Protein AF-A0A6L5Y3P3-F1 (afdb_monomer_lite)

Structure (mmCIF, N/CA/C/O backbone):
data_AF-A0A6L5Y3P3-F1
#
_entry.id   AF-A0A6L5Y3P3-F1
#
loop_
_atom_site.group_PDB
_atom_site.id
_atom_site.type_symbol
_atom_site.label_atom_id
_atom_site.label_alt_id
_atom_site.label_comp_id
_atom_site.label_asym_id
_atom_site.label_entity_id
_atom_site.label_seq_id
_atom_site.pdbx_PDB_ins_code
_atom_site.Cartn_x
_atom_site.Cartn_y
_atom_site.Cartn_z
_atom_site.occupancy
_atom_site.B_iso_or_equiv
_atom_site.auth_seq_id
_atom_site.auth_comp_id
_atom_site.auth_asym_id
_atom_site.auth_atom_id
_atom_site.pdbx_PDB_model_num
ATOM 1 N N . MET A 1 1 ? -7.025 -23.178 9.839 1.00 72.00 1 MET A N 1
ATOM 2 C CA . MET A 1 1 ? -5.865 -23.884 9.232 1.00 72.00 1 MET A CA 1
ATOM 3 C C . MET A 1 1 ? -5.002 -24.460 10.364 1.00 72.00 1 MET A C 1
ATOM 5 O O . MET A 1 1 ? -5.278 -24.134 11.507 1.00 72.00 1 MET A O 1
ATOM 9 N N . ASP A 1 2 ? -4.021 -25.343 10.135 1.00 80.81 2 ASP A N 1
ATOM 10 C CA . ASP A 1 2 ? -3.042 -25.707 11.189 1.00 80.81 2 ASP A CA 1
ATOM 11 C C . ASP A 1 2 ? -1.748 -24.929 10.935 1.00 80.81 2 ASP A C 1
ATOM 13 O O . ASP A 1 2 ? -1.134 -25.120 9.885 1.00 80.81 2 ASP A O 1
ATOM 17 N N . ILE A 1 3 ? -1.318 -24.072 11.870 1.00 81.94 3 ILE A N 1
ATOM 18 C CA . ILE A 1 3 ? -0.122 -23.228 11.693 1.00 81.94 3 ILE A CA 1
ATOM 19 C C . ILE A 1 3 ? 1.136 -24.044 11.355 1.00 81.94 3 ILE A C 1
ATOM 21 O O . ILE A 1 3 ? 1.983 -23.596 10.591 1.00 81.94 3 ILE A O 1
ATOM 25 N N . ARG A 1 4 ? 1.219 -25.300 11.818 1.00 82.81 4 ARG A N 1
ATOM 26 C CA . ARG A 1 4 ? 2.348 -26.210 11.541 1.00 82.81 4 ARG A CA 1
ATOM 27 C C . ARG A 1 4 ? 2.399 -26.692 10.093 1.00 82.81 4 ARG A C 1
ATOM 29 O O . ARG A 1 4 ? 3.357 -27.343 9.696 1.00 82.81 4 ARG A O 1
ATOM 36 N N . THR A 1 5 ? 1.340 -26.453 9.323 1.00 85.31 5 THR A N 1
ATOM 37 C CA . THR A 1 5 ? 1.301 -26.775 7.890 1.00 85.31 5 THR A CA 1
ATOM 38 C C . THR A 1 5 ? 1.813 -25.631 7.023 1.00 85.31 5 THR A C 1
ATOM 40 O O . THR A 1 5 ? 2.155 -25.866 5.866 1.00 85.31 5 THR A O 1
ATOM 43 N N . ILE A 1 6 ? 1.907 -24.421 7.585 1.00 85.81 6 ILE A N 1
ATOM 44 C CA . ILE A 1 6 ? 2.348 -23.206 6.890 1.00 85.81 6 ILE A CA 1
ATOM 45 C C . ILE A 1 6 ? 3.669 -22.646 7.428 1.00 85.81 6 ILE A C 1
ATOM 47 O O . ILE A 1 6 ? 4.200 -21.706 6.844 1.00 85.81 6 ILE A O 1
ATOM 51 N N . SER A 1 7 ? 4.222 -23.224 8.498 1.00 90.19 7 SER A N 1
ATOM 52 C CA . SER A 1 7 ? 5.497 -22.817 9.089 1.00 90.19 7 SER A CA 1
ATOM 53 C C . SER A 1 7 ? 6.411 -24.001 9.404 1.00 90.19 7 SER A C 1
ATOM 55 O O . SER A 1 7 ? 5.958 -25.108 9.697 1.00 90.19 7 SER A O 1
ATOM 57 N N . ASP A 1 8 ? 7.715 -23.742 9.351 1.00 91.50 8 ASP A N 1
ATOM 58 C CA . ASP A 1 8 ? 8.770 -24.668 9.770 1.00 91.50 8 ASP A CA 1
ATOM 59 C C . ASP A 1 8 ? 9.184 -24.437 11.232 1.00 91.50 8 ASP A C 1
ATOM 61 O O . ASP A 1 8 ? 9.711 -25.341 11.885 1.00 91.50 8 ASP A O 1
ATOM 65 N N . ASP A 1 9 ? 8.984 -23.218 11.741 1.00 93.69 9 ASP A N 1
ATOM 66 C CA . ASP A 1 9 ? 9.391 -22.811 13.081 1.00 93.69 9 ASP A CA 1
ATOM 67 C C . ASP A 1 9 ? 8.472 -21.713 13.636 1.00 93.69 9 ASP A C 1
ATOM 69 O O . ASP A 1 9 ? 7.884 -20.923 12.892 1.00 93.69 9 ASP A O 1
ATOM 73 N N . PHE A 1 10 ? 8.360 -21.663 14.963 1.00 94.62 10 PHE A N 1
ATOM 74 C CA . PHE A 1 10 ? 7.614 -20.632 15.675 1.00 94.62 10 PHE A CA 1
ATOM 75 C C . PHE A 1 10 ? 8.315 -20.294 16.992 1.00 94.62 10 PHE A C 1
ATOM 77 O O . PHE A 1 10 ? 8.503 -21.146 17.871 1.00 94.62 10 PHE A O 1
ATOM 84 N N . PHE A 1 11 ? 8.755 -19.047 17.125 1.00 95.19 11 PHE A N 1
ATOM 85 C CA . PHE A 1 11 ? 9.569 -18.597 18.251 1.00 95.19 11 PHE A CA 1
ATOM 86 C C . PHE A 1 11 ? 9.329 -17.120 18.559 1.00 95.19 11 PHE A C 1
ATOM 88 O O . PHE A 1 11 ? 8.761 -16.395 17.753 1.00 95.19 11 PHE A O 1
ATOM 95 N N . THR A 1 12 ? 9.784 -16.669 19.724 1.00 95.06 12 THR A N 1
ATOM 96 C CA . THR A 1 12 ? 9.828 -15.253 20.081 1.00 95.06 12 THR A CA 1
ATOM 97 C C . THR A 1 12 ? 11.244 -14.704 20.074 1.00 95.06 12 THR A C 1
ATOM 99 O O . THR A 1 12 ? 12.196 -15.421 20.399 1.00 95.06 12 THR A O 1
ATOM 102 N N . ILE A 1 13 ? 11.361 -13.415 19.757 1.00 94.44 13 ILE A N 1
ATOM 103 C CA . ILE A 1 13 ? 12.544 -12.580 19.973 1.00 94.44 13 ILE A CA 1
ATOM 104 C C . ILE A 1 13 ? 12.105 -11.409 20.857 1.00 94.44 13 ILE A C 1
ATOM 106 O O . ILE A 1 13 ? 11.425 -10.489 20.405 1.00 94.44 13 ILE A O 1
ATOM 110 N N . GLY A 1 14 ? 12.450 -11.447 22.145 1.00 89.75 14 GLY A N 1
ATOM 111 C CA . GLY A 1 14 ? 11.912 -10.480 23.108 1.00 89.75 14 GLY A CA 1
ATOM 112 C C . GLY A 1 14 ? 10.390 -10.617 23.254 1.00 89.75 14 GLY A C 1
ATOM 113 O O . GLY A 1 14 ? 9.908 -11.687 23.631 1.00 89.75 14 GLY A O 1
ATOM 114 N N . ASN A 1 15 ? 9.653 -9.540 22.976 1.00 87.94 15 ASN A N 1
ATOM 115 C CA . ASN A 1 15 ? 8.186 -9.459 23.008 1.00 87.94 15 ASN A CA 1
ATOM 116 C C . ASN A 1 15 ? 7.535 -9.562 21.614 1.00 87.94 15 ASN A C 1
ATOM 118 O O . ASN A 1 15 ? 6.381 -9.175 21.477 1.00 87.94 15 ASN A O 1
ATOM 122 N N . ILE A 1 16 ? 8.249 -10.071 20.604 1.00 91.00 16 ILE A N 1
ATOM 123 C CA . ILE A 1 16 ? 7.729 -10.304 19.248 1.00 91.00 16 ILE A CA 1
ATOM 124 C C . ILE A 1 16 ? 7.733 -11.794 18.953 1.00 91.00 16 ILE A C 1
ATOM 126 O O . ILE A 1 16 ? 8.697 -12.484 19.293 1.00 91.00 16 ILE A O 1
ATOM 130 N N . ALA A 1 17 ? 6.673 -12.288 18.319 1.00 94.19 17 ALA A N 1
ATOM 131 C CA . ALA A 1 17 ? 6.590 -13.656 17.840 1.00 94.19 17 ALA A CA 1
ATOM 132 C C . ALA A 1 17 ? 6.841 -13.703 16.330 1.00 94.19 17 ALA A C 1
ATOM 134 O O . ALA A 1 17 ? 6.400 -12.829 15.594 1.00 94.19 17 ALA A O 1
ATOM 135 N N . VAL A 1 18 ? 7.565 -14.717 15.864 1.00 95.31 18 VAL A N 1
ATOM 136 C CA . VAL A 1 18 ? 7.943 -14.879 14.457 1.00 95.31 18 VAL A CA 1
ATOM 137 C C . VAL A 1 18 ? 7.516 -16.258 13.993 1.00 95.31 18 VAL A C 1
ATOM 139 O O . VAL A 1 18 ? 8.018 -17.271 14.491 1.00 95.31 18 VAL A O 1
ATOM 142 N N . LEU A 1 19 ? 6.602 -16.289 13.026 1.00 94.69 19 LEU A N 1
ATOM 143 C CA . LEU A 1 19 ? 6.215 -17.504 12.326 1.00 94.69 19 LEU A CA 1
ATOM 144 C C . LEU A 1 19 ? 7.080 -17.632 11.070 1.00 94.69 19 LEU A C 1
ATOM 146 O O . LEU A 1 19 ? 6.985 -16.805 10.166 1.00 94.69 19 LEU A O 1
ATOM 150 N N . LEU A 1 20 ? 7.944 -18.645 11.022 1.00 94.81 20 LEU A N 1
ATOM 151 C CA . LEU A 1 20 ? 8.979 -18.774 9.997 1.00 94.81 20 LEU A CA 1
ATOM 152 C C . LEU A 1 20 ? 8.718 -19.978 9.094 1.00 94.81 20 LEU A C 1
ATOM 154 O O . LEU A 1 20 ? 8.472 -21.082 9.580 1.00 94.81 20 LEU A O 1
ATOM 158 N N . ARG A 1 21 ? 8.886 -19.793 7.785 1.00 93.00 21 ARG A N 1
ATOM 159 C CA . ARG A 1 21 ? 8.988 -20.874 6.799 1.00 93.00 21 ARG A CA 1
ATOM 160 C C . ARG A 1 21 ? 10.135 -20.563 5.853 1.00 93.00 21 ARG A C 1
ATOM 162 O O . ARG A 1 21 ? 10.218 -19.462 5.320 1.00 93.00 21 ARG A O 1
ATOM 169 N N . LYS A 1 22 ? 11.003 -21.541 5.614 1.00 91.12 22 LYS A N 1
ATOM 170 C CA . LYS A 1 22 ? 12.069 -21.409 4.624 1.00 91.12 22 LYS A CA 1
ATOM 171 C C . LYS A 1 22 ? 11.480 -21.508 3.225 1.00 91.12 22 LYS A C 1
ATOM 173 O O . LYS A 1 22 ? 10.829 -22.491 2.868 1.00 91.12 22 LYS A O 1
ATOM 178 N N . THR A 1 23 ? 11.757 -20.497 2.419 1.00 88.12 23 THR A N 1
ATOM 179 C CA . THR A 1 23 ? 11.382 -20.439 1.006 1.00 88.12 23 THR A CA 1
ATOM 180 C C . THR A 1 23 ? 12.353 -21.237 0.131 1.00 88.12 23 THR A C 1
ATOM 182 O O . THR A 1 23 ? 11.999 -21.640 -0.978 1.00 88.12 23 THR A O 1
ATOM 185 N N . GLY A 1 24 ? 13.572 -21.494 0.626 1.00 88.75 24 GLY A N 1
ATOM 186 C CA . GLY A 1 24 ? 14.664 -22.077 -0.152 1.00 88.75 24 GLY A CA 1
ATOM 187 C C . GLY A 1 24 ? 15.351 -21.060 -1.066 1.00 88.75 24 GLY A C 1
ATOM 188 O O . GLY A 1 24 ? 16.067 -21.458 -1.986 1.00 88.75 24 GLY A O 1
ATOM 189 N N . ASN A 1 25 ? 15.113 -19.766 -0.840 1.00 86.81 25 ASN A N 1
ATOM 190 C CA . ASN A 1 25 ? 15.690 -18.667 -1.593 1.00 86.81 25 ASN A CA 1
ATOM 191 C C . ASN A 1 25 ? 16.396 -17.693 -0.642 1.00 86.81 25 ASN A C 1
ATOM 193 O O . ASN A 1 25 ? 15.750 -17.013 0.151 1.00 86.81 25 ASN A O 1
ATOM 197 N N . ASP A 1 26 ? 17.718 -17.584 -0.770 1.00 86.31 26 ASP A N 1
ATOM 198 C CA . ASP A 1 26 ? 18.578 -16.805 0.133 1.00 86.31 26 ASP A CA 1
ATOM 199 C C . ASP A 1 26 ? 18.257 -15.300 0.167 1.00 86.31 26 ASP A C 1
ATOM 201 O O . ASP A 1 26 ? 18.666 -14.610 1.096 1.00 86.31 26 ASP A O 1
ATOM 205 N N . VAL A 1 27 ? 17.542 -14.764 -0.832 1.00 86.81 27 VAL A N 1
ATOM 206 C CA . VAL A 1 27 ? 17.126 -13.348 -0.811 1.00 86.81 27 VAL A CA 1
ATOM 207 C C . VAL A 1 27 ? 15.897 -13.098 0.067 1.00 86.81 27 VAL A C 1
ATOM 209 O O . VAL A 1 27 ? 15.601 -11.944 0.365 1.00 86.81 27 VAL A O 1
ATOM 212 N N . TYR A 1 28 ? 15.193 -14.159 0.463 1.00 88.06 28 TYR A N 1
ATOM 213 C CA . TYR A 1 28 ? 14.051 -14.124 1.378 1.00 88.06 28 TYR A CA 1
ATOM 214 C C . TYR A 1 28 ? 14.399 -14.762 2.719 1.00 88.06 28 TYR A C 1
ATOM 216 O O . TYR A 1 28 ? 13.969 -14.269 3.748 1.00 88.06 28 TYR A O 1
ATOM 224 N N . ASP A 1 29 ? 15.175 -15.846 2.723 1.00 91.69 29 ASP A N 1
ATOM 225 C CA . ASP A 1 29 ? 15.433 -16.615 3.935 1.00 91.69 29 ASP A CA 1
ATOM 226 C C . ASP A 1 29 ? 16.428 -15.899 4.860 1.00 91.69 29 ASP A C 1
ATOM 228 O O . ASP A 1 29 ? 17.558 -15.585 4.480 1.00 91.69 29 ASP A O 1
ATOM 232 N N . PHE A 1 30 ? 16.038 -15.715 6.122 1.00 93.62 30 PHE A N 1
ATOM 233 C CA . PHE A 1 30 ? 16.915 -15.206 7.172 1.00 93.62 30 PHE A CA 1
ATOM 234 C C . PHE A 1 30 ? 16.948 -16.139 8.392 1.00 93.62 30 PHE A C 1
ATOM 236 O O . PHE A 1 30 ? 15.923 -16.611 8.884 1.00 93.62 30 PHE A O 1
ATOM 243 N N . ASP A 1 31 ? 18.151 -16.415 8.903 1.00 94.25 31 ASP A N 1
ATOM 244 C CA . ASP A 1 31 ? 18.343 -17.304 10.052 1.00 94.25 31 ASP A CA 1
ATOM 245 C C . ASP A 1 31 ? 18.277 -16.530 11.373 1.00 94.25 31 ASP A C 1
ATOM 247 O O . ASP A 1 31 ? 19.295 -16.114 11.934 1.00 94.25 31 ASP A O 1
ATOM 251 N N . PHE A 1 32 ? 17.062 -16.339 11.883 1.00 95.81 32 PHE A N 1
ATOM 252 C CA . PHE A 1 32 ? 16.845 -15.633 13.145 1.00 95.81 32 PHE A CA 1
ATOM 253 C C . PHE A 1 32 ? 17.530 -16.309 14.333 1.00 95.81 32 PHE A C 1
ATOM 255 O O . PHE A 1 32 ? 18.124 -15.622 15.159 1.00 95.81 32 PHE A O 1
ATOM 262 N N . ARG A 1 33 ? 17.521 -17.645 14.413 1.00 95.44 33 ARG A N 1
ATOM 263 C CA . ARG A 1 33 ? 18.082 -18.371 15.566 1.00 95.44 33 ARG A CA 1
ATOM 264 C C . ARG A 1 33 ? 19.590 -18.215 15.703 1.00 95.44 33 ARG A C 1
ATOM 266 O O . ARG A 1 33 ? 20.100 -18.295 16.816 1.00 95.44 33 ARG A O 1
ATOM 273 N N . ASN A 1 34 ? 20.294 -18.001 14.596 1.00 95.69 34 ASN A N 1
ATOM 274 C CA . ASN A 1 34 ? 21.733 -17.758 14.616 1.00 95.69 34 ASN A CA 1
ATOM 275 C C . ASN A 1 34 ? 22.108 -16.301 14.924 1.00 95.69 34 ASN A C 1
ATOM 277 O O . ASN A 1 34 ? 23.270 -16.040 15.235 1.00 95.69 34 ASN A O 1
ATOM 281 N N . ASN A 1 35 ? 21.158 -15.366 14.844 1.00 95.88 35 ASN A N 1
ATOM 282 C CA . ASN A 1 35 ? 21.428 -13.931 14.973 1.00 95.88 35 ASN A CA 1
ATOM 283 C C . ASN A 1 35 ? 20.716 -13.268 16.163 1.00 95.88 35 ASN A C 1
ATOM 285 O O . ASN A 1 35 ? 21.129 -12.192 16.584 1.00 95.88 35 ASN A O 1
ATOM 289 N N . PHE A 1 36 ? 19.694 -13.913 16.731 1.00 96.38 36 PHE A N 1
ATOM 290 C CA . PHE A 1 36 ? 18.875 -13.385 17.819 1.00 96.38 36 PHE A CA 1
ATOM 291 C C . PHE A 1 36 ? 18.636 -14.423 18.920 1.00 96.38 36 PHE A C 1
ATOM 293 O O . PHE A 1 36 ? 18.568 -15.630 18.678 1.00 96.38 36 PHE A O 1
ATOM 300 N N . GLU A 1 37 ? 18.429 -13.937 20.144 1.00 95.31 37 GLU A N 1
ATOM 301 C CA . GLU A 1 37 ? 18.033 -14.754 21.295 1.00 95.31 37 GLU A CA 1
ATOM 302 C C . GLU A 1 37 ? 16.577 -15.225 21.148 1.00 95.31 37 GLU A C 1
ATOM 304 O O . GLU A 1 37 ? 15.634 -14.547 21.561 1.00 95.31 37 GLU A O 1
ATOM 309 N N . CYS A 1 38 ? 16.401 -16.402 20.543 1.00 96.06 38 CYS A N 1
ATOM 310 C CA . CYS A 1 38 ? 15.091 -16.956 20.207 1.00 96.06 38 CYS A CA 1
ATOM 311 C C . CYS A 1 38 ? 14.586 -17.963 21.252 1.00 96.06 38 CYS A C 1
ATOM 313 O O . CYS A 1 38 ? 15.322 -18.862 21.673 1.00 96.06 38 CYS A O 1
ATOM 315 N N . ARG A 1 39 ? 13.294 -17.905 21.601 1.00 94.50 39 ARG A N 1
ATOM 316 C CA . ARG A 1 39 ? 12.624 -18.910 22.454 1.00 94.50 39 ARG A CA 1
ATOM 317 C C . ARG A 1 39 ? 11.466 -19.560 21.711 1.00 94.50 39 ARG A C 1
ATOM 319 O O . ARG A 1 39 ? 10.598 -18.861 21.217 1.00 94.50 39 ARG A O 1
ATOM 326 N N . SER A 1 40 ? 11.432 -20.889 21.631 1.00 93.75 40 SER A N 1
ATOM 327 C CA . SER A 1 40 ? 10.349 -21.583 20.919 1.00 93.75 40 SER A CA 1
ATOM 328 C C . SER A 1 40 ? 8.991 -21.355 21.585 1.00 93.75 40 SER A C 1
ATOM 330 O O . SER A 1 40 ? 8.876 -21.452 22.809 1.00 93.75 40 SER A O 1
ATOM 332 N N . VAL A 1 41 ? 7.970 -21.112 20.766 1.00 87.38 41 VAL A N 1
ATOM 333 C CA . VAL A 1 41 ? 6.574 -21.003 21.196 1.00 87.38 41 VAL A CA 1
ATOM 334 C C . VAL A 1 41 ? 5.931 -22.386 21.137 1.00 87.38 41 VAL A C 1
ATOM 336 O O . VAL A 1 41 ? 6.147 -23.144 20.195 1.00 87.38 41 VAL A O 1
ATOM 339 N N . VAL A 1 42 ? 5.161 -22.736 22.169 1.00 74.50 42 VAL A N 1
ATOM 340 C CA . VAL A 1 42 ? 4.493 -24.049 22.280 1.00 74.50 42 VAL A CA 1
ATOM 341 C C . VAL A 1 42 ? 2.967 -23.963 22.299 1.00 74.50 42 VAL A C 1
ATOM 343 O O . VAL A 1 42 ? 2.312 -24.989 22.131 1.00 74.50 42 VAL A O 1
ATOM 346 N N . SER A 1 43 ? 2.403 -22.770 22.501 1.00 71.94 43 SER A N 1
ATOM 347 C CA . SER A 1 43 ? 0.959 -22.527 22.492 1.00 71.94 43 SER A CA 1
ATOM 348 C C . SER A 1 43 ? 0.646 -21.117 21.983 1.00 71.94 43 SER A C 1
ATOM 350 O O . SER A 1 43 ? 0.721 -20.886 20.782 1.00 71.94 43 SER A O 1
ATOM 352 N N . GLU A 1 44 ? 0.342 -20.192 22.887 1.00 79.12 44 GLU A N 1
ATOM 353 C CA . GLU A 1 44 ? -0.165 -18.849 22.614 1.00 79.12 44 GLU A CA 1
ATOM 354 C C . GLU A 1 44 ? 0.887 -17.808 22.998 1.00 79.12 44 GLU A C 1
ATOM 356 O O . GLU A 1 44 ? 1.742 -18.043 23.863 1.00 79.12 44 GLU A O 1
ATOM 361 N N . VAL A 1 45 ? 0.810 -16.652 22.350 1.00 83.31 45 VAL A N 1
ATOM 362 C CA . VAL A 1 45 ? 1.634 -15.481 22.637 1.00 83.31 45 VAL A CA 1
ATOM 363 C C . VAL A 1 45 ? 0.753 -14.242 22.601 1.00 83.31 45 VAL A C 1
ATOM 365 O O . VAL A 1 45 ? -0.040 -14.069 21.686 1.00 83.31 45 VAL A O 1
ATOM 368 N N . GLU A 1 46 ? 0.921 -13.361 23.584 1.00 82.38 46 GLU A N 1
ATOM 369 C CA . GLU A 1 46 ? 0.314 -12.020 23.554 1.00 82.38 46 GLU A CA 1
ATOM 370 C C . GLU A 1 46 ? 1.057 -11.087 22.580 1.00 82.38 46 GLU A C 1
ATOM 372 O O . GLU A 1 46 ? 0.558 -10.033 22.201 1.00 82.38 46 GLU A O 1
ATOM 377 N N . ALA A 1 47 ? 2.272 -11.479 22.186 1.00 82.38 47 ALA A N 1
ATOM 378 C CA . ALA A 1 47 ? 3.103 -10.774 21.227 1.00 82.38 47 ALA A CA 1
ATOM 379 C C . ALA A 1 47 ? 2.485 -10.798 19.818 1.00 82.38 47 ALA A C 1
ATOM 381 O O . ALA A 1 47 ? 2.061 -11.868 19.370 1.00 82.38 47 ALA A O 1
ATOM 382 N N . PRO A 1 48 ? 2.535 -9.679 19.078 1.00 88.38 48 PRO A N 1
ATOM 383 C CA . PRO A 1 48 ? 2.217 -9.657 17.657 1.00 88.38 48 PRO A CA 1
ATOM 384 C C . PRO A 1 48 ? 3.082 -10.643 16.873 1.00 88.38 48 PRO A C 1
ATOM 386 O O . PRO A 1 48 ? 4.278 -10.812 17.149 1.00 88.38 48 PRO A O 1
ATOM 389 N N . VAL A 1 49 ? 2.455 -11.296 15.899 1.00 93.56 49 VAL A N 1
ATOM 390 C CA . VAL A 1 49 ? 3.062 -12.334 15.071 1.00 93.56 49 VAL A CA 1
ATOM 391 C C . VAL A 1 49 ? 3.528 -11.724 13.752 1.00 93.56 49 VAL A C 1
ATOM 393 O O . VAL A 1 49 ? 2.726 -11.411 12.875 1.00 93.56 49 VAL A O 1
ATOM 396 N N . LEU A 1 50 ? 4.844 -11.597 13.598 1.00 94.50 50 LEU A N 1
ATOM 397 C CA . LEU A 1 50 ? 5.500 -11.343 12.320 1.00 94.50 50 LEU A CA 1
ATOM 398 C C . LEU A 1 50 ? 5.435 -12.619 11.471 1.00 94.50 50 LEU A C 1
ATOM 400 O O . LEU A 1 50 ? 5.978 -13.657 11.871 1.00 94.50 50 LEU A O 1
ATOM 404 N N . LEU A 1 51 ? 4.826 -12.547 10.285 1.00 94.06 51 LEU A N 1
ATOM 405 C CA . LEU A 1 51 ? 4.942 -13.631 9.312 1.00 94.06 51 LEU A CA 1
ATOM 406 C C . LEU A 1 51 ? 6.245 -13.471 8.542 1.00 94.06 51 LEU A C 1
ATOM 408 O O . LEU A 1 51 ? 6.524 -12.429 7.961 1.00 94.06 51 LEU A O 1
ATOM 412 N N . HIS A 1 52 ? 7.031 -14.535 8.501 1.00 93.75 52 HIS A N 1
ATOM 413 C CA . HIS A 1 52 ? 8.171 -14.643 7.611 1.00 93.75 52 HIS A CA 1
ATOM 414 C C . HIS A 1 52 ? 8.131 -16.004 6.921 1.00 93.75 52 HIS A C 1
ATOM 416 O O . HIS A 1 52 ? 8.940 -16.897 7.177 1.00 93.75 52 HIS A O 1
ATOM 422 N N . ILE A 1 53 ? 7.096 -16.188 6.100 1.00 89.88 53 ILE A N 1
ATOM 423 C CA . ILE A 1 53 ? 6.761 -17.480 5.488 1.00 89.88 53 ILE A CA 1
ATOM 424 C C . ILE A 1 53 ? 6.797 -17.471 3.951 1.00 89.88 53 ILE A C 1
ATOM 426 O O . ILE A 1 53 ? 6.418 -18.460 3.318 1.00 89.88 53 ILE A O 1
ATOM 430 N N . GLY A 1 54 ? 7.283 -16.376 3.358 1.00 86.44 54 GLY A N 1
ATOM 431 C CA . GLY A 1 54 ? 7.188 -16.099 1.924 1.00 86.44 54 GLY A CA 1
ATOM 432 C C . GLY A 1 54 ? 5.796 -15.610 1.521 1.00 86.44 54 GLY A C 1
ATOM 433 O O . GLY A 1 54 ? 4.986 -15.274 2.378 1.00 86.44 54 GLY A O 1
ATOM 434 N N . ALA A 1 55 ? 5.529 -15.578 0.213 1.00 84.44 55 ALA A N 1
ATOM 435 C CA . ALA A 1 55 ? 4.237 -15.153 -0.320 1.00 84.44 55 ALA A CA 1
ATOM 436 C C . ALA A 1 55 ? 3.095 -16.070 0.152 1.00 84.44 55 ALA A C 1
ATOM 438 O O . ALA A 1 55 ? 3.171 -17.297 0.009 1.00 84.44 55 ALA A O 1
ATOM 439 N N . VAL A 1 56 ? 2.031 -15.465 0.677 1.00 84.38 56 VAL A N 1
ATOM 440 C CA . VAL A 1 56 ? 0.853 -16.149 1.207 1.00 84.38 56 VAL A CA 1
ATOM 441 C C . VAL A 1 56 ? -0.295 -16.049 0.201 1.00 84.38 56 VAL A C 1
ATOM 443 O O . VAL A 1 56 ? -0.687 -14.964 -0.237 1.00 84.38 56 VAL A O 1
ATOM 446 N N . GLU A 1 57 ? -0.829 -17.207 -0.195 1.00 80.94 57 GLU A N 1
ATOM 447 C CA . GLU A 1 57 ? -1.989 -17.284 -1.095 1.00 80.94 57 GLU A CA 1
ATOM 448 C C . GLU A 1 57 ? -3.295 -16.939 -0.366 1.00 80.94 57 GLU A C 1
ATOM 450 O O . GLU A 1 57 ? -4.101 -16.179 -0.890 1.00 80.94 57 GLU A O 1
ATOM 455 N N . ASP A 1 58 ? -3.483 -17.472 0.845 1.00 87.06 58 ASP A N 1
ATOM 456 C CA . ASP A 1 58 ? -4.682 -17.298 1.677 1.00 87.06 58 ASP A CA 1
ATOM 457 C C . ASP A 1 58 ? -4.336 -16.514 2.953 1.00 87.06 58 ASP A C 1
ATOM 459 O O . ASP A 1 58 ? -4.252 -17.081 4.044 1.00 87.06 58 ASP A O 1
ATOM 463 N N . TYR A 1 59 ? -4.042 -15.216 2.801 1.00 91.62 59 TYR A N 1
ATOM 464 C CA . TYR A 1 59 ? -3.627 -14.358 3.921 1.00 91.62 59 TYR A CA 1
ATOM 465 C C . TYR A 1 59 ? -4.724 -14.268 4.989 1.00 91.62 59 TYR A C 1
ATOM 467 O O . TYR A 1 59 ? -4.443 -14.482 6.167 1.00 91.62 59 TYR A O 1
ATOM 475 N N . ALA A 1 60 ? -5.980 -14.075 4.569 1.00 91.38 60 ALA A N 1
ATOM 476 C CA . ALA A 1 60 ? -7.151 -14.051 5.447 1.00 91.38 60 ALA A CA 1
ATOM 477 C C . ALA A 1 60 ? -7.281 -15.341 6.272 1.00 91.38 60 ALA A C 1
ATOM 479 O O . ALA A 1 60 ? -7.523 -15.311 7.478 1.00 91.38 60 ALA A O 1
ATOM 480 N N . GLY A 1 61 ? -7.075 -16.504 5.642 1.00 92.12 61 GLY A N 1
ATOM 481 C CA . GLY A 1 61 ? -7.110 -17.791 6.331 1.00 92.12 61 GLY A CA 1
ATOM 482 C C . GLY A 1 61 ? -5.977 -17.972 7.344 1.00 92.12 61 GLY A C 1
ATOM 483 O O . GLY A 1 61 ? -6.183 -18.627 8.375 1.00 92.12 61 GLY A O 1
ATOM 484 N N . VAL A 1 62 ? -4.794 -17.401 7.085 1.00 92.25 62 VAL A N 1
ATOM 485 C CA . VAL A 1 62 ? -3.684 -17.363 8.054 1.00 92.25 62 VAL A CA 1
ATOM 486 C C . VAL A 1 62 ? -4.026 -16.451 9.228 1.00 92.25 62 VAL A C 1
ATOM 488 O O . VAL A 1 62 ? -3.878 -16.884 10.371 1.00 92.25 62 VAL A O 1
ATOM 491 N N . GLU A 1 63 ? -4.527 -15.245 8.957 1.00 93.44 63 GLU A N 1
ATOM 492 C CA . GLU A 1 63 ? -4.956 -14.287 9.978 1.00 93.44 63 GLU A CA 1
ATOM 493 C C . GLU A 1 63 ? -6.020 -14.886 10.900 1.00 93.44 63 GLU A C 1
ATOM 495 O O . GLU A 1 63 ? -5.771 -15.038 12.095 1.00 93.44 63 GLU A O 1
ATOM 500 N N . ALA A 1 64 ? -7.133 -15.367 10.339 1.00 92.00 64 ALA A N 1
ATOM 501 C CA . ALA A 1 64 ? -8.218 -15.981 11.103 1.00 92.00 64 ALA A CA 1
ATOM 502 C C . ALA A 1 64 ? -7.742 -17.183 11.940 1.00 92.00 64 ALA A C 1
ATOM 504 O O . ALA A 1 64 ? -8.208 -17.411 13.053 1.00 92.00 64 ALA A O 1
ATOM 505 N N . THR A 1 65 ? -6.773 -17.955 11.430 1.00 91.50 65 THR A N 1
ATOM 506 C CA . THR A 1 65 ? -6.193 -19.075 12.186 1.00 91.50 65 THR A CA 1
ATOM 507 C C . THR A 1 65 ? -5.402 -18.599 13.404 1.00 91.50 65 THR A C 1
ATOM 509 O O . THR A 1 65 ? -5.429 -19.267 14.436 1.00 91.50 65 THR A O 1
ATOM 512 N N . LEU A 1 66 ? -4.671 -17.489 13.296 1.00 90.75 66 LEU A N 1
ATOM 513 C CA . LEU A 1 66 ? -3.932 -16.922 14.423 1.00 90.75 66 LEU A CA 1
ATOM 514 C C . LEU A 1 66 ? -4.881 -16.269 15.435 1.00 90.75 66 LEU A C 1
ATOM 516 O O . LEU A 1 66 ? -4.695 -16.468 16.636 1.00 90.75 66 LEU A O 1
ATOM 520 N N . GLU A 1 67 ? -5.930 -15.595 14.964 1.00 90.88 67 GLU A N 1
ATOM 521 C CA . GLU A 1 67 ? -6.977 -15.012 15.812 1.00 90.88 67 GLU A CA 1
ATOM 522 C C . GLU A 1 67 ? -7.745 -16.073 16.611 1.00 90.88 67 GLU A C 1
ATOM 524 O O . GLU A 1 67 ? -7.939 -15.911 17.816 1.00 90.88 67 GLU A O 1
ATOM 529 N N . ASP A 1 68 ? -8.095 -17.207 15.989 1.00 89.75 68 ASP A N 1
ATOM 530 C CA . ASP A 1 68 ? -8.709 -18.365 16.664 1.00 89.75 68 ASP A CA 1
ATOM 531 C C . ASP A 1 68 ? -7.820 -18.930 17.790 1.00 89.75 68 ASP A C 1
ATOM 533 O O . ASP A 1 68 ? -8.306 -19.569 18.728 1.00 89.75 68 ASP A O 1
ATOM 537 N N . MET A 1 69 ? -6.506 -18.707 17.700 1.00 87.88 69 MET A N 1
ATOM 538 C CA . MET A 1 69 ? -5.519 -19.066 18.720 1.00 87.88 69 MET A CA 1
ATOM 539 C C . MET A 1 69 ? -5.229 -17.920 19.707 1.00 87.88 69 MET A C 1
ATOM 541 O O . MET A 1 69 ? -4.290 -18.021 20.494 1.00 87.88 69 MET A O 1
ATOM 545 N N . GLY A 1 70 ? -5.995 -16.827 19.664 1.00 88.12 70 GLY A N 1
ATOM 546 C CA . GLY A 1 70 ? -5.820 -15.662 20.533 1.00 88.12 70 GLY A CA 1
ATOM 547 C C . GLY A 1 70 ? -4.589 -14.808 20.212 1.00 88.12 70 GLY A C 1
ATOM 548 O O . GLY A 1 70 ? -4.160 -14.028 21.060 1.00 88.12 70 GLY A O 1
ATOM 549 N N . MET A 1 71 ? -4.003 -14.957 19.022 1.00 90.06 71 MET A N 1
ATOM 550 C CA . MET A 1 71 ? -2.835 -14.198 18.566 1.00 90.06 71 MET A CA 1
ATOM 551 C C . MET A 1 71 ? -3.242 -13.136 17.541 1.00 90.06 71 MET A C 1
ATOM 553 O O . MET A 1 71 ? -4.241 -13.286 16.845 1.00 90.06 71 MET A O 1
ATOM 557 N N . LYS A 1 72 ? -2.443 -12.072 17.416 1.00 89.31 72 LYS A N 1
ATOM 558 C CA . LYS A 1 72 ? -2.671 -10.988 16.448 1.00 89.31 72 LYS A CA 1
ATOM 559 C C . LYS A 1 72 ? -1.511 -10.914 15.460 1.00 89.31 72 LYS A C 1
ATOM 561 O O . LYS A 1 72 ? -0.353 -11.041 15.866 1.00 89.31 72 LYS A O 1
ATOM 566 N N . LEU A 1 73 ? -1.812 -10.721 14.179 1.00 92.38 73 LEU A N 1
ATOM 567 C CA . LEU A 1 73 ? -0.787 -10.466 13.172 1.00 92.38 73 LEU A CA 1
ATOM 568 C C . LEU A 1 73 ? -0.143 -9.096 13.367 1.00 92.38 73 LEU A C 1
ATOM 570 O O . LEU A 1 73 ? -0.758 -8.171 13.886 1.00 92.38 73 LEU A O 1
ATOM 574 N N . LEU A 1 74 ? 1.120 -8.988 12.959 1.00 92.19 74 LEU A N 1
ATOM 575 C CA . LEU A 1 74 ? 1.817 -7.709 12.906 1.00 92.19 74 LEU A CA 1
ATOM 576 C C . LEU A 1 74 ? 1.247 -6.804 11.806 1.00 92.19 74 LEU A C 1
ATOM 578 O O . LEU A 1 74 ? 1.020 -5.622 12.044 1.00 92.19 74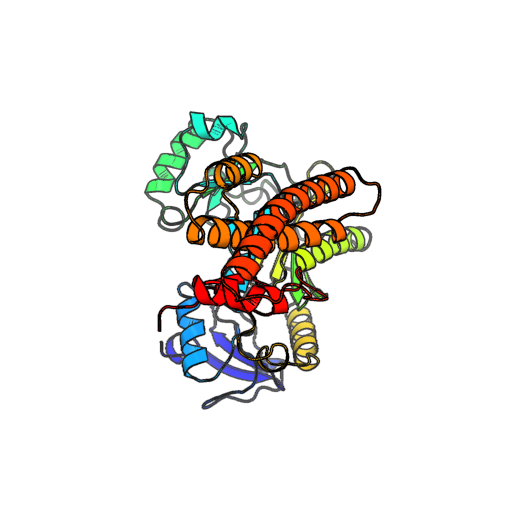 LEU A O 1
ATOM 582 N N . VAL A 1 75 ? 1.079 -7.365 10.609 1.00 93.44 75 VAL A N 1
ATOM 583 C CA . VAL A 1 75 ? 0.437 -6.739 9.453 1.00 93.44 75 VAL A CA 1
ATOM 584 C C . VAL A 1 75 ? -0.854 -7.508 9.218 1.00 93.44 75 VAL A C 1
ATOM 586 O O . VAL A 1 75 ? -0.818 -8.708 8.957 1.00 93.44 75 VAL A O 1
ATOM 589 N N . HIS A 1 76 ? -1.989 -6.836 9.373 1.00 92.19 76 HIS A N 1
ATOM 590 C CA . HIS A 1 76 ? -3.308 -7.438 9.174 1.00 92.19 76 HIS A CA 1
ATOM 591 C C . HIS A 1 76 ? -3.653 -7.574 7.683 1.00 92.19 76 HIS A C 1
ATOM 593 O O . HIS A 1 76 ? -3.047 -6.886 6.855 1.00 92.19 76 HIS A O 1
ATOM 599 N N . GLU A 1 77 ? -4.645 -8.400 7.315 1.00 92.69 77 GLU A N 1
ATOM 600 C CA . GLU A 1 77 ? -5.036 -8.599 5.905 1.00 92.69 77 GLU A CA 1
ATOM 601 C C . GLU A 1 77 ? -5.294 -7.266 5.189 1.00 92.69 77 GLU A C 1
ATOM 603 O O . GLU A 1 77 ? -4.809 -7.053 4.078 1.00 92.69 77 GLU A O 1
ATOM 608 N N . GLY A 1 78 ? -6.004 -6.337 5.834 1.00 91.56 78 GLY A N 1
ATOM 609 C CA . GLY A 1 78 ? -6.290 -5.028 5.244 1.00 91.56 78 GLY A CA 1
ATOM 610 C C . GLY A 1 78 ? -5.023 -4.233 4.912 1.00 91.56 78 GLY A C 1
ATOM 611 O O . GLY A 1 78 ? -4.937 -3.623 3.851 1.00 91.56 78 GLY A O 1
ATOM 612 N N . GLU A 1 79 ? -4.009 -4.267 5.779 1.00 94.19 79 GLU A N 1
ATOM 613 C CA . GLU A 1 79 ? -2.716 -3.627 5.511 1.00 94.19 79 GLU A CA 1
ATOM 614 C C . GLU A 1 79 ? -1.954 -4.336 4.391 1.00 94.19 79 GLU A C 1
ATOM 616 O O . GLU A 1 79 ? -1.414 -3.677 3.501 1.00 94.19 79 GLU A O 1
ATOM 621 N N . HIS A 1 80 ? -1.953 -5.670 4.418 1.00 94.25 80 HIS A N 1
ATOM 622 C CA . HIS A 1 80 ? -1.338 -6.504 3.395 1.00 94.25 80 HIS A CA 1
ATOM 623 C C . HIS A 1 80 ? -1.920 -6.210 2.006 1.00 94.25 80 HIS A C 1
ATOM 625 O O . HIS A 1 80 ? -1.168 -5.998 1.053 1.00 94.25 80 HIS A O 1
ATOM 631 N N . LEU A 1 81 ? -3.250 -6.152 1.878 1.00 92.00 81 LEU A N 1
ATOM 632 C CA . LEU A 1 81 ? -3.929 -5.836 0.620 1.00 92.00 81 LEU A CA 1
ATOM 633 C C . LEU A 1 81 ? -3.628 -4.406 0.164 1.00 92.00 81 LEU A C 1
ATOM 635 O O . LEU A 1 81 ? -3.302 -4.216 -1.015 1.00 92.00 81 LEU A O 1
ATOM 639 N N . ARG A 1 82 ? -3.643 -3.439 1.098 1.00 93.38 82 ARG A N 1
ATOM 640 C CA . ARG A 1 82 ? -3.308 -2.036 0.812 1.00 93.38 82 ARG A CA 1
ATOM 641 C C . ARG A 1 82 ? -1.937 -1.879 0.179 1.00 93.38 82 ARG A C 1
ATOM 643 O O . ARG A 1 82 ? -1.806 -1.123 -0.771 1.00 93.38 82 ARG A O 1
ATOM 650 N N . CYS A 1 83 ? -0.917 -2.580 0.671 1.00 93.12 83 CYS A N 1
ATOM 651 C CA . CYS A 1 83 ? 0.434 -2.462 0.119 1.00 93.12 83 CYS A CA 1
ATOM 652 C C . CYS A 1 83 ? 0.739 -3.448 -1.011 1.00 93.12 83 CYS A C 1
ATOM 654 O O . CYS A 1 83 ? 1.632 -3.164 -1.798 1.00 93.12 83 CYS A O 1
ATOM 656 N N . SER A 1 84 ? 0.027 -4.572 -1.128 1.00 91.62 84 SER A N 1
ATOM 657 C CA . SER A 1 84 ? 0.363 -5.636 -2.090 1.00 91.62 84 SER A CA 1
ATOM 658 C C . SER A 1 84 ? -0.453 -5.595 -3.382 1.00 91.62 84 SER A C 1
ATOM 660 O O . SER A 1 84 ? -0.178 -6.372 -4.296 1.00 91.62 84 SER A O 1
ATOM 662 N N . THR A 1 85 ? -1.459 -4.722 -3.492 1.00 91.56 85 THR A N 1
ATOM 663 C CA . THR A 1 85 ? -2.271 -4.596 -4.710 1.00 91.56 85 THR A CA 1
ATOM 664 C C . THR A 1 85 ? -2.282 -3.170 -5.240 1.00 91.56 85 THR A C 1
ATOM 666 O O . THR A 1 85 ? -2.510 -2.221 -4.495 1.00 91.56 85 THR A O 1
ATOM 669 N N . ILE A 1 86 ? -2.032 -3.015 -6.545 1.00 94.19 86 ILE A N 1
ATOM 670 C CA . ILE A 1 86 ? -1.972 -1.698 -7.198 1.00 94.19 86 ILE A CA 1
ATOM 671 C C . ILE A 1 86 ? -3.277 -0.936 -7.033 1.00 94.19 86 ILE A C 1
ATOM 673 O O . ILE A 1 86 ? -3.244 0.262 -6.791 1.00 94.19 86 ILE A O 1
ATOM 677 N N . GLU A 1 87 ? -4.405 -1.626 -7.155 1.00 93.25 87 GLU A N 1
ATOM 678 C CA . GLU A 1 87 ? -5.735 -1.055 -6.944 1.00 93.25 87 GLU A CA 1
ATOM 679 C C . GLU A 1 87 ? -5.859 -0.302 -5.615 1.00 93.25 87 GLU A C 1
ATOM 681 O O . GLU A 1 87 ? -6.432 0.783 -5.598 1.00 93.25 87 GLU A O 1
ATOM 686 N N . GLU A 1 88 ? -5.260 -0.826 -4.546 1.00 93.75 88 GLU A N 1
ATOM 687 C CA . GLU A 1 88 ? -5.384 -0.252 -3.210 1.00 93.75 88 GLU A CA 1
ATOM 688 C C . GLU A 1 88 ? -4.325 0.824 -2.921 1.00 93.75 88 GLU A C 1
ATOM 690 O O . GLU A 1 88 ? -4.654 1.864 -2.354 1.00 93.75 88 GLU A O 1
ATOM 695 N N . TRP A 1 89 ? -3.057 0.641 -3.327 1.00 95.69 89 TRP A N 1
ATOM 696 C CA . TRP A 1 89 ? -2.032 1.666 -3.054 1.00 95.69 89 TRP A CA 1
ATOM 697 C C . TRP A 1 89 ? -1.995 2.806 -4.073 1.00 95.69 89 TRP A C 1
ATOM 699 O O . TRP A 1 89 ? -1.501 3.891 -3.754 1.00 95.69 89 TRP A O 1
ATOM 709 N N . TYR A 1 90 ? -2.458 2.592 -5.309 1.00 96.31 90 TYR A N 1
ATOM 710 C CA . TYR A 1 90 ? -2.359 3.602 -6.365 1.00 96.31 90 TYR A CA 1
ATOM 711 C C . TYR A 1 90 ? -3.074 4.913 -6.012 1.00 96.31 90 TYR A C 1
ATOM 713 O O . TYR A 1 90 ? -2.437 5.956 -6.171 1.00 96.31 90 TYR A O 1
ATOM 721 N N . PRO A 1 91 ? -4.324 4.918 -5.501 1.00 94.06 91 PRO A N 1
ATOM 722 C CA . PRO A 1 91 ? -5.019 6.158 -5.157 1.00 94.06 91 PRO A CA 1
ATOM 723 C C . PRO A 1 91 ? -4.218 7.058 -4.208 1.00 94.06 91 PRO A C 1
ATOM 725 O O . PRO A 1 91 ? -4.132 8.263 -4.448 1.00 94.06 91 PRO A O 1
ATOM 728 N N . SER A 1 92 ? -3.562 6.469 -3.202 1.00 92.50 92 SER A N 1
ATOM 729 C CA . SER A 1 92 ? -2.759 7.193 -2.207 1.00 92.50 92 SER A CA 1
ATOM 730 C C . SER A 1 92 ? -1.431 7.719 -2.754 1.00 92.50 92 SER A C 1
ATOM 732 O O . SER A 1 92 ? -0.856 8.644 -2.183 1.00 92.50 92 SER A O 1
ATOM 734 N N . LEU A 1 93 ? -0.916 7.132 -3.841 1.00 95.44 93 LEU A N 1
ATOM 735 C CA . LEU A 1 93 ? 0.425 7.411 -4.372 1.00 95.44 93 LEU A CA 1
ATOM 736 C C . LEU A 1 93 ? 0.431 7.967 -5.806 1.00 95.44 93 LEU A C 1
ATOM 738 O O . LEU A 1 93 ? 1.509 8.166 -6.374 1.00 95.44 93 LEU A O 1
ATOM 742 N N . LYS A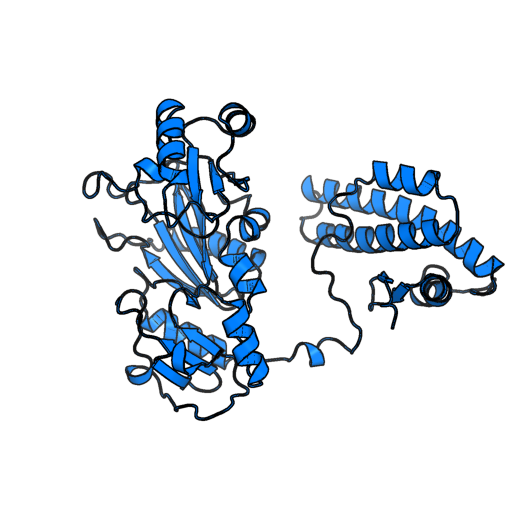 1 94 ? -0.745 8.230 -6.392 1.00 95.50 94 LYS A N 1
ATOM 743 C CA . LYS A 1 94 ? -0.938 8.603 -7.807 1.00 95.50 94 LYS A CA 1
ATOM 744 C C . LYS A 1 94 ? -0.085 9.790 -8.273 1.00 95.50 94 LYS A C 1
ATOM 746 O O . LYS A 1 94 ? 0.296 9.829 -9.437 1.00 95.50 94 LYS A O 1
ATOM 751 N N . ASP A 1 95 ? 0.278 10.702 -7.370 1.00 94.12 95 ASP A N 1
ATOM 752 C CA . ASP A 1 95 ? 1.065 11.907 -7.682 1.00 94.12 95 ASP A CA 1
ATOM 753 C C . ASP A 1 95 ? 2.566 11.636 -7.876 1.00 94.12 95 ASP A C 1
ATOM 755 O O . ASP A 1 95 ? 3.314 12.515 -8.315 1.00 94.12 95 ASP A O 1
ATOM 759 N N . LYS A 1 96 ? 3.036 10.443 -7.491 1.00 97.12 96 LYS A N 1
ATOM 760 C CA . LYS A 1 96 ? 4.458 10.061 -7.495 1.00 97.12 96 LYS A CA 1
ATOM 761 C C . LYS A 1 96 ? 4.720 8.702 -8.135 1.00 97.12 96 LYS A C 1
ATOM 763 O O . LYS A 1 96 ? 5.808 8.148 -7.992 1.00 97.12 96 LYS A O 1
ATOM 768 N N . THR A 1 97 ? 3.744 8.165 -8.853 1.00 97.94 97 THR A N 1
ATOM 769 C CA . THR A 1 97 ? 3.834 6.885 -9.555 1.00 97.94 97 THR A CA 1
ATOM 770 C C . THR A 1 97 ? 3.197 7.020 -10.943 1.00 97.94 97 THR A C 1
ATOM 772 O O . THR A 1 97 ? 2.313 7.859 -11.110 1.00 97.94 97 THR A O 1
ATOM 775 N N . PRO A 1 98 ? 3.614 6.237 -11.957 1.00 97.56 98 PRO A N 1
ATOM 776 C CA . PRO A 1 98 ? 3.024 6.325 -13.291 1.00 97.56 98 PRO A CA 1
ATOM 777 C C . PRO A 1 98 ? 1.502 6.180 -13.271 1.00 97.56 98 PRO A C 1
ATOM 779 O O . PRO A 1 98 ? 0.973 5.328 -12.541 1.00 97.56 98 PRO A O 1
ATOM 782 N N . PHE A 1 99 ? 0.815 6.966 -14.107 1.00 97.62 99 PHE A N 1
ATOM 783 C CA . PHE A 1 99 ? -0.639 6.897 -14.238 1.00 97.62 99 PHE A CA 1
ATOM 784 C C . PHE A 1 99 ? -1.079 5.453 -14.491 1.00 97.62 99 PHE A C 1
ATOM 786 O O . PHE A 1 99 ? -0.496 4.757 -15.324 1.00 97.62 99 PHE A O 1
ATOM 793 N N . THR A 1 100 ? -2.064 4.981 -13.730 1.00 96.88 100 THR A N 1
ATOM 794 C CA . THR A 1 100 ? -2.453 3.572 -13.707 1.00 96.88 100 THR A CA 1
ATOM 795 C C . THR A 1 100 ? -3.965 3.440 -13.660 1.00 96.88 100 THR A C 1
ATOM 797 O O . THR A 1 100 ? -4.637 4.159 -12.930 1.00 96.88 100 THR A O 1
ATOM 800 N N . LYS A 1 101 ? -4.497 2.485 -14.424 1.00 96.31 101 LYS A N 1
ATOM 801 C CA . LYS A 1 101 ? -5.906 2.105 -14.387 1.00 96.31 101 LYS A CA 1
ATOM 802 C C . LYS A 1 101 ? -6.031 0.593 -14.261 1.00 96.31 101 LYS A C 1
ATOM 804 O O . LYS A 1 101 ? -5.302 -0.158 -14.920 1.00 96.31 101 LYS A O 1
ATOM 809 N N . ILE A 1 102 ? -6.942 0.170 -13.393 1.00 94.62 102 ILE A N 1
ATOM 810 C CA . ILE A 1 102 ? -7.218 -1.234 -13.099 1.00 94.62 102 ILE A CA 1
ATOM 811 C C . ILE A 1 102 ? -8.424 -1.683 -13.914 1.00 94.62 102 ILE A C 1
ATOM 813 O O . ILE A 1 102 ? -9.411 -0.961 -14.031 1.00 94.62 102 ILE A O 1
ATOM 817 N N . TYR A 1 103 ? -8.317 -2.875 -14.482 1.00 91.81 103 TYR A N 1
ATOM 818 C CA . TYR A 1 103 ? -9.367 -3.533 -15.244 1.00 91.81 103 TYR A CA 1
ATOM 819 C C . TYR A 1 103 ? -9.563 -4.950 -14.711 1.00 91.81 103 TYR A C 1
ATOM 821 O O . TYR A 1 103 ? -8.591 -5.603 -14.330 1.00 91.81 103 TYR A O 1
ATOM 829 N N . ASP A 1 104 ? -10.793 -5.460 -14.724 1.00 88.25 104 ASP A N 1
ATOM 830 C CA . ASP A 1 104 ? -11.055 -6.852 -14.331 1.00 88.25 104 ASP A CA 1
ATOM 831 C C . ASP A 1 104 ? -10.376 -7.855 -15.276 1.00 88.25 104 ASP A C 1
ATOM 833 O O . ASP A 1 104 ? -9.872 -8.892 -14.851 1.00 88.25 104 ASP A O 1
ATOM 837 N N . GLU A 1 105 ? -10.301 -7.511 -16.559 1.00 88.00 105 GLU A N 1
ATOM 838 C CA . GLU A 1 105 ? -9.631 -8.270 -17.611 1.00 88.00 105 GLU A CA 1
ATOM 839 C C . GLU A 1 105 ? -8.932 -7.317 -18.594 1.00 88.00 105 GLU A C 1
ATOM 841 O O . GLU A 1 105 ? -9.105 -6.102 -18.525 1.00 88.00 105 GLU A O 1
ATOM 846 N N . LEU A 1 106 ? -8.107 -7.836 -19.511 1.00 89.25 106 LEU A N 1
ATOM 847 C CA . LEU A 1 106 ? -7.460 -6.986 -20.518 1.00 89.25 106 LEU A CA 1
ATOM 848 C C . LEU A 1 106 ? -8.527 -6.248 -21.354 1.00 89.25 106 LEU A C 1
ATOM 850 O O . LEU A 1 106 ? -9.313 -6.924 -22.027 1.00 89.25 106 LEU A O 1
ATOM 854 N N . PRO A 1 107 ? -8.537 -4.900 -21.376 1.00 92.12 107 PRO A N 1
ATOM 855 C CA . PRO A 1 107 ? -9.565 -4.146 -22.086 1.00 92.12 107 PRO A CA 1
ATOM 856 C C . PRO A 1 107 ? -9.488 -4.337 -23.607 1.00 92.12 107 PRO A C 1
ATOM 858 O O . PRO A 1 107 ? -8.516 -4.851 -24.172 1.00 92.12 107 PRO A O 1
ATOM 861 N N . GLN A 1 108 ? -10.520 -3.894 -24.323 1.00 92.06 108 GLN A N 1
ATOM 862 C CA . GLN A 1 108 ? -10.394 -3.770 -25.778 1.00 92.06 108 GLN A CA 1
ATOM 863 C C . GLN A 1 108 ? -9.439 -2.622 -26.134 1.00 92.06 108 GLN A C 1
ATOM 865 O O . GLN A 1 108 ? -9.216 -1.708 -25.345 1.00 92.06 108 GLN A O 1
ATOM 870 N N . VAL A 1 109 ? -8.862 -2.651 -27.341 1.00 93.56 109 VAL A N 1
ATOM 871 C CA . VAL A 1 109 ? -7.888 -1.625 -27.770 1.00 93.56 109 VAL A CA 1
ATOM 872 C C . VAL A 1 109 ? -8.529 -0.242 -27.782 1.00 93.56 109 VAL A C 1
ATOM 874 O O . VAL A 1 109 ? -7.893 0.733 -27.404 1.00 93.56 109 VAL A O 1
ATOM 877 N N . GLU A 1 110 ? -9.786 -0.152 -28.202 1.00 93.50 110 GLU A N 1
ATOM 878 C CA . GLU A 1 110 ? -10.524 1.105 -28.265 1.00 93.50 110 GLU A CA 1
ATOM 879 C C . GLU A 1 110 ? -10.713 1.718 -26.877 1.00 93.50 110 GLU A C 1
ATOM 881 O O . GLU A 1 110 ? -10.612 2.929 -26.745 1.00 93.50 110 GLU A O 1
ATOM 886 N N . GLU A 1 111 ? -10.943 0.885 -25.860 1.00 94.06 111 GLU A N 1
ATOM 887 C CA . GLU A 1 111 ? -11.075 1.299 -24.462 1.00 94.06 111 GLU A CA 1
ATOM 888 C C . GLU A 1 111 ? -9.717 1.677 -23.859 1.00 94.06 111 GLU A C 1
ATOM 890 O O . GLU A 1 111 ? -9.589 2.731 -23.244 1.00 94.06 111 GLU A O 1
ATOM 895 N N . LEU A 1 112 ? -8.680 0.872 -24.119 1.00 94.12 112 LEU A N 1
ATOM 896 C CA . LEU A 1 112 ? -7.300 1.163 -23.726 1.00 94.12 112 LEU A CA 1
ATOM 897 C C . LEU A 1 112 ? -6.849 2.547 -24.222 1.00 94.12 112 LEU A C 1
ATOM 899 O O . LEU A 1 112 ? -6.223 3.302 -23.483 1.00 94.12 112 LEU A O 1
ATOM 903 N N . LEU A 1 113 ? -7.161 2.872 -25.480 1.00 94.50 113 LEU A N 1
ATOM 904 C CA . LEU A 1 113 ? -6.731 4.107 -26.137 1.00 94.50 113 LEU A CA 1
ATOM 905 C C . LEU A 1 113 ? -7.520 5.358 -25.712 1.00 94.50 113 LEU A C 1
ATOM 907 O O . LEU A 1 113 ? -7.194 6.447 -26.183 1.00 94.50 113 LEU A O 1
ATOM 911 N N . ILE A 1 114 ? -8.538 5.229 -24.849 1.00 95.69 114 ILE A N 1
ATOM 912 C CA . ILE A 1 114 ? -9.211 6.388 -24.236 1.00 95.69 114 ILE A CA 1
ATOM 913 C C . ILE A 1 114 ? -8.244 7.101 -23.287 1.00 95.69 114 ILE A C 1
ATOM 915 O O . ILE A 1 114 ? -8.123 8.323 -23.344 1.00 95.69 114 ILE A O 1
ATOM 919 N N . ASP A 1 115 ? -7.534 6.325 -22.464 1.00 94.81 115 ASP A N 1
ATOM 920 C CA . ASP A 1 115 ? -6.703 6.848 -21.376 1.00 94.81 115 ASP A CA 1
ATOM 921 C C . ASP A 1 115 ? -5.196 6.717 -21.653 1.00 94.81 115 ASP A C 1
ATOM 923 O O . ASP A 1 115 ? -4.392 7.434 -21.059 1.00 94.81 115 ASP A O 1
ATOM 927 N N . PHE A 1 116 ? -4.787 5.815 -22.555 1.00 97.00 116 PHE A N 1
ATOM 928 C CA . PHE A 1 116 ? -3.376 5.495 -22.781 1.00 97.00 116 PHE A CA 1
ATOM 929 C C . PHE A 1 116 ? -2.929 5.679 -24.232 1.00 97.00 116 PHE A C 1
ATOM 931 O O . PHE A 1 116 ? -3.682 5.521 -25.191 1.00 97.00 116 PHE A O 1
ATOM 938 N N . SER A 1 117 ? -1.634 5.944 -24.396 1.00 95.50 117 SER A N 1
ATOM 939 C CA . SER A 1 117 ? -0.926 5.889 -25.676 1.00 95.50 117 SER A CA 1
ATOM 940 C C . SER A 1 117 ? 0.213 4.885 -25.584 1.00 95.50 117 SER A C 1
ATOM 942 O O . SER A 1 117 ? 0.823 4.740 -24.532 1.00 95.50 117 SER A O 1
ATOM 944 N N . PHE A 1 118 ? 0.522 4.200 -26.685 1.00 96.00 118 PHE A N 1
ATOM 945 C CA . PHE A 1 118 ? 1.677 3.307 -26.715 1.00 96.00 118 PHE A CA 1
ATOM 946 C C . PHE A 1 118 ? 3.005 4.094 -26.690 1.00 96.00 118 PHE A C 1
ATOM 948 O O . PHE A 1 118 ? 3.094 5.137 -27.345 1.00 96.00 118 PHE A O 1
ATOM 955 N N . PRO A 1 119 ? 4.060 3.572 -26.034 1.00 96.38 119 PRO A N 1
ATOM 956 C CA . PRO A 1 119 ? 4.088 2.310 -25.288 1.00 96.38 119 PRO A CA 1
ATOM 957 C C . PRO A 1 119 ? 3.300 2.355 -23.966 1.00 96.38 119 PRO A C 1
ATOM 959 O O . PRO A 1 119 ? 3.205 3.399 -23.335 1.00 96.38 119 PRO A O 1
ATOM 962 N N . VAL A 1 120 ? 2.774 1.206 -23.534 1.00 95.75 120 VAL A N 1
ATOM 963 C CA . VAL A 1 120 ? 2.132 1.021 -22.216 1.00 95.75 120 VAL A CA 1
ATOM 964 C C . VAL A 1 120 ? 2.836 -0.079 -21.430 1.00 95.75 120 VAL A C 1
ATOM 966 O O . VAL A 1 120 ? 3.402 -1.004 -22.024 1.00 95.75 120 VAL A O 1
ATOM 969 N N . PHE A 1 121 ? 2.787 0.010 -20.101 1.00 94.25 121 PHE A N 1
ATOM 970 C CA . PHE A 1 121 ? 3.256 -1.045 -19.210 1.00 94.25 121 PHE A CA 1
ATOM 971 C C . PHE A 1 121 ? 2.070 -1.834 -18.641 1.00 94.25 121 PHE A C 1
ATOM 973 O O . PHE A 1 121 ? 1.147 -1.246 -18.088 1.00 94.25 121 PHE A O 1
ATOM 980 N N . ILE A 1 122 ? 2.076 -3.159 -18.760 1.00 91.81 122 ILE A N 1
ATOM 981 C CA . ILE A 1 122 ? 0.984 -4.033 -18.315 1.00 91.81 122 ILE A CA 1
ATOM 982 C C . ILE A 1 122 ? 1.509 -5.016 -17.266 1.00 91.81 122 ILE A C 1
ATOM 984 O O . ILE A 1 122 ? 2.532 -5.667 -17.473 1.00 91.81 122 ILE A O 1
ATOM 988 N N . LYS A 1 123 ? 0.807 -5.141 -16.136 1.00 88.88 123 LYS A N 1
ATOM 989 C CA . LYS A 1 123 ? 1.087 -6.160 -15.110 1.00 88.88 123 LYS A CA 1
ATOM 990 C C . LYS A 1 123 ? -0.189 -6.656 -14.435 1.00 88.88 123 LYS A C 1
ATOM 992 O O . LYS A 1 123 ? -1.249 -6.060 -14.592 1.00 88.88 123 LYS A O 1
ATOM 997 N N . GLY A 1 124 ? -0.088 -7.764 -13.702 1.00 86.00 124 GLY A N 1
ATOM 998 C CA . GLY A 1 124 ? -1.145 -8.167 -12.778 1.00 86.00 124 GLY A CA 1
ATOM 999 C C . GLY A 1 124 ? -1.221 -7.207 -11.590 1.00 86.00 124 GLY A C 1
ATOM 1000 O O . GLY A 1 124 ? -0.230 -6.551 -11.253 1.00 86.00 124 GLY A O 1
ATOM 1001 N N . ASN A 1 125 ? -2.394 -7.138 -10.960 1.00 82.44 125 ASN A N 1
ATOM 1002 C CA . ASN A 1 125 ? -2.658 -6.257 -9.821 1.00 82.44 125 ASN A CA 1
ATOM 1003 C C . ASN A 1 125 ? -1.740 -6.523 -8.614 1.00 82.44 125 ASN A C 1
ATOM 1005 O O . ASN A 1 125 ? -1.429 -5.589 -7.886 1.00 82.44 125 ASN A O 1
ATOM 1009 N N . ARG A 1 126 ? -1.278 -7.767 -8.413 1.00 75.38 126 ARG A N 1
ATOM 1010 C CA . ARG A 1 126 ? -0.364 -8.127 -7.311 1.00 75.38 126 ARG A CA 1
ATOM 1011 C C . ARG A 1 126 ? 1.072 -8.347 -7.779 1.00 75.38 126 ARG A C 1
ATOM 1013 O O . ARG A 1 126 ? 2.006 -7.960 -7.098 1.00 75.38 126 ARG A O 1
ATOM 1020 N N . GLN A 1 127 ? 1.280 -8.968 -8.942 1.00 69.62 127 GLN A N 1
ATOM 1021 C CA . GLN A 1 127 ? 2.634 -9.306 -9.408 1.00 69.62 127 GLN A CA 1
ATOM 1022 C C . GLN A 1 127 ? 2.786 -9.287 -10.933 1.00 69.62 127 GLN A C 1
ATOM 1024 O O . GLN A 1 127 ? 1.828 -9.451 -11.692 1.00 69.62 127 GLN A O 1
ATOM 1029 N N . THR A 1 128 ? 4.029 -9.123 -11.396 1.00 59.41 128 THR A N 1
ATOM 1030 C CA . THR A 1 128 ? 4.401 -9.310 -12.809 1.00 59.41 128 THR A CA 1
ATOM 1031 C C . THR A 1 128 ? 4.717 -10.781 -13.101 1.00 59.41 128 THR A C 1
ATOM 1033 O O . THR A 1 128 ? 5.160 -11.518 -12.218 1.00 59.41 128 THR A O 1
ATOM 1036 N N . ASN A 1 129 ? 4.577 -11.228 -14.356 1.00 58.06 129 ASN A N 1
ATOM 1037 C CA . ASN A 1 129 ? 5.138 -12.521 -14.760 1.00 58.06 129 ASN A CA 1
ATOM 1038 C C . ASN A 1 129 ? 6.655 -12.393 -14.980 1.00 58.06 129 ASN A C 1
ATOM 1040 O O . ASN A 1 129 ? 7.143 -12.257 -16.105 1.00 58.06 129 ASN A O 1
ATOM 1044 N N . ARG A 1 130 ? 7.403 -12.415 -13.869 1.00 63.41 130 ARG A N 1
ATOM 1045 C CA . ARG A 1 130 ? 8.871 -12.562 -13.836 1.00 63.41 130 ARG A CA 1
ATOM 1046 C C . ARG A 1 130 ? 9.626 -11.547 -14.707 1.00 63.41 130 ARG A C 1
ATOM 1048 O O . ARG A 1 130 ? 10.640 -11.890 -15.310 1.00 63.41 130 ARG A O 1
ATOM 1055 N N . HIS A 1 131 ? 9.130 -10.311 -14.789 1.00 72.12 131 HIS A N 1
ATOM 1056 C CA . HIS A 1 131 ? 9.751 -9.211 -15.540 1.00 72.12 131 HIS A CA 1
ATOM 1057 C C . HIS A 1 131 ? 10.020 -9.488 -17.034 1.00 72.12 131 HIS A C 1
ATOM 1059 O O . HIS A 1 131 ? 10.909 -8.873 -17.629 1.00 72.12 131 HIS A O 1
ATOM 1065 N N . LYS A 1 132 ? 9.275 -10.402 -17.670 1.00 77.31 132 LYS A N 1
ATOM 1066 C CA . LYS A 1 132 ? 9.453 -10.709 -19.096 1.00 77.31 132 LYS A CA 1
ATOM 1067 C C . LYS A 1 132 ? 9.020 -9.519 -19.957 1.00 77.31 132 LYS A C 1
ATOM 1069 O O . LYS A 1 132 ? 7.845 -9.156 -19.981 1.00 77.31 132 LYS A O 1
ATOM 1074 N N . LYS A 1 133 ? 9.951 -8.945 -20.728 1.00 79.12 133 LYS A N 1
ATOM 1075 C CA . LYS A 1 133 ? 9.737 -7.695 -21.480 1.00 79.12 133 LYS A CA 1
ATOM 1076 C C . LYS A 1 133 ? 8.510 -7.750 -22.382 1.00 79.12 133 LYS A C 1
ATOM 1078 O O . LYS A 1 133 ? 7.687 -6.843 -22.347 1.00 79.12 133 LYS A O 1
ATOM 1083 N N . SER A 1 134 ? 8.370 -8.835 -23.144 1.00 77.75 134 SER A N 1
ATOM 1084 C CA . SER A 1 134 ? 7.285 -9.011 -24.117 1.00 77.75 134 SER A CA 1
ATOM 1085 C C . SER A 1 134 ? 5.892 -9.118 -23.489 1.00 77.75 134 SER A C 1
ATOM 1087 O O . SER A 1 134 ? 4.908 -9.106 -24.221 1.00 77.75 134 SER A O 1
ATOM 1089 N N . GLN A 1 135 ? 5.809 -9.292 -22.167 1.00 78.75 135 GLN A N 1
ATOM 1090 C CA . GLN A 1 135 ? 4.553 -9.407 -21.430 1.00 78.75 135 GLN A CA 1
ATOM 1091 C C . GLN A 1 135 ? 4.230 -8.168 -20.596 1.00 78.75 135 GLN A C 1
ATOM 1093 O O . GLN A 1 135 ? 3.110 -8.059 -20.108 1.00 78.75 135 GLN A O 1
ATOM 1098 N N . CYS A 1 136 ? 5.176 -7.231 -20.484 1.00 84.75 136 CYS A N 1
ATOM 1099 C CA . CYS A 1 136 ? 5.002 -6.020 -19.694 1.00 84.75 136 CYS A CA 1
ATOM 1100 C C . CYS A 1 136 ? 5.087 -4.742 -20.530 1.00 84.75 136 CYS A C 1
ATOM 1102 O O . CYS A 1 136 ? 4.284 -3.852 -20.314 1.00 84.75 136 CYS A O 1
ATOM 1104 N N . ILE A 1 137 ? 6.018 -4.624 -21.483 1.00 91.38 137 ILE A N 1
ATOM 1105 C CA . ILE A 1 137 ? 6.192 -3.402 -22.287 1.00 91.38 137 ILE A CA 1
ATOM 1106 C C . ILE A 1 137 ? 5.576 -3.627 -23.663 1.00 91.38 137 ILE A C 1
ATOM 1108 O O . ILE A 1 137 ? 6.120 -4.381 -24.472 1.00 91.38 137 ILE A O 1
ATOM 1112 N N . ILE A 1 138 ? 4.450 -2.967 -23.923 1.00 93.69 138 ILE A N 1
ATOM 1113 C CA . ILE A 1 138 ? 3.709 -3.092 -25.176 1.00 93.69 138 ILE A CA 1
ATOM 1114 C C . ILE A 1 138 ? 3.861 -1.802 -25.976 1.00 93.69 138 ILE A C 1
ATOM 1116 O O . ILE A 1 138 ? 3.376 -0.754 -25.573 1.00 93.69 138 ILE A O 1
ATOM 1120 N N . GLU A 1 139 ? 4.531 -1.877 -27.122 1.00 94.38 139 GLU A N 1
ATOM 1121 C CA . GLU A 1 139 ? 4.907 -0.729 -27.958 1.00 94.38 139 GLU A CA 1
ATOM 1122 C C . GLU A 1 139 ? 3.869 -0.381 -29.032 1.00 94.38 139 GLU A C 1
ATOM 1124 O O . GLU A 1 139 ? 3.948 0.683 -29.642 1.00 94.38 139 GLU A O 1
ATOM 1129 N N . ASN A 1 140 ? 2.935 -1.287 -29.335 1.00 95.31 140 ASN A N 1
ATOM 1130 C CA . ASN A 1 140 ? 1.930 -1.091 -30.380 1.00 95.31 140 ASN A CA 1
ATOM 1131 C C . ASN A 1 140 ? 0.772 -2.100 -30.288 1.00 95.31 140 ASN A C 1
ATOM 1133 O O . ASN A 1 140 ? 0.813 -3.082 -29.544 1.00 95.31 140 ASN A O 1
ATOM 1137 N N . ILE A 1 141 ? -0.246 -1.872 -31.123 1.00 94.81 141 ILE A N 1
ATOM 1138 C CA . ILE A 1 141 ? -1.465 -2.688 -31.224 1.00 94.81 141 ILE A CA 1
ATOM 1139 C C . ILE A 1 141 ? -1.160 -4.157 -31.560 1.00 94.81 141 ILE A C 1
ATOM 1141 O O . ILE A 1 141 ? -1.810 -5.054 -31.021 1.00 94.81 141 ILE A O 1
ATOM 1145 N N . ASP A 1 142 ? -0.178 -4.434 -32.423 1.00 93.56 142 ASP A N 1
ATOM 1146 C CA . ASP A 1 142 ? 0.159 -5.811 -32.806 1.00 93.56 142 ASP A CA 1
ATOM 1147 C C . ASP A 1 142 ? 0.723 -6.596 -31.615 1.00 93.56 142 ASP A C 1
ATOM 1149 O O . ASP A 1 142 ? 0.310 -7.733 -31.370 1.00 93.56 142 ASP A O 1
ATOM 1153 N N . GLN A 1 143 ? 1.605 -5.968 -30.830 1.00 93.19 143 GLN A N 1
ATOM 1154 C CA . GLN A 1 143 ? 2.118 -6.537 -29.583 1.00 93.19 143 GLN A CA 1
ATOM 1155 C C . GLN A 1 143 ? 1.003 -6.714 -28.543 1.00 93.19 143 GLN A C 1
ATOM 1157 O O . GLN A 1 143 ? 0.941 -7.759 -27.899 1.00 93.19 143 GLN A O 1
ATOM 1162 N N . TYR A 1 144 ? 0.068 -5.765 -28.432 1.00 92.75 144 TYR A N 1
ATOM 1163 C CA . TYR A 1 144 ? -1.079 -5.881 -27.522 1.00 92.75 144 TYR A CA 1
ATOM 1164 C C . TYR A 1 144 ? -1.984 -7.075 -27.872 1.00 92.75 144 TYR A C 1
ATOM 1166 O O . TYR A 1 144 ? -2.387 -7.858 -27.011 1.00 92.75 144 TYR A O 1
ATOM 1174 N N . ASN A 1 145 ? -2.271 -7.266 -29.162 1.00 90.50 145 ASN A N 1
ATOM 1175 C CA . ASN A 1 145 ? -3.048 -8.406 -29.648 1.00 90.50 145 ASN A CA 1
ATOM 1176 C C . ASN A 1 145 ? -2.322 -9.745 -29.444 1.00 90.50 145 ASN A C 1
ATOM 1178 O O . ASN A 1 145 ? -2.973 -10.777 -29.259 1.00 90.50 145 ASN A O 1
ATOM 1182 N N . ALA A 1 146 ? -0.987 -9.750 -29.504 1.00 89.12 146 ALA A N 1
ATOM 1183 C CA . ALA A 1 146 ? -0.184 -10.921 -29.173 1.00 89.12 146 ALA A CA 1
ATOM 1184 C C . ALA A 1 146 ? -0.250 -11.228 -27.671 1.00 89.12 146 ALA A C 1
ATOM 1186 O O . ALA A 1 146 ? -0.555 -12.367 -27.314 1.00 89.12 146 ALA A O 1
ATOM 1187 N N . LEU A 1 147 ? -0.072 -10.210 -26.818 1.00 87.88 147 LEU A N 1
ATOM 1188 C CA . LEU A 1 147 ? -0.185 -10.332 -25.365 1.00 87.88 147 LEU A CA 1
ATOM 1189 C C . LEU A 1 147 ? -1.529 -10.937 -24.965 1.00 87.88 147 LEU A C 1
ATOM 1191 O O . LEU A 1 147 ? -1.552 -11.904 -24.215 1.00 87.88 147 LEU A O 1
ATOM 1195 N N . ARG A 1 148 ? -2.644 -10.433 -25.508 1.00 85.81 148 ARG A N 1
ATOM 1196 C CA . ARG A 1 148 ? -3.993 -10.905 -25.152 1.00 85.81 148 ARG A CA 1
ATOM 1197 C C . ARG A 1 148 ? -4.177 -12.412 -25.358 1.00 85.81 148 ARG A C 1
ATOM 1199 O O . ARG A 1 148 ? -4.753 -13.086 -24.514 1.00 85.81 148 ARG A O 1
ATOM 1206 N N . LYS A 1 149 ? -3.616 -12.963 -26.443 1.00 84.19 149 LYS A N 1
ATOM 1207 C CA . LYS A 1 149 ? -3.658 -14.412 -26.730 1.00 84.19 149 LYS A CA 1
ATOM 1208 C C . LYS A 1 149 ? -2.825 -15.241 -25.753 1.00 84.19 149 LYS A C 1
ATOM 1210 O O . LYS A 1 149 ? -3.118 -16.424 -25.567 1.00 84.19 149 LYS A O 1
ATOM 1215 N N . GLU A 1 150 ? -1.753 -14.664 -25.214 1.00 81.25 150 GLU A N 1
ATOM 1216 C CA . GLU A 1 150 ? -0.918 -15.301 -24.193 1.00 81.25 150 GLU A CA 1
ATOM 1217 C C . GLU A 1 150 ? -1.547 -15.176 -22.801 1.00 81.25 150 GLU A C 1
ATOM 1219 O O . GLU A 1 150 ? -1.560 -16.159 -22.066 1.00 81.25 150 GLU A O 1
ATOM 1224 N N . TRP A 1 151 ? -2.120 -14.014 -22.475 1.00 78.50 151 TRP A N 1
ATOM 1225 C CA . TRP A 1 151 ? -2.685 -13.687 -21.163 1.00 78.50 151 TRP A CA 1
ATOM 1226 C C . TRP A 1 151 ? -3.821 -14.629 -20.762 1.00 78.50 151 TRP A C 1
ATOM 1228 O O . TRP A 1 151 ? -3.811 -15.157 -19.656 1.00 78.50 151 TRP A O 1
ATOM 1238 N N . GLU A 1 152 ? -4.738 -14.942 -21.686 1.00 71.38 152 GLU A N 1
ATOM 1239 C CA . GLU A 1 152 ? -5.831 -15.911 -21.468 1.00 71.38 152 GLU A CA 1
ATOM 1240 C C . GLU A 1 152 ? -5.336 -17.327 -21.117 1.00 71.38 152 GLU A C 1
ATOM 1242 O O . GLU A 1 152 ? -6.099 -18.165 -20.639 1.00 71.38 152 GLU A O 1
ATOM 1247 N N . ARG A 1 153 ? -4.063 -17.630 -21.391 1.00 71.94 153 ARG A N 1
ATOM 1248 C CA . ARG A 1 153 ? -3.450 -18.949 -21.182 1.00 71.94 153 ARG A CA 1
ATOM 1249 C C . ARG A 1 153 ? -2.415 -18.947 -20.056 1.00 71.94 153 ARG A C 1
ATOM 1251 O O . ARG A 1 153 ? -1.813 -19.991 -19.804 1.00 71.94 153 ARG A O 1
ATOM 1258 N N . ASP A 1 154 ? -2.183 -17.805 -19.412 1.00 70.31 154 ASP A N 1
ATOM 1259 C CA . ASP A 1 154 ? -1.135 -17.622 -18.412 1.00 70.31 154 ASP A CA 1
ATOM 1260 C C . ASP A 1 154 ? -1.638 -17.977 -17.007 1.00 70.31 154 ASP A C 1
ATOM 1262 O O . ASP A 1 154 ? -2.562 -17.357 -16.486 1.00 70.31 154 ASP A O 1
ATOM 1266 N N . SER A 1 155 ? -1.027 -18.968 -16.357 1.00 61.91 155 SER A N 1
ATOM 1267 C CA . SER A 1 155 ? -1.461 -19.451 -15.038 1.00 61.91 155 SER A CA 1
ATOM 1268 C C . SER A 1 155 ? -1.199 -18.478 -13.879 1.00 61.91 155 SER A C 1
ATOM 1270 O O . SER A 1 155 ? -1.702 -18.706 -12.784 1.00 61.91 155 SER A O 1
ATOM 1272 N N . ILE A 1 156 ? -0.386 -17.437 -14.084 1.00 60.97 156 ILE A N 1
ATOM 1273 C CA . ILE A 1 156 ? -0.054 -16.426 -13.069 1.00 60.97 156 ILE A CA 1
ATOM 1274 C C . ILE A 1 156 ? -0.909 -15.173 -13.274 1.00 60.97 156 ILE A C 1
ATOM 1276 O O . ILE A 1 156 ? -1.358 -14.584 -12.296 1.00 60.97 156 ILE A O 1
ATOM 1280 N N . LEU A 1 157 ? -1.132 -14.767 -14.525 1.00 66.56 157 LEU A N 1
ATOM 1281 C CA . LEU A 1 157 ? -1.766 -13.486 -14.851 1.00 66.56 157 LEU A CA 1
ATOM 1282 C C . LEU A 1 157 ? -3.272 -13.579 -15.136 1.00 66.56 157 LEU A C 1
ATOM 1284 O O . LEU A 1 157 ? -3.984 -12.612 -14.891 1.00 66.56 157 LEU A O 1
ATOM 1288 N N . SER A 1 158 ? -3.772 -14.719 -15.627 1.00 65.31 158 SER A N 1
ATOM 1289 C CA . SER A 1 158 ? -5.166 -14.842 -16.104 1.00 65.31 158 SER A CA 1
ATOM 1290 C C . SER A 1 158 ? -6.245 -14.684 -15.030 1.00 65.31 158 SER A C 1
ATOM 1292 O O . SER A 1 158 ? -7.390 -14.413 -15.374 1.00 65.31 158 SER A O 1
ATOM 1294 N N . TRP A 1 159 ? -5.906 -14.872 -13.752 1.00 65.25 159 TRP A N 1
ATOM 1295 C CA . TRP A 1 159 ? -6.850 -14.765 -12.634 1.00 65.25 159 TRP A CA 1
ATOM 1296 C C . TRP A 1 159 ? -6.772 -13.423 -11.896 1.00 65.25 159 TRP A C 1
ATOM 1298 O O . TRP A 1 159 ? -7.607 -13.158 -11.036 1.00 65.25 159 TRP A O 1
ATOM 1308 N N . GLN A 1 160 ? -5.768 -12.593 -12.195 1.00 75.88 160 GLN A N 1
ATOM 1309 C CA . GLN A 1 160 ? -5.593 -11.290 -11.559 1.00 75.88 160 GLN A CA 1
ATOM 1310 C C . GLN A 1 160 ? -6.300 -10.207 -12.373 1.00 75.88 160 GLN A C 1
ATOM 1312 O O . GLN A 1 160 ? -6.259 -10.234 -13.605 1.00 75.88 160 GLN A O 1
ATOM 1317 N N . LYS A 1 161 ? -6.826 -9.188 -11.680 1.00 85.81 161 LYS A N 1
ATOM 1318 C CA . LYS A 1 161 ? -7.111 -7.895 -12.311 1.00 85.81 161 LYS A CA 1
ATOM 1319 C C . LYS A 1 161 ? -5.851 -7.375 -13.011 1.00 85.81 161 LYS A C 1
ATOM 1321 O O . LYS A 1 161 ? -4.719 -7.638 -12.582 1.00 85.81 161 LYS A O 1
ATOM 1326 N N . VAL A 1 162 ? -6.043 -6.629 -14.085 1.00 90.00 162 VAL A N 1
ATOM 1327 C CA . VAL A 1 162 ? -4.976 -6.113 -14.938 1.00 90.00 162 VAL A CA 1
ATOM 1328 C C . VAL A 1 162 ? -4.725 -4.648 -14.620 1.00 90.00 162 VAL A C 1
ATOM 1330 O O . VAL A 1 162 ? -5.624 -3.820 -14.718 1.00 90.00 162 VAL A O 1
ATOM 1333 N N . ALA A 1 163 ? -3.478 -4.317 -14.300 1.00 93.38 163 ALA A N 1
ATOM 1334 C CA . ALA A 1 163 ? -3.018 -2.942 -14.205 1.00 93.38 163 ALA A CA 1
ATOM 1335 C C . ALA A 1 163 ? -2.400 -2.520 -15.541 1.00 93.38 163 ALA A C 1
ATOM 1337 O O . ALA A 1 163 ? -1.360 -3.048 -15.955 1.00 93.38 163 ALA A O 1
ATOM 1338 N N . VAL A 1 164 ? -3.033 -1.552 -16.200 1.00 95.62 164 VAL A N 1
ATOM 1339 C CA . VAL A 1 164 ? -2.443 -0.832 -17.330 1.00 95.62 164 VAL A CA 1
ATOM 1340 C C . VAL A 1 164 ? -1.851 0.460 -16.796 1.00 95.62 164 VAL A C 1
ATOM 1342 O O . VAL A 1 164 ? -2.531 1.226 -16.116 1.00 95.62 164 VAL A O 1
ATOM 1345 N N . ARG A 1 165 ? -0.580 0.695 -17.104 1.00 96.62 165 ARG A N 1
ATOM 1346 C CA . ARG A 1 165 ? 0.190 1.833 -16.615 1.00 96.62 165 ARG A CA 1
ATOM 1347 C C . ARG A 1 165 ? 0.801 2.604 -17.775 1.00 96.62 165 ARG A C 1
ATOM 1349 O O . ARG A 1 165 ? 1.187 2.023 -18.795 1.00 96.62 165 ARG A O 1
ATOM 1356 N N . GLU A 1 166 ? 0.929 3.910 -17.594 1.00 96.38 166 GLU A N 1
ATOM 1357 C CA . GLU A 1 166 ? 1.757 4.753 -18.443 1.00 96.38 166 GLU A CA 1
ATOM 1358 C C . GLU A 1 166 ? 3.185 4.194 -18.478 1.00 96.38 166 GLU A C 1
ATOM 1360 O O . GLU A 1 166 ? 3.766 3.838 -17.447 1.00 96.38 166 GLU A O 1
ATOM 1365 N N . TYR A 1 167 ? 3.764 4.102 -19.674 1.00 96.25 167 TYR A N 1
ATOM 1366 C CA . TYR A 1 167 ? 5.161 3.721 -19.802 1.00 96.25 167 TYR A CA 1
ATOM 1367 C C . TYR A 1 167 ? 6.067 4.933 -19.574 1.00 96.25 167 TYR A C 1
ATOM 1369 O O . TYR A 1 167 ? 6.234 5.775 -20.457 1.00 96.25 167 TYR A O 1
ATOM 1377 N N . VAL A 1 168 ? 6.717 4.971 -18.412 1.00 96.19 168 VAL A N 1
ATOM 1378 C CA . VAL A 1 168 ? 7.733 5.975 -18.082 1.00 96.19 168 VAL A CA 1
ATOM 1379 C C . VAL A 1 168 ? 9.130 5.375 -18.281 1.00 96.19 168 VAL A C 1
ATOM 1381 O O . VAL A 1 168 ? 9.485 4.415 -17.592 1.00 96.19 168 VAL A O 1
ATOM 1384 N N . PRO A 1 169 ? 9.961 5.903 -19.202 1.00 95.81 169 PRO A N 1
ATOM 1385 C CA . PRO A 1 169 ? 11.325 5.419 -19.383 1.00 95.81 169 PRO A CA 1
ATOM 1386 C C . PRO A 1 169 ? 12.168 5.625 -18.120 1.00 95.81 169 PRO A C 1
ATOM 1388 O O . PRO A 1 169 ? 12.300 6.747 -17.629 1.00 95.81 169 PRO A O 1
ATOM 1391 N N . LEU A 1 170 ? 12.786 4.552 -17.626 1.00 97.31 170 LEU A N 1
ATOM 1392 C CA . LEU A 1 170 ? 13.680 4.585 -16.467 1.00 97.31 170 LEU A CA 1
ATOM 1393 C C . LEU A 1 170 ? 15.143 4.768 -16.885 1.00 97.31 170 LEU A C 1
ATOM 1395 O O . LEU A 1 170 ? 15.537 4.423 -18.001 1.00 97.31 170 LEU A O 1
ATOM 1399 N N . GLN A 1 171 ? 15.965 5.295 -15.979 1.00 96.94 171 GLN A N 1
ATOM 1400 C CA . GLN A 1 171 ? 17.412 5.326 -16.137 1.00 96.94 171 GLN A CA 1
ATOM 1401 C C . GLN A 1 171 ? 17.932 3.886 -16.144 1.00 96.94 171 GLN A C 1
ATOM 1403 O O . GLN A 1 171 ? 17.868 3.180 -15.140 1.00 96.94 171 GLN A O 1
ATOM 1408 N N . VAL A 1 172 ? 18.456 3.454 -17.287 1.00 95.19 172 VAL A N 1
ATOM 1409 C CA . VAL A 1 172 ? 18.948 2.090 -17.489 1.00 95.19 172 VAL A CA 1
ATOM 1410 C C . VAL A 1 172 ? 20.388 1.957 -16.993 1.00 95.19 172 VAL A C 1
ATOM 1412 O O . VAL A 1 172 ? 21.247 2.768 -17.336 1.00 95.19 172 VAL A O 1
ATOM 1415 N N . ILE A 1 173 ? 20.651 0.902 -16.225 1.00 93.06 173 ILE A N 1
ATOM 1416 C CA . ILE A 1 173 ? 21.994 0.436 -15.862 1.00 93.06 173 ILE A CA 1
ATOM 1417 C C . ILE A 1 173 ? 22.495 -0.574 -16.898 1.00 93.06 173 ILE A C 1
ATOM 1419 O O . ILE A 1 173 ? 23.642 -0.495 -17.333 1.00 93.06 173 ILE A O 1
ATOM 1423 N N . ASP A 1 174 ? 21.641 -1.529 -17.278 1.00 89.38 174 ASP A N 1
ATOM 1424 C CA . ASP A 1 174 ? 21.989 -2.619 -18.189 1.00 89.38 174 ASP A CA 1
ATOM 1425 C C . ASP A 1 174 ? 20.755 -3.083 -18.981 1.00 89.38 174 ASP A C 1
ATOM 1427 O O . ASP A 1 174 ? 19.760 -3.528 -18.410 1.00 89.38 174 ASP A O 1
ATOM 1431 N N . ALA A 1 175 ? 20.811 -2.968 -20.309 1.00 84.88 175 ALA A N 1
ATOM 1432 C CA . ALA A 1 175 ? 19.761 -3.442 -21.216 1.00 84.88 175 ALA A CA 1
ATOM 1433 C C . ALA A 1 175 ? 20.163 -4.689 -22.018 1.00 84.88 175 ALA A C 1
ATOM 1435 O O . ALA A 1 175 ? 19.310 -5.289 -22.671 1.00 84.88 175 ALA A O 1
ATOM 1436 N N . ASP A 1 176 ? 21.442 -5.067 -21.997 1.00 85.25 176 ASP A N 1
ATOM 1437 C CA . ASP A 1 176 ? 22.008 -6.005 -22.969 1.00 85.25 176 ASP A CA 1
ATOM 1438 C C . ASP A 1 176 ? 22.276 -7.382 -22.358 1.00 85.25 176 ASP A C 1
ATOM 1440 O O . ASP A 1 176 ? 22.205 -8.392 -23.062 1.00 85.25 176 ASP A O 1
ATOM 1444 N N . SER A 1 177 ? 22.553 -7.454 -21.050 1.00 83.44 177 SER A N 1
ATOM 1445 C CA . SER A 1 177 ? 22.863 -8.729 -20.389 1.00 83.44 177 SER A CA 1
ATOM 1446 C C . SER A 1 177 ? 21.662 -9.680 -20.314 1.00 83.44 177 SER A C 1
ATOM 1448 O O . SER A 1 177 ? 21.854 -10.896 -20.276 1.00 83.44 177 SER A O 1
ATOM 1450 N N . TYR A 1 178 ? 20.434 -9.145 -20.315 1.00 83.81 178 TYR A N 1
ATOM 1451 C CA . TYR A 1 178 ? 19.185 -9.909 -20.177 1.00 83.81 178 TYR A CA 1
ATOM 1452 C C . TYR A 1 178 ? 18.104 -9.398 -21.148 1.00 83.81 178 TYR A C 1
ATOM 1454 O O . TYR A 1 178 ? 17.121 -8.796 -20.722 1.00 83.81 178 TYR A O 1
ATOM 1462 N N . PRO A 1 179 ? 18.250 -9.638 -22.463 1.00 80.12 179 PRO A N 1
ATOM 1463 C CA . PRO A 1 179 ? 17.431 -8.986 -23.494 1.00 80.12 179 PRO A CA 1
ATOM 1464 C C . PRO A 1 179 ? 15.941 -9.377 -23.477 1.00 80.12 179 PRO A C 1
ATOM 1466 O O . PRO A 1 179 ? 15.109 -8.640 -24.005 1.00 80.12 179 PRO A O 1
ATOM 1469 N N . ASP A 1 180 ? 15.597 -10.521 -22.874 1.00 82.88 180 ASP A N 1
ATOM 1470 C CA . ASP A 1 180 ? 14.211 -10.995 -22.731 1.00 82.88 180 ASP A CA 1
ATOM 1471 C C . ASP A 1 180 ? 13.490 -10.398 -21.503 1.00 82.88 180 ASP A C 1
ATOM 1473 O O . ASP A 1 180 ? 12.272 -10.553 -21.358 1.00 82.88 180 ASP A O 1
ATOM 1477 N N . MET A 1 181 ? 14.221 -9.712 -20.618 1.00 85.06 181 MET A N 1
ATOM 1478 C CA . MET A 1 181 ? 13.687 -9.035 -19.435 1.00 85.06 181 MET A CA 1
ATOM 1479 C C . MET A 1 181 ? 13.534 -7.534 -19.683 1.00 85.06 181 MET A C 1
ATOM 1481 O O . MET A 1 181 ? 14.112 -6.969 -20.616 1.00 85.06 181 MET A O 1
ATOM 1485 N N . VAL A 1 182 ? 12.718 -6.873 -18.862 1.00 86.19 182 VAL A N 1
ATOM 1486 C CA . VAL A 1 182 ? 12.745 -5.406 -18.803 1.00 86.19 182 VAL A CA 1
ATOM 1487 C C . VAL A 1 182 ? 14.177 -4.940 -18.488 1.00 86.19 182 VAL A C 1
ATOM 1489 O O . VAL A 1 182 ? 14.884 -5.639 -17.757 1.00 86.19 182 VAL A O 1
ATOM 1492 N N . PRO A 1 183 ? 14.634 -3.803 -19.046 1.00 89.75 183 PRO A N 1
ATOM 1493 C CA . PRO A 1 183 ? 15.974 -3.299 -18.766 1.00 89.75 183 PRO A CA 1
ATOM 1494 C C . PRO A 1 183 ? 16.208 -3.144 -17.263 1.00 89.75 183 PRO A C 1
ATOM 1496 O O . PRO A 1 183 ? 15.324 -2.669 -16.552 1.00 89.75 183 PRO A O 1
ATOM 1499 N N . ILE A 1 184 ? 17.407 -3.498 -16.803 1.00 91.88 184 ILE A N 1
ATOM 1500 C CA . ILE A 1 184 ? 17.819 -3.292 -15.415 1.00 91.88 184 ILE A CA 1
ATOM 1501 C C . ILE A 1 184 ? 17.916 -1.783 -15.193 1.00 91.88 184 ILE A C 1
ATOM 1503 O O . ILE A 1 184 ? 18.776 -1.104 -15.763 1.00 91.88 184 ILE A O 1
ATOM 1507 N N . SER A 1 185 ? 16.989 -1.266 -14.399 1.00 94.81 185 SER A N 1
ATOM 1508 C CA . SER A 1 185 ? 16.809 0.142 -14.052 1.00 94.81 185 SER A CA 1
ATOM 1509 C C . SER A 1 185 ? 17.631 0.534 -12.822 1.00 94.81 185 SER A C 1
ATOM 1511 O O . SER A 1 185 ? 18.001 -0.294 -11.990 1.00 94.81 185 SER A O 1
ATOM 1513 N N . TYR A 1 186 ? 17.899 1.832 -12.684 1.00 97.06 186 TYR A N 1
ATOM 1514 C CA . TYR A 1 186 ? 18.441 2.425 -11.464 1.00 97.06 186 TYR A CA 1
ATOM 1515 C C . TYR A 1 186 ? 17.350 2.497 -10.392 1.00 97.06 186 TYR A C 1
ATOM 1517 O O . TYR A 1 186 ? 16.682 3.518 -10.229 1.00 97.06 186 TYR A O 1
ATOM 1525 N N . GLU A 1 187 ? 17.151 1.360 -9.724 1.00 97.12 187 GLU A N 1
ATOM 1526 C CA . GLU A 1 187 ? 16.020 1.078 -8.838 1.00 97.12 187 GLU A CA 1
ATOM 1527 C C . GLU A 1 187 ? 16.467 0.579 -7.460 1.00 97.12 187 GLU A C 1
ATOM 1529 O O . GLU A 1 187 ? 17.429 -0.186 -7.337 1.00 97.12 187 GLU A O 1
ATOM 1534 N N . PHE A 1 188 ? 15.765 1.000 -6.416 1.00 97.69 188 PHE A N 1
ATOM 1535 C CA . PHE A 1 188 ? 16.080 0.700 -5.024 1.00 97.69 188 PHE A CA 1
ATOM 1536 C C . PHE A 1 188 ? 14.824 0.298 -4.270 1.00 97.69 188 PHE A C 1
ATOM 1538 O O . PHE A 1 188 ? 13.750 0.832 -4.527 1.00 97.69 188 PHE A O 1
ATOM 1545 N N . ARG A 1 189 ? 14.993 -0.595 -3.298 1.00 98.06 189 ARG A N 1
ATOM 1546 C CA . ARG A 1 189 ? 13.949 -1.000 -2.361 1.00 98.06 189 ARG A CA 1
ATOM 1547 C C . ARG A 1 189 ? 14.245 -0.438 -0.985 1.00 98.06 189 ARG A C 1
ATOM 1549 O O . ARG A 1 189 ? 15.362 -0.592 -0.490 1.00 98.06 189 ARG A O 1
ATOM 1556 N N . PHE A 1 190 ? 13.236 0.152 -0.362 1.00 98.25 190 PHE A N 1
ATOM 1557 C CA . PHE A 1 190 ? 13.278 0.657 1.003 1.00 98.25 190 PHE A CA 1
ATOM 1558 C C . PHE A 1 190 ? 12.286 -0.111 1.867 1.00 98.25 190 PHE A C 1
ATOM 1560 O O . PHE A 1 190 ? 11.138 -0.294 1.484 1.00 98.25 190 PHE A O 1
ATOM 1567 N N . PHE A 1 191 ? 12.723 -0.539 3.043 1.00 98.31 191 PHE A N 1
ATOM 1568 C CA . PHE A 1 191 ? 11.891 -1.208 4.034 1.00 98.31 191 PHE A CA 1
ATOM 1569 C C . PHE A 1 191 ? 11.558 -0.225 5.140 1.00 98.31 191 PHE A C 1
ATOM 1571 O O . PHE A 1 191 ? 12.465 0.367 5.728 1.00 98.31 191 PHE A O 1
ATOM 1578 N N . TYR A 1 192 ? 10.276 -0.076 5.439 1.00 98.06 192 TYR A N 1
ATOM 1579 C CA . TYR A 1 192 ? 9.779 0.828 6.465 1.00 98.06 192 TYR A CA 1
ATOM 1580 C C . TYR A 1 192 ? 9.078 0.045 7.553 1.00 98.06 192 TYR A C 1
ATOM 1582 O O . TYR A 1 192 ? 8.336 -0.864 7.225 1.00 98.06 192 TYR A O 1
ATOM 1590 N N . PHE A 1 193 ? 9.259 0.435 8.814 1.00 96.69 193 PHE A N 1
ATOM 1591 C CA . PHE A 1 193 ? 8.418 0.011 9.931 1.00 96.69 193 PHE A CA 1
ATOM 1592 C C . PHE A 1 193 ? 7.860 1.255 10.625 1.00 96.69 193 PHE A C 1
ATOM 1594 O O . PHE A 1 193 ? 8.632 2.118 11.046 1.00 96.69 193 PHE A O 1
ATOM 1601 N N . GLU A 1 194 ? 6.534 1.375 10.683 1.00 92.00 194 GLU A N 1
ATOM 1602 C CA . GLU A 1 194 ? 5.798 2.494 11.292 1.00 92.00 194 GLU A CA 1
ATOM 1603 C C . GLU A 1 194 ? 6.330 3.874 10.880 1.00 92.00 194 GLU A C 1
ATOM 1605 O O . GLU A 1 194 ? 6.662 4.728 11.704 1.00 92.00 194 GLU A O 1
ATOM 1610 N N . GLY A 1 195 ? 6.479 4.075 9.568 1.00 92.06 195 GLY A N 1
ATOM 1611 C CA . GLY A 1 195 ? 6.942 5.345 9.004 1.00 92.06 195 GLY A CA 1
ATOM 1612 C C . GLY A 1 195 ? 8.441 5.622 9.163 1.00 92.06 195 GLY A C 1
ATOM 1613 O O . GLY A 1 195 ? 8.896 6.692 8.769 1.00 92.06 195 GLY A O 1
ATOM 1614 N N . LYS A 1 196 ? 9.236 4.678 9.687 1.00 95.31 196 LYS A N 1
ATOM 1615 C CA . LYS A 1 196 ? 10.701 4.794 9.766 1.00 95.31 196 LYS A CA 1
ATOM 1616 C C . LYS A 1 196 ? 11.384 3.834 8.797 1.00 95.31 196 LYS A C 1
ATOM 1618 O O . LYS A 1 196 ? 11.104 2.639 8.810 1.00 95.31 196 LYS A O 1
ATOM 1623 N N . CYS A 1 197 ? 12.342 4.327 8.014 1.00 97.56 197 CYS A N 1
ATOM 1624 C CA . CYS A 1 197 ? 13.168 3.482 7.151 1.00 97.56 197 CYS A CA 1
ATOM 1625 C C . CYS A 1 197 ? 14.091 2.577 7.991 1.00 97.56 197 CYS A C 1
ATOM 1627 O O . CYS A 1 197 ? 14.959 3.063 8.716 1.00 97.56 197 CYS A O 1
ATOM 1629 N N . MET A 1 198 ? 13.933 1.259 7.864 1.00 97.81 198 MET A N 1
ATOM 1630 C CA . MET A 1 198 ? 14.715 0.236 8.567 1.00 97.81 198 MET A CA 1
ATOM 1631 C C . MET A 1 198 ? 15.980 -0.154 7.802 1.00 97.81 198 MET A C 1
ATOM 1633 O O . MET A 1 198 ? 17.049 -0.299 8.394 1.00 97.81 198 MET A O 1
ATOM 1637 N N . ALA A 1 199 ? 15.876 -0.319 6.485 1.00 97.81 199 ALA A N 1
ATOM 1638 C CA . ALA A 1 199 ? 17.001 -0.585 5.595 1.00 97.81 199 ALA A CA 1
ATOM 1639 C C . ALA A 1 199 ? 16.599 -0.309 4.145 1.00 97.81 199 ALA A C 1
ATOM 1641 O O . ALA A 1 199 ? 15.417 -0.259 3.818 1.00 97.81 199 ALA A O 1
ATOM 1642 N N . TYR A 1 200 ? 17.585 -0.187 3.265 1.00 97.62 200 TYR A N 1
ATOM 1643 C CA . TYR A 1 200 ? 17.355 -0.090 1.830 1.00 97.62 200 TYR A CA 1
ATOM 1644 C C . TYR A 1 200 ? 18.518 -0.698 1.052 1.00 97.62 200 TYR A C 1
ATOM 1646 O O . TYR A 1 200 ? 19.602 -0.927 1.603 1.00 97.62 200 TYR A O 1
ATOM 1654 N N . GLY A 1 201 ? 18.301 -0.952 -0.234 1.00 96.12 201 GLY A N 1
ATOM 1655 C CA . GLY A 1 201 ? 19.350 -1.435 -1.115 1.00 96.12 201 GLY A CA 1
ATOM 1656 C C . GLY A 1 201 ? 18.952 -1.497 -2.589 1.00 96.12 201 GLY A C 1
ATOM 1657 O O . GLY A 1 201 ? 17.797 -1.239 -2.931 1.00 96.12 201 GLY A O 1
ATOM 1658 N N . PRO A 1 202 ? 19.917 -1.788 -3.477 1.00 96.00 202 PRO A N 1
ATOM 1659 C CA . PRO A 1 202 ? 19.663 -1.986 -4.903 1.00 96.00 202 PRO A CA 1
ATOM 1660 C C . PRO A 1 202 ? 18.644 -3.104 -5.145 1.00 96.00 202 PRO A C 1
ATOM 1662 O O . PRO A 1 202 ? 18.837 -4.216 -4.660 1.00 96.00 202 PRO A O 1
ATOM 1665 N N . TYR A 1 203 ? 17.599 -2.831 -5.926 1.00 93.81 203 TYR A N 1
ATOM 1666 C CA . TYR A 1 203 ? 16.565 -3.822 -6.238 1.00 93.81 203 TYR A CA 1
ATOM 1667 C C . TYR A 1 203 ? 17.104 -4.995 -7.072 1.00 93.81 203 TYR A C 1
ATOM 1669 O O . TYR A 1 203 ? 16.785 -6.160 -6.828 1.00 93.81 203 TYR A O 1
ATOM 1677 N N . TRP A 1 204 ? 17.953 -4.703 -8.059 1.00 90.81 204 TRP A N 1
ATOM 1678 C CA . TRP A 1 204 ? 18.486 -5.717 -8.959 1.00 90.81 204 TRP A CA 1
ATOM 1679 C C . TRP A 1 204 ? 19.758 -6.349 -8.385 1.00 90.81 204 TRP A C 1
ATOM 1681 O O . TRP A 1 204 ? 20.773 -5.684 -8.187 1.00 90.81 204 TRP A O 1
ATOM 1691 N N . TYR A 1 205 ? 19.733 -7.670 -8.175 1.00 85.31 205 TYR A N 1
ATOM 1692 C CA . TYR A 1 205 ? 20.939 -8.456 -7.860 1.00 85.31 205 TYR A CA 1
ATOM 1693 C C . TYR A 1 205 ? 21.706 -8.905 -9.111 1.00 85.31 205 TYR A C 1
ATOM 1695 O O . TYR A 1 205 ? 22.853 -9.345 -9.019 1.00 85.31 205 TYR A O 1
ATOM 1703 N N . MET A 1 206 ? 21.051 -8.852 -10.273 1.00 80.94 206 MET A N 1
ATOM 1704 C CA . MET A 1 206 ? 21.612 -9.233 -11.566 1.00 80.94 206 MET A CA 1
ATOM 1705 C C . MET A 1 206 ? 22.202 -8.001 -12.260 1.00 80.94 206 MET A C 1
ATOM 1707 O O . MET A 1 206 ? 21.746 -6.884 -12.043 1.00 80.94 206 MET A O 1
ATOM 1711 N N . GLY A 1 207 ? 23.197 -8.209 -13.126 1.00 81.25 207 GLY A N 1
ATOM 1712 C CA . GLY A 1 207 ? 23.837 -7.128 -13.882 1.00 81.25 207 GLY A CA 1
ATOM 1713 C C . GLY A 1 207 ? 24.958 -6.426 -13.113 1.00 81.25 207 GLY A C 1
ATOM 1714 O O . GLY A 1 207 ? 25.617 -7.016 -12.251 1.00 81.25 207 GLY A O 1
ATOM 1715 N N . HIS A 1 208 ? 25.229 -5.173 -13.478 1.00 82.81 208 HIS A N 1
ATOM 1716 C CA . HIS A 1 208 ? 26.271 -4.368 -12.845 1.00 82.81 208 HIS A CA 1
ATOM 1717 C C . HIS A 1 208 ? 25.862 -3.925 -11.439 1.00 82.81 208 HIS A C 1
ATOM 1719 O O . HIS A 1 208 ? 24.763 -3.422 -11.241 1.00 82.81 208 HIS A O 1
ATOM 1725 N N . GLN A 1 209 ? 26.775 -4.052 -10.473 1.00 86.88 209 GLN A N 1
ATOM 1726 C CA . GLN A 1 209 ? 26.557 -3.526 -9.126 1.00 86.88 209 GLN A CA 1
ATOM 1727 C C . GLN A 1 209 ? 26.433 -2.000 -9.150 1.00 86.88 209 GLN A C 1
ATOM 1729 O O . GLN A 1 209 ? 27.223 -1.309 -9.796 1.00 86.88 209 GLN A O 1
ATOM 1734 N N . TYR A 1 210 ? 25.472 -1.489 -8.389 1.00 93.75 210 TYR A N 1
ATOM 1735 C CA . TYR A 1 210 ? 25.203 -0.069 -8.227 1.00 93.75 210 TYR A CA 1
ATOM 1736 C C . TYR A 1 210 ? 24.781 0.219 -6.785 1.00 93.75 210 TYR A C 1
ATOM 1738 O O . TYR A 1 210 ? 24.454 -0.687 -6.025 1.00 93.75 210 TYR A O 1
ATOM 1746 N N . SER A 1 211 ? 24.838 1.486 -6.391 1.00 94.12 211 SER A N 1
ATOM 1747 C CA . SER A 1 211 ? 24.480 1.947 -5.050 1.00 94.12 211 SER A CA 1
ATOM 1748 C C . SER A 1 211 ? 23.857 3.332 -5.133 1.00 94.12 211 SER A C 1
ATOM 1750 O O . SER A 1 211 ? 24.159 4.080 -6.067 1.00 94.12 211 SER A O 1
ATOM 1752 N N . LEU A 1 212 ? 23.038 3.684 -4.144 1.00 95.56 212 LEU A N 1
ATOM 1753 C CA . LEU A 1 212 ? 22.470 5.019 -4.006 1.00 95.56 212 LEU A CA 1
ATOM 1754 C C . LEU A 1 212 ? 23.517 5.932 -3.352 1.00 95.56 212 LEU A C 1
ATOM 1756 O O . LEU A 1 212 ? 23.919 5.659 -2.218 1.00 95.56 212 LEU A O 1
ATOM 1760 N N . PRO A 1 213 ? 24.037 6.963 -4.040 1.00 95.25 213 PRO A N 1
ATOM 1761 C CA . PRO A 1 213 ? 24.983 7.880 -3.427 1.00 95.25 213 PRO A CA 1
ATOM 1762 C C . PRO A 1 213 ? 24.298 8.721 -2.344 1.00 95.25 213 PRO A C 1
ATOM 1764 O O . PRO A 1 213 ? 23.147 9.128 -2.490 1.00 95.25 213 PRO A O 1
ATOM 1767 N N . GLU A 1 214 ? 25.051 9.075 -1.301 1.00 92.31 214 GLU A N 1
ATOM 1768 C CA . GLU A 1 214 ? 24.566 9.913 -0.190 1.00 92.31 214 GLU A CA 1
ATOM 1769 C C . GLU A 1 214 ? 23.966 11.248 -0.665 1.00 92.31 214 GLU A C 1
ATOM 1771 O O . GLU A 1 214 ? 23.036 11.774 -0.063 1.00 92.31 214 GLU A O 1
ATOM 1776 N N . SER A 1 215 ? 24.463 11.787 -1.785 1.00 93.12 215 SER A N 1
ATOM 1777 C CA . SER A 1 215 ? 23.946 13.020 -2.387 1.00 93.12 215 SER A CA 1
ATOM 1778 C C . SER A 1 215 ? 22.502 12.916 -2.881 1.00 93.12 215 SER A C 1
ATOM 1780 O O . SER A 1 215 ? 21.845 13.944 -2.992 1.00 93.12 215 SER A O 1
ATOM 1782 N N . GLU A 1 216 ? 22.031 11.710 -3.206 1.00 96.25 216 GLU A N 1
ATOM 1783 C CA . GLU A 1 216 ? 20.666 11.451 -3.685 1.00 96.25 216 GLU A CA 1
ATOM 1784 C C . GLU A 1 216 ? 19.785 10.830 -2.593 1.00 96.25 216 GLU A C 1
ATOM 1786 O O . GLU A 1 216 ? 18.567 10.974 -2.633 1.00 96.25 216 GLU A O 1
ATOM 1791 N N . LEU A 1 217 ? 20.384 10.203 -1.573 1.00 95.88 217 LEU A N 1
ATOM 1792 C CA . LEU A 1 217 ? 19.660 9.516 -0.501 1.00 95.88 217 LEU A CA 1
ATOM 1793 C C . LEU A 1 217 ? 18.599 10.397 0.169 1.00 95.88 217 LEU A C 1
ATOM 1795 O O . LEU A 1 217 ? 17.486 9.942 0.398 1.00 95.88 217 LEU A O 1
ATOM 1799 N N . GLN A 1 218 ? 18.917 11.660 0.457 1.00 94.06 218 GLN A N 1
ATOM 1800 C CA . GLN A 1 218 ? 17.981 12.572 1.126 1.00 94.06 218 GLN A CA 1
ATOM 1801 C C . GLN A 1 218 ? 16.755 12.920 0.272 1.00 94.06 218 GLN A C 1
ATOM 1803 O O . GLN A 1 218 ? 15.693 13.208 0.813 1.00 94.06 218 GLN A O 1
ATOM 1808 N N . GLU A 1 219 ? 16.894 12.930 -1.053 1.00 96.44 219 GLU A N 1
ATOM 1809 C CA . GLU A 1 219 ? 15.770 13.142 -1.968 1.00 96.44 219 GLU A CA 1
ATOM 1810 C C . GLU A 1 219 ? 14.875 11.901 -2.009 1.00 96.44 219 GLU A C 1
ATOM 1812 O O . GLU A 1 219 ? 13.656 12.014 -1.890 1.00 96.44 219 GLU A O 1
ATOM 1817 N N . VAL A 1 220 ? 15.489 10.718 -2.089 1.00 98.00 220 VAL A N 1
ATOM 1818 C CA . VAL A 1 220 ? 14.765 9.444 -2.123 1.00 98.00 220 VAL A CA 1
ATOM 1819 C C . VAL A 1 220 ? 14.058 9.162 -0.800 1.00 98.00 220 VAL A C 1
ATOM 1821 O O . VAL A 1 220 ? 12.892 8.789 -0.822 1.00 98.00 220 VAL A O 1
ATOM 1824 N N . LEU A 1 221 ? 14.706 9.420 0.342 1.00 97.25 221 LEU A N 1
ATOM 1825 C CA . LEU A 1 221 ? 14.084 9.271 1.661 1.00 97.25 221 LEU A CA 1
ATOM 1826 C C . LEU A 1 221 ? 12.845 10.153 1.804 1.00 97.25 221 LEU A C 1
ATOM 1828 O O . LEU A 1 221 ? 11.833 9.682 2.297 1.00 97.25 221 LEU A O 1
ATOM 1832 N N . LYS A 1 222 ? 12.869 11.397 1.308 1.00 96.56 222 LYS A N 1
ATOM 1833 C CA . LYS A 1 222 ? 11.669 12.251 1.316 1.00 96.56 222 LYS A CA 1
ATOM 1834 C C . LYS A 1 222 ? 10.521 11.635 0.520 1.00 96.56 222 LYS A C 1
ATOM 1836 O O . LYS A 1 222 ? 9.378 11.714 0.957 1.00 96.56 222 LYS A O 1
ATOM 1841 N N . LEU A 1 223 ? 10.818 11.042 -0.638 1.00 98.12 223 LEU A N 1
ATOM 1842 C CA . LEU A 1 223 ? 9.820 10.370 -1.468 1.00 98.12 223 LEU A CA 1
ATOM 1843 C C . LEU A 1 223 ? 9.251 9.127 -0.769 1.00 98.12 223 LEU A C 1
ATOM 1845 O O . LEU A 1 223 ? 8.037 8.934 -0.750 1.00 98.12 223 LEU A O 1
ATOM 1849 N N . THR A 1 224 ? 10.109 8.293 -0.184 1.00 98.31 224 THR A N 1
ATOM 1850 C CA . THR A 1 224 ? 9.676 7.056 0.472 1.00 98.31 224 THR A CA 1
ATOM 1851 C C . THR A 1 224 ? 9.022 7.307 1.833 1.00 98.31 224 THR A C 1
ATOM 1853 O O . THR A 1 224 ? 8.079 6.601 2.171 1.00 98.31 224 THR A O 1
ATOM 1856 N N . ASP A 1 225 ? 9.427 8.347 2.571 1.00 95.94 225 ASP A N 1
ATOM 1857 C CA . ASP A 1 225 ? 8.757 8.806 3.799 1.00 95.94 225 ASP A CA 1
ATOM 1858 C C . ASP A 1 225 ? 7.340 9.302 3.480 1.00 95.94 225 ASP A C 1
ATOM 1860 O O . ASP A 1 225 ? 6.377 8.904 4.136 1.00 95.94 225 ASP A O 1
ATOM 1864 N N . TRP A 1 226 ? 7.203 10.126 2.433 1.00 96.38 226 TRP A N 1
ATOM 1865 C CA . TRP A 1 226 ? 5.908 10.601 1.937 1.00 96.38 226 TRP A CA 1
ATOM 1866 C C . TRP A 1 226 ? 4.982 9.437 1.566 1.00 96.38 226 TRP A C 1
ATOM 1868 O O . TRP A 1 226 ? 3.800 9.445 1.916 1.00 96.38 226 TRP A O 1
ATOM 1878 N N . ALA A 1 227 ? 5.528 8.412 0.906 1.00 96.75 227 ALA A N 1
ATOM 1879 C CA . ALA A 1 227 ? 4.783 7.219 0.528 1.00 96.75 227 ALA A CA 1
ATOM 1880 C C . ALA A 1 227 ? 4.375 6.379 1.746 1.00 96.75 227 ALA A C 1
ATOM 1882 O O . ALA A 1 227 ? 3.211 6.007 1.868 1.00 96.75 227 ALA A O 1
ATOM 1883 N N . ALA A 1 228 ? 5.303 6.119 2.673 1.00 95.19 228 ALA A N 1
ATOM 1884 C CA . ALA A 1 228 ? 5.041 5.332 3.876 1.00 95.19 228 ALA A CA 1
ATOM 1885 C C . ALA A 1 228 ? 3.935 5.952 4.746 1.00 95.19 228 ALA A C 1
ATOM 1887 O O . ALA A 1 228 ? 3.087 5.226 5.264 1.00 95.19 228 ALA A O 1
ATOM 1888 N N . GLN A 1 229 ? 3.907 7.284 4.863 1.00 90.62 229 GLN A N 1
ATOM 1889 C CA . GLN A 1 229 ? 2.858 8.007 5.588 1.00 90.62 229 GLN A CA 1
ATOM 1890 C C . GLN A 1 229 ? 1.480 7.833 4.935 1.00 90.62 229 GLN A C 1
ATOM 1892 O O . GLN A 1 229 ? 0.515 7.525 5.626 1.00 90.62 229 GLN A O 1
ATOM 1897 N N . ARG A 1 230 ? 1.393 7.977 3.607 1.00 91.31 230 ARG A N 1
ATOM 1898 C CA . ARG A 1 230 ? 0.129 7.889 2.849 1.00 91.31 230 ARG A CA 1
ATOM 1899 C C . ARG A 1 230 ? -0.420 6.476 2.704 1.00 91.31 230 ARG A C 1
ATOM 1901 O O . ARG A 1 230 ? -1.627 6.296 2.601 1.00 91.31 230 ARG A O 1
ATOM 1908 N N . LEU A 1 231 ? 0.455 5.475 2.681 1.00 92.56 231 LEU A N 1
ATOM 1909 C CA . LEU A 1 231 ? 0.045 4.071 2.667 1.00 92.56 231 LEU A CA 1
ATOM 1910 C C . LEU A 1 231 ? -0.622 3.658 3.983 1.00 92.56 231 LEU A C 1
ATOM 1912 O O . LEU A 1 231 ? -1.476 2.771 3.978 1.00 92.56 231 LEU A O 1
ATOM 1916 N N . ALA A 1 232 ? -0.201 4.267 5.100 1.00 89.44 232 ALA A N 1
ATOM 1917 C CA . ALA A 1 232 ? -0.627 3.897 6.447 1.00 89.44 232 ALA A CA 1
ATOM 1918 C C . ALA A 1 232 ? -0.526 2.374 6.684 1.00 89.44 232 ALA A C 1
ATOM 1920 O O . ALA A 1 232 ? -1.464 1.731 7.158 1.00 89.44 232 ALA A O 1
ATOM 1921 N N . VAL A 1 233 ? 0.607 1.786 6.290 1.00 93.94 233 VAL A N 1
ATOM 1922 C CA . VAL A 1 233 ? 0.934 0.369 6.498 1.00 93.94 233 VAL A CA 1
ATOM 1923 C C . VAL A 1 233 ? 2.095 0.267 7.481 1.00 93.94 233 VAL A C 1
ATOM 1925 O O . VAL A 1 233 ? 3.060 1.030 7.407 1.00 93.94 233 VAL A O 1
ATOM 1928 N N . SER A 1 234 ? 2.000 -0.687 8.402 1.00 94.31 234 SER A N 1
ATOM 1929 C CA . SER A 1 234 ? 2.929 -0.895 9.508 1.00 94.31 234 SER A CA 1
ATOM 1930 C C . SER A 1 234 ? 4.298 -1.338 9.023 1.00 94.31 234 SER A C 1
ATOM 1932 O O . SER A 1 234 ? 5.300 -0.882 9.563 1.00 94.31 234 SER A O 1
ATOM 1934 N N . PHE A 1 235 ? 4.365 -2.210 8.013 1.00 96.38 235 PHE A N 1
ATOM 1935 C CA . PHE A 1 235 ? 5.632 -2.744 7.515 1.00 96.38 235 PHE A CA 1
ATOM 1936 C C . PHE A 1 235 ? 5.672 -2.857 5.974 1.00 96.38 235 PHE A C 1
ATOM 1938 O O . PHE A 1 235 ? 5.606 -3.965 5.444 1.00 96.38 235 PHE A O 1
ATOM 1945 N N . PRO A 1 236 ? 5.733 -1.740 5.215 1.00 97.25 236 PRO A N 1
ATOM 1946 C CA . PRO A 1 236 ? 5.796 -1.785 3.757 1.00 97.25 236 PRO A CA 1
ATOM 1947 C C . PRO A 1 236 ? 7.238 -1.850 3.223 1.00 97.25 236 PRO A C 1
ATOM 1949 O O . PRO A 1 236 ? 8.182 -1.303 3.802 1.00 97.25 236 PRO A O 1
ATOM 1952 N N . ALA A 1 237 ? 7.389 -2.469 2.055 1.00 97.44 237 ALA A N 1
ATOM 1953 C CA . ALA A 1 237 ? 8.544 -2.330 1.179 1.00 97.44 237 ALA A CA 1
ATOM 1954 C C . ALA A 1 237 ? 8.170 -1.429 -0.007 1.00 97.44 237 ALA A C 1
ATOM 1956 O O . ALA A 1 237 ? 7.154 -1.656 -0.659 1.00 97.44 237 ALA A O 1
ATOM 1957 N N . ILE A 1 238 ? 8.978 -0.406 -0.281 1.00 98.19 238 ILE A N 1
ATOM 1958 C CA . ILE A 1 238 ? 8.711 0.630 -1.284 1.00 98.19 238 ILE A CA 1
ATOM 1959 C C . ILE A 1 238 ? 9.839 0.612 -2.313 1.00 98.19 238 ILE A C 1
ATOM 1961 O O . ILE A 1 238 ? 11.002 0.849 -1.976 1.00 98.19 238 ILE A O 1
ATOM 1965 N N . ASP A 1 239 ? 9.481 0.347 -3.564 1.00 97.88 239 ASP A N 1
ATOM 1966 C CA . ASP A 1 239 ? 10.392 0.319 -4.701 1.00 97.88 239 ASP A CA 1
ATOM 1967 C C . ASP A 1 239 ? 10.339 1.653 -5.441 1.00 97.88 239 ASP A C 1
ATOM 1969 O O . ASP A 1 239 ? 9.273 2.146 -5.821 1.00 97.88 239 ASP A O 1
ATOM 1973 N N . VAL A 1 240 ? 11.509 2.244 -5.661 1.00 98.44 240 VAL A N 1
ATOM 1974 C CA . VAL A 1 240 ? 11.676 3.540 -6.321 1.00 98.44 240 VAL A CA 1
ATOM 1975 C C . VAL A 1 240 ? 12.699 3.436 -7.432 1.00 98.44 240 VAL A C 1
ATOM 1977 O O . VAL A 1 240 ? 13.735 2.790 -7.278 1.00 98.44 240 VAL A O 1
ATOM 1980 N N . ALA A 1 241 ? 12.452 4.126 -8.538 1.00 98.25 241 ALA A N 1
ATOM 1981 C CA . ALA A 1 241 ? 13.398 4.198 -9.638 1.00 98.25 241 ALA A CA 1
ATOM 1982 C C . ALA A 1 241 ? 13.584 5.629 -10.117 1.00 98.25 241 ALA A C 1
ATOM 1984 O O . ALA A 1 241 ? 12.690 6.474 -10.025 1.00 98.25 241 ALA A O 1
ATOM 1985 N N . LYS A 1 242 ? 14.768 5.879 -10.672 1.00 98.19 242 LYS A N 1
ATOM 1986 C CA . LYS A 1 242 ? 15.062 7.136 -11.345 1.00 98.19 242 LYS A CA 1
ATOM 1987 C C . LYS A 1 242 ? 14.624 7.044 -12.799 1.00 98.19 242 LYS A C 1
ATOM 1989 O O . LYS A 1 242 ? 14.993 6.112 -13.512 1.00 98.19 242 LYS A O 1
ATOM 1994 N N . THR A 1 243 ? 13.832 8.005 -13.246 1.00 98.19 243 THR A N 1
ATOM 1995 C CA . THR A 1 243 ? 13.411 8.150 -14.642 1.00 98.19 243 THR A CA 1
ATOM 1996 C C . THR A 1 243 ? 14.597 8.535 -15.531 1.00 98.19 243 THR A C 1
ATOM 1998 O O . THR A 1 243 ? 15.612 9.057 -15.065 1.00 98.19 243 THR A O 1
ATOM 2001 N N . ALA A 1 244 ? 14.476 8.328 -16.842 1.00 97.50 244 ALA A N 1
ATOM 2002 C CA . ALA A 1 244 ? 15.494 8.741 -17.809 1.00 97.50 244 ALA A CA 1
ATOM 2003 C C . ALA A 1 244 ? 15.687 10.272 -17.868 1.00 97.50 244 ALA A C 1
ATOM 2005 O O . ALA A 1 244 ? 16.735 10.738 -18.316 1.00 97.50 244 ALA A O 1
ATOM 2006 N N . SER A 1 245 ? 14.698 11.054 -17.416 1.00 96.75 245 SER A N 1
ATOM 2007 C CA . SER A 1 245 ? 14.782 12.513 -17.249 1.00 96.75 245 SER A CA 1
ATOM 2008 C C . SER A 1 245 ? 15.423 12.940 -15.922 1.00 96.75 245 SER A C 1
ATOM 2010 O O . SER A 1 245 ? 15.772 14.111 -15.780 1.00 96.75 245 SER A O 1
ATOM 2012 N N . GLY A 1 246 ? 15.626 12.011 -14.981 1.00 96.75 246 GLY A N 1
ATOM 2013 C CA . GLY A 1 246 ? 16.324 12.239 -13.715 1.00 96.75 246 GLY A CA 1
ATOM 2014 C C . GLY A 1 246 ? 15.431 12.430 -12.486 1.00 96.75 246 GLY A C 1
ATOM 2015 O O . GLY A 1 246 ? 15.975 12.621 -11.404 1.00 96.75 246 GLY A O 1
ATOM 2016 N N . GLU A 1 247 ? 14.107 12.361 -12.628 1.00 97.25 247 GLU A N 1
ATOM 2017 C CA . GLU A 1 247 ? 13.140 12.399 -11.519 1.00 97.25 247 GLU A CA 1
ATOM 2018 C C . GLU A 1 247 ? 13.025 11.038 -10.817 1.00 97.25 247 GLU A C 1
ATOM 2020 O O . GLU A 1 247 ? 13.084 10.003 -11.482 1.00 97.25 247 GLU A O 1
ATOM 2025 N N . TRP A 1 248 ? 12.824 11.033 -9.498 1.00 98.38 248 TRP A N 1
ATOM 2026 C CA . TRP A 1 248 ? 12.519 9.831 -8.719 1.00 98.38 248 TRP A CA 1
ATOM 2027 C C . TRP A 1 248 ? 11.017 9.576 -8.629 1.00 98.38 248 TRP A C 1
ATOM 2029 O O . TRP A 1 248 ? 10.255 10.471 -8.271 1.00 98.38 248 TRP A O 1
ATOM 2039 N N . ILE A 1 249 ? 10.610 8.337 -8.897 1.00 98.50 249 ILE A N 1
ATOM 2040 C CA . ILE A 1 249 ? 9.213 7.896 -8.826 1.00 98.50 249 ILE A CA 1
ATOM 2041 C C . ILE A 1 249 ? 9.091 6.580 -8.057 1.00 98.50 249 ILE A C 1
ATOM 2043 O O . ILE A 1 249 ? 10.033 5.786 -8.003 1.00 98.50 249 ILE A O 1
ATOM 2047 N N . ILE A 1 250 ? 7.910 6.342 -7.492 1.00 98.50 250 ILE A N 1
ATOM 2048 C CA . ILE A 1 250 ? 7.523 5.076 -6.868 1.00 98.50 250 ILE A CA 1
ATOM 2049 C C . ILE A 1 250 ? 7.077 4.121 -7.971 1.00 98.50 250 ILE A C 1
ATOM 2051 O O . ILE A 1 250 ? 6.228 4.455 -8.804 1.00 98.50 250 ILE A O 1
ATOM 2055 N N . ILE A 1 251 ? 7.644 2.923 -7.974 1.00 95.88 251 ILE A N 1
ATOM 2056 C CA . ILE A 1 251 ? 7.362 1.883 -8.964 1.00 95.88 251 ILE A CA 1
ATOM 2057 C C . ILE A 1 251 ? 6.372 0.872 -8.408 1.00 95.88 251 ILE A C 1
ATOM 2059 O O . ILE A 1 251 ? 5.412 0.499 -9.096 1.00 95.88 251 ILE A O 1
ATOM 2063 N N . GLU A 1 252 ? 6.595 0.448 -7.170 1.00 94.94 252 GLU A N 1
ATOM 2064 C CA . GLU A 1 252 ? 5.854 -0.634 -6.544 1.00 94.94 252 GLU A CA 1
ATOM 2065 C C . GLU A 1 252 ? 5.907 -0.513 -5.023 1.00 94.94 252 GLU A C 1
ATOM 2067 O O . GLU A 1 252 ? 6.842 0.046 -4.452 1.00 94.94 252 GLU A O 1
ATOM 2072 N N . VAL A 1 253 ? 4.880 -1.040 -4.375 1.00 95.88 253 VAL A N 1
ATOM 2073 C CA . VAL A 1 253 ? 4.814 -1.219 -2.931 1.00 95.88 253 VAL A CA 1
ATOM 2074 C C . VAL A 1 253 ? 4.482 -2.688 -2.695 1.00 95.88 253 VAL A C 1
ATOM 2076 O O . VAL A 1 253 ? 3.838 -3.311 -3.539 1.00 95.88 253 VAL A O 1
ATOM 2079 N N . ASN A 1 254 ? 4.981 -3.250 -1.600 1.00 94.31 254 ASN A N 1
ATOM 2080 C CA . ASN A 1 254 ? 4.693 -4.611 -1.167 1.00 94.31 254 ASN A CA 1
ATOM 2081 C C . ASN A 1 254 ? 4.610 -4.687 0.360 1.00 94.31 254 ASN A C 1
ATOM 2083 O O . ASN A 1 254 ? 5.140 -3.828 1.068 1.00 94.31 254 ASN A O 1
ATOM 2087 N N . ASP A 1 255 ? 4.031 -5.770 0.870 1.00 94.56 255 ASP A N 1
ATOM 2088 C CA . ASP A 1 255 ? 4.214 -6.185 2.261 1.00 94.56 255 ASP A CA 1
ATOM 2089 C C . ASP A 1 255 ? 5.685 -6.587 2.489 1.00 94.56 255 ASP A C 1
ATOM 2091 O O . ASP A 1 255 ? 6.231 -7.461 1.797 1.00 94.56 255 ASP A O 1
ATOM 2095 N N . ALA A 1 256 ? 6.361 -5.949 3.450 1.00 94.62 256 ALA A N 1
ATOM 2096 C CA . ALA A 1 256 ? 7.752 -6.263 3.768 1.00 94.62 256 ALA A CA 1
ATOM 2097 C C . ALA A 1 256 ? 7.924 -7.691 4.315 1.00 94.62 256 ALA A C 1
ATOM 2099 O O . ALA A 1 256 ? 9.003 -8.265 4.163 1.00 94.62 256 ALA A O 1
ATOM 2100 N N . GLN A 1 257 ? 6.872 -8.285 4.892 1.00 90.69 257 GLN A N 1
ATOM 2101 C CA . GLN A 1 257 ? 6.869 -9.666 5.390 1.00 90.69 257 GLN A CA 1
ATOM 2102 C C . GLN A 1 257 ? 7.066 -10.700 4.271 1.00 90.69 257 GLN A C 1
ATOM 2104 O O . GLN A 1 257 ? 7.665 -11.757 4.494 1.00 90.69 257 GLN A O 1
ATOM 2109 N N . GLU A 1 258 ? 6.601 -10.376 3.061 1.00 89.50 258 GLU A N 1
ATOM 2110 C CA . GLU A 1 258 ? 6.699 -11.226 1.869 1.00 89.50 258 GLU A CA 1
ATOM 2111 C C . GLU A 1 258 ? 7.824 -10.795 0.919 1.00 89.50 258 GLU A C 1
ATOM 2113 O O . GLU A 1 258 ? 8.039 -11.429 -0.113 1.00 89.50 258 GLU A O 1
ATOM 2118 N N . SER A 1 259 ? 8.546 -9.720 1.238 1.00 90.19 259 SER A N 1
ATOM 2119 C CA . SER A 1 259 ? 9.488 -9.083 0.320 1.00 90.19 259 SER A CA 1
ATOM 2120 C C . SER A 1 259 ? 10.916 -9.588 0.492 1.00 90.19 259 SER A C 1
ATOM 2122 O O . SER A 1 259 ? 11.468 -9.605 1.588 1.00 90.19 259 SER A O 1
ATOM 2124 N N . GLY A 1 260 ? 11.567 -9.921 -0.625 1.00 89.25 260 GLY A N 1
ATOM 2125 C CA . GLY A 1 260 ? 12.991 -10.247 -0.631 1.00 89.25 260 GLY A CA 1
ATOM 2126 C C . GLY A 1 260 ? 13.842 -9.011 -0.340 1.00 89.25 260 GLY A C 1
ATOM 2127 O O . GLY A 1 260 ? 13.579 -7.932 -0.881 1.00 89.25 260 GLY A O 1
ATOM 2128 N N . PHE A 1 261 ? 14.892 -9.173 0.464 1.00 89.50 261 PHE A N 1
ATOM 2129 C CA . PHE A 1 261 ? 15.775 -8.096 0.936 1.00 89.50 261 PHE A CA 1
ATOM 2130 C C . PHE A 1 261 ? 16.881 -7.741 -0.058 1.00 89.50 261 PHE A C 1
ATOM 2132 O O . PHE A 1 261 ? 17.952 -7.292 0.346 1.00 89.50 261 PHE A O 1
ATOM 2139 N N . VAL A 1 262 ? 16.675 -8.011 -1.349 1.00 85.50 262 VAL A N 1
ATOM 2140 C CA . VAL A 1 262 ? 17.718 -7.890 -2.371 1.00 85.50 262 VAL A CA 1
ATOM 2141 C C . VAL A 1 262 ? 18.445 -6.547 -2.248 1.00 85.50 262 VAL A C 1
ATOM 2143 O O . VAL A 1 262 ? 17.823 -5.496 -2.128 1.00 85.50 262 VAL A O 1
ATOM 2146 N N . GLY A 1 263 ? 19.778 -6.610 -2.197 1.00 88.12 263 GLY A N 1
ATOM 2147 C CA . GLY A 1 263 ? 20.655 -5.445 -2.074 1.00 88.12 263 GLY A CA 1
ATOM 2148 C C . GLY A 1 263 ? 20.684 -4.777 -0.694 1.00 88.12 263 GLY A C 1
ATOM 2149 O O . GLY A 1 263 ? 21.678 -4.122 -0.376 1.00 88.12 263 GLY A O 1
ATOM 2150 N N . ALA A 1 264 ? 19.656 -4.947 0.139 1.00 93.56 264 ALA A N 1
ATOM 2151 C CA . ALA A 1 264 ? 19.663 -4.510 1.528 1.00 93.56 264 ALA A CA 1
ATOM 2152 C C . ALA A 1 264 ? 20.462 -5.498 2.391 1.00 93.56 264 ALA A C 1
ATOM 2154 O O . ALA A 1 264 ? 20.530 -6.696 2.119 1.00 93.56 264 ALA A O 1
ATOM 2155 N N . ASN A 1 265 ? 21.089 -5.007 3.462 1.00 93.81 265 ASN A N 1
ATOM 2156 C CA . ASN A 1 265 ? 21.746 -5.893 4.419 1.00 93.81 265 ASN A CA 1
ATOM 2157 C C . ASN A 1 265 ? 20.684 -6.490 5.362 1.00 93.81 265 ASN A C 1
ATOM 2159 O O . ASN A 1 265 ? 20.140 -5.741 6.179 1.00 93.81 265 ASN A O 1
ATOM 2163 N N . PRO A 1 266 ? 20.411 -7.809 5.317 1.00 94.19 266 PRO A N 1
ATOM 2164 C CA . PRO A 1 266 ? 19.338 -8.406 6.106 1.00 94.19 266 PRO A CA 1
ATOM 2165 C C . PRO A 1 266 ? 19.602 -8.330 7.615 1.00 94.19 266 PRO A C 1
ATOM 2167 O O . PRO A 1 266 ? 18.661 -8.204 8.388 1.00 94.19 266 PRO A O 1
ATOM 2170 N N . LEU A 1 267 ? 20.868 -8.329 8.057 1.00 95.00 267 LEU A N 1
ATOM 2171 C CA . LEU A 1 267 ? 21.187 -8.120 9.473 1.00 95.00 267 LEU A CA 1
ATOM 2172 C C . LEU A 1 267 ? 20.848 -6.701 9.922 1.00 95.00 267 LEU A C 1
ATOM 2174 O O . LEU A 1 267 ? 20.385 -6.524 11.042 1.00 95.00 267 LEU A O 1
ATOM 2178 N N . VAL A 1 268 ? 21.082 -5.692 9.079 1.00 96.56 268 VAL A N 1
ATOM 2179 C CA . VAL A 1 268 ? 20.710 -4.305 9.401 1.00 96.56 268 VAL A CA 1
ATOM 2180 C C . VAL A 1 268 ? 19.193 -4.174 9.436 1.00 96.56 268 VAL A C 1
ATOM 2182 O O . VAL A 1 268 ? 18.661 -3.672 10.420 1.00 96.56 268 VAL A O 1
ATOM 2185 N N . LEU A 1 269 ? 18.508 -4.694 8.411 1.00 96.56 269 LEU A N 1
ATOM 2186 C CA . LEU A 1 269 ? 17.050 -4.694 8.337 1.00 96.56 269 LEU A CA 1
ATOM 2187 C C . LEU A 1 269 ? 16.432 -5.312 9.591 1.00 96.56 269 LEU A C 1
ATOM 2189 O O . LEU A 1 269 ? 15.664 -4.645 10.281 1.00 96.56 269 LEU A O 1
ATOM 2193 N N . TRP A 1 270 ? 16.784 -6.559 9.909 1.00 95.62 270 TRP A N 1
ATOM 2194 C CA . TRP A 1 270 ? 16.147 -7.276 11.007 1.00 95.62 270 TRP A CA 1
ATOM 2195 C C . TRP A 1 270 ? 16.552 -6.756 12.383 1.00 95.62 270 TRP A C 1
ATOM 2197 O O . TRP A 1 270 ? 15.700 -6.733 13.262 1.00 95.62 270 TRP A O 1
ATOM 2207 N N . ASN A 1 271 ? 17.790 -6.284 12.589 1.00 96.00 271 ASN A N 1
ATOM 2208 C CA . ASN A 1 271 ? 18.148 -5.652 13.866 1.00 96.00 271 ASN A CA 1
ATOM 2209 C C . ASN A 1 271 ? 17.323 -4.386 14.101 1.00 96.00 271 ASN A C 1
ATOM 2211 O O . ASN A 1 271 ? 16.667 -4.289 15.134 1.00 96.00 271 ASN A O 1
ATOM 2215 N N . ASN A 1 272 ? 17.294 -3.471 13.125 1.00 97.00 272 ASN A N 1
ATOM 2216 C CA . ASN A 1 272 ? 16.549 -2.217 13.247 1.00 97.00 272 ASN A CA 1
ATOM 2217 C C . ASN A 1 272 ? 15.046 -2.476 13.424 1.00 97.00 272 ASN A C 1
ATOM 2219 O O . ASN A 1 272 ? 14.401 -1.855 14.264 1.00 97.00 272 ASN A O 1
ATOM 2223 N N . THR A 1 273 ? 14.500 -3.428 12.662 1.00 95.19 273 THR A N 1
ATOM 2224 C CA . THR A 1 273 ? 13.074 -3.779 12.698 1.00 95.19 273 THR A CA 1
ATOM 2225 C C . THR A 1 273 ? 12.684 -4.400 14.039 1.00 95.19 273 THR A C 1
ATOM 2227 O O . THR A 1 273 ? 11.731 -3.949 14.666 1.00 95.19 273 THR A O 1
ATOM 2230 N N . ILE A 1 274 ? 13.429 -5.404 14.518 1.00 94.31 274 ILE A N 1
ATOM 2231 C CA . ILE A 1 274 ? 13.138 -6.065 15.797 1.00 94.31 274 ILE A CA 1
ATOM 2232 C C . ILE A 1 274 ? 13.326 -5.098 16.971 1.00 94.31 274 ILE A C 1
ATOM 2234 O O . ILE A 1 274 ? 12.512 -5.113 17.890 1.00 94.31 274 ILE A O 1
ATOM 2238 N N . GLU A 1 275 ? 14.350 -4.241 16.945 1.00 94.06 275 GLU A N 1
ATOM 2239 C CA . GLU A 1 275 ? 14.540 -3.192 17.956 1.00 94.06 275 GLU A CA 1
ATOM 2240 C C . GLU A 1 275 ? 13.341 -2.232 17.982 1.00 94.06 275 GLU A C 1
ATOM 2242 O O . GLU A 1 275 ? 12.728 -2.047 19.033 1.00 94.06 275 GLU A O 1
ATOM 2247 N N . ALA A 1 276 ? 12.923 -1.715 16.821 1.00 93.12 276 ALA A N 1
ATOM 2248 C CA . ALA A 1 276 ? 11.769 -0.821 16.722 1.00 93.12 276 ALA A CA 1
ATOM 2249 C C . ALA A 1 276 ? 10.464 -1.480 17.207 1.00 93.12 276 ALA A C 1
ATOM 2251 O O . ALA A 1 276 ? 9.675 -0.855 17.915 1.00 93.12 276 ALA A O 1
ATOM 2252 N N . MET A 1 277 ? 10.250 -2.757 16.881 1.00 91.50 277 MET A N 1
ATOM 2253 C CA . MET A 1 277 ? 9.095 -3.525 17.352 1.00 91.50 277 MET A CA 1
ATOM 2254 C C . MET A 1 277 ? 9.106 -3.747 18.870 1.00 91.50 277 MET A C 1
ATOM 2256 O O . MET A 1 277 ? 8.050 -3.732 19.505 1.00 91.50 277 MET A O 1
ATOM 2260 N N . GLN A 1 278 ? 10.286 -3.947 19.464 1.00 88.69 278 GLN A N 1
ATOM 2261 C CA . GLN A 1 278 ? 10.432 -4.120 20.911 1.00 88.69 278 GLN A CA 1
ATOM 2262 C C . GLN A 1 278 ? 10.152 -2.828 21.684 1.00 88.69 278 GLN A C 1
ATOM 2264 O O . GLN A 1 278 ? 9.600 -2.885 22.784 1.00 88.69 278 GLN A O 1
ATOM 2269 N N . GLU A 1 279 ? 10.501 -1.676 21.109 1.00 88.50 279 GLU A N 1
ATOM 2270 C CA . GLU A 1 279 ? 10.239 -0.352 21.684 1.00 88.50 279 GLU A CA 1
ATOM 2271 C C . GLU A 1 279 ? 8.785 0.118 21.507 1.00 88.50 279 GLU A C 1
ATOM 2273 O O . GLU A 1 279 ? 8.358 1.068 22.174 1.00 88.50 279 GLU A O 1
ATOM 2278 N N . ARG A 1 280 ? 8.005 -0.536 20.635 1.00 82.25 280 ARG A N 1
ATOM 2279 C CA . ARG A 1 280 ? 6.607 -0.176 20.379 1.00 82.25 280 ARG A CA 1
ATOM 2280 C C . ARG A 1 280 ? 5.747 -0.372 21.628 1.00 82.25 280 ARG A C 1
ATOM 2282 O O . ARG A 1 280 ? 5.721 -1.438 22.244 1.00 82.25 280 ARG A O 1
ATOM 2289 N N . THR A 1 281 ? 4.976 0.663 21.966 1.00 75.06 281 THR A N 1
ATOM 2290 C CA . THR A 1 281 ? 3.902 0.545 22.960 1.00 75.06 281 THR A CA 1
ATOM 2291 C C . THR A 1 281 ? 2.673 -0.040 22.275 1.00 75.06 281 THR A C 1
ATOM 2293 O O . THR A 1 281 ? 2.004 0.641 21.502 1.00 75.06 281 THR A O 1
ATOM 2296 N N . TRP A 1 282 ? 2.382 -1.306 22.549 1.00 71.31 282 TRP A N 1
ATOM 2297 C CA . TRP A 1 282 ? 1.187 -1.977 22.047 1.00 71.31 282 TRP A CA 1
ATOM 2298 C C . TRP A 1 282 ? -0.019 -1.558 22.885 1.00 71.31 282 TRP A C 1
ATOM 2300 O O . TRP A 1 282 ? -0.166 -1.998 24.023 1.00 71.31 282 TRP A O 1
ATOM 2310 N N . ILE A 1 283 ? -0.849 -0.673 22.336 1.00 64.44 283 ILE A N 1
ATOM 2311 C CA . ILE A 1 283 ? -2.128 -0.284 22.933 1.00 64.44 283 ILE A CA 1
ATOM 2312 C C . ILE A 1 283 ? -3.221 -1.016 22.147 1.00 64.44 283 ILE A C 1
ATOM 2314 O O . ILE A 1 283 ? -3.324 -0.800 20.937 1.00 64.44 283 ILE A O 1
ATOM 2318 N N . PRO A 1 284 ? -4.003 -1.904 22.780 1.00 64.81 284 PRO A N 1
ATOM 2319 C CA . PRO A 1 284 ? -5.155 -2.516 22.135 1.00 64.81 284 PRO A CA 1
ATOM 2320 C C . PRO A 1 284 ? -6.132 -1.448 21.635 1.00 64.81 284 PRO A C 1
ATOM 2322 O O . PRO A 1 284 ? -6.372 -0.452 22.315 1.00 64.81 284 PRO A O 1
ATOM 2325 N N . VAL A 1 285 ? -6.733 -1.658 20.460 1.00 63.38 285 VAL A N 1
ATOM 2326 C CA . VAL A 1 285 ? -7.724 -0.717 19.903 1.00 63.38 285 VAL A CA 1
ATOM 2327 C C . VAL A 1 285 ? -8.906 -0.532 20.861 1.00 63.38 285 VAL A C 1
ATOM 2329 O O . VAL A 1 285 ? -9.471 0.554 20.949 1.00 63.38 285 VAL A O 1
ATOM 2332 N N . GLU A 1 286 ? -9.230 -1.580 21.622 1.00 65.19 286 GLU A N 1
ATOM 2333 C CA . GLU A 1 286 ? -10.304 -1.596 22.619 1.00 65.19 286 GLU A CA 1
ATOM 2334 C C . GLU A 1 286 ? -10.018 -0.670 23.817 1.00 65.19 286 GLU A C 1
ATOM 2336 O O . GLU A 1 286 ? -10.945 -0.192 24.467 1.00 65.19 286 GLU A O 1
ATOM 2341 N N . ASP A 1 287 ? -8.740 -0.383 24.086 1.00 71.19 287 ASP A N 1
ATOM 2342 C CA . ASP A 1 287 ? -8.316 0.587 25.101 1.00 71.19 287 ASP A CA 1
ATOM 2343 C C . ASP A 1 287 ? -8.301 2.024 24.548 1.00 71.19 287 ASP A C 1
ATOM 2345 O O . ASP A 1 287 ? -8.232 2.987 25.315 1.00 71.19 287 ASP A O 1
ATOM 2349 N N . PHE A 1 288 ? -8.355 2.178 23.219 1.00 71.25 288 PHE A N 1
ATOM 2350 C CA . PHE A 1 288 ? -8.356 3.470 22.529 1.00 71.25 288 PHE A CA 1
ATOM 2351 C C . PHE A 1 288 ? -9.774 3.969 22.233 1.00 71.25 288 PHE A C 1
ATOM 2353 O O . PHE A 1 288 ? -10.044 5.168 22.312 1.00 71.25 288 PHE A O 1
ATOM 2360 N N . PHE A 1 289 ? -10.683 3.046 21.918 1.00 76.38 289 PHE A N 1
ATOM 2361 C CA . PHE A 1 289 ? -12.063 3.342 21.568 1.00 76.38 289 PHE A CA 1
ATOM 2362 C C . PHE A 1 289 ? -13.021 2.619 22.502 1.00 76.38 289 PHE A C 1
ATOM 2364 O O . PHE A 1 289 ? -12.984 1.401 22.655 1.00 76.38 289 PHE A O 1
ATOM 2371 N N . GLU A 1 290 ? -13.935 3.374 23.098 1.00 78.75 290 GLU A N 1
ATOM 2372 C CA . GLU A 1 290 ? -15.001 2.784 23.895 1.00 78.75 290 GLU A CA 1
ATOM 2373 C C . GLU A 1 290 ? -15.942 1.930 23.022 1.00 78.75 290 GLU A C 1
ATOM 2375 O O . GLU A 1 290 ? -16.122 2.174 21.823 1.00 78.75 290 GLU A O 1
ATOM 2380 N N . GLU A 1 291 ? -16.595 0.944 23.641 1.00 79.12 291 GLU A N 1
ATOM 2381 C CA . GLU A 1 291 ? -17.523 0.038 22.962 1.00 79.12 291 GLU A CA 1
ATOM 2382 C C . GLU A 1 291 ? -18.605 0.808 22.173 1.00 79.12 291 GLU A C 1
ATOM 2384 O O . GLU A 1 291 ? -19.200 1.777 22.659 1.00 79.12 291 GLU A O 1
ATOM 2389 N N . GLY A 1 292 ? -18.851 0.372 20.933 1.00 78.31 292 GLY A N 1
ATOM 2390 C CA . GLY A 1 292 ? -19.828 0.977 20.022 1.00 78.31 292 GLY A CA 1
ATOM 2391 C C . GLY A 1 292 ? -19.294 2.110 19.136 1.00 78.31 292 GLY A C 1
ATOM 2392 O O . GLY A 1 292 ? -20.039 2.553 18.254 1.00 78.31 292 GLY A O 1
ATOM 2393 N N . THR A 1 293 ? -18.037 2.538 19.325 1.00 85.94 293 THR A N 1
ATOM 2394 C CA . THR A 1 293 ? -17.350 3.475 18.417 1.00 85.94 293 THR A CA 1
ATOM 2395 C C . THR A 1 293 ? -17.273 2.890 17.012 1.00 85.94 293 THR A C 1
ATOM 2397 O O . THR A 1 293 ? -16.933 1.719 16.838 1.00 85.94 293 THR A O 1
ATOM 2400 N N . VAL A 1 294 ? -17.589 3.703 16.009 1.00 86.25 294 VAL A N 1
ATOM 2401 C CA . VAL A 1 294 ? -17.455 3.333 14.600 1.00 86.25 294 VAL A CA 1
ATOM 2402 C C . VAL A 1 294 ? -16.332 4.149 13.984 1.00 86.25 294 VAL A C 1
ATOM 2404 O O . VAL A 1 294 ? -16.280 5.363 14.146 1.00 86.25 294 VAL A O 1
ATOM 2407 N N . ILE A 1 295 ? -15.439 3.463 13.276 1.00 82.69 295 ILE A N 1
ATOM 2408 C CA . ILE A 1 295 ? -14.386 4.086 12.481 1.00 82.69 295 ILE A CA 1
ATOM 2409 C C . ILE A 1 295 ? -14.878 4.096 11.036 1.00 82.69 295 ILE A C 1
ATOM 2411 O O . ILE A 1 295 ? -15.143 3.037 10.465 1.00 82.69 295 ILE A O 1
ATOM 2415 N N . MET A 1 296 ? -15.038 5.288 10.462 1.00 83.25 296 MET A N 1
ATOM 2416 C CA . MET A 1 296 ? -15.355 5.438 9.046 1.00 83.25 296 MET A CA 1
ATOM 2417 C C . MET A 1 296 ? -14.093 5.100 8.245 1.00 83.25 296 MET A C 1
ATOM 2419 O O . MET A 1 296 ? -13.109 5.827 8.307 1.00 83.25 296 MET A O 1
ATOM 2423 N N . ALA A 1 297 ? -14.083 3.953 7.564 1.00 73.38 297 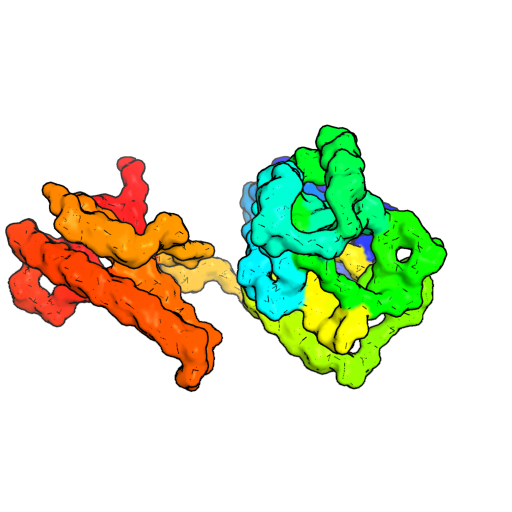ALA A N 1
ATOM 2424 C CA . ALA A 1 297 ? -12.897 3.450 6.858 1.00 73.38 297 ALA A CA 1
ATOM 2425 C C . ALA A 1 297 ? -12.789 3.939 5.401 1.00 73.38 297 ALA A C 1
ATOM 2427 O O . ALA A 1 297 ? -11.819 3.620 4.719 1.00 73.38 297 ALA A O 1
ATOM 2428 N N . GLY A 1 298 ? -13.786 4.676 4.914 1.00 79.69 298 GLY A N 1
ATOM 2429 C CA . GLY A 1 298 ? -13.845 5.176 3.548 1.00 79.69 298 GLY A CA 1
ATOM 2430 C C . GLY A 1 298 ? -14.992 6.161 3.364 1.00 79.69 298 GLY A C 1
ATOM 2431 O O . GLY A 1 298 ? -15.831 6.322 4.251 1.00 79.69 298 GLY A O 1
ATOM 2432 N N . ASP A 1 299 ? -15.026 6.787 2.191 1.00 87.31 299 ASP A N 1
ATOM 2433 C CA . ASP A 1 299 ? -16.058 7.745 1.808 1.00 87.31 299 ASP A CA 1
ATOM 2434 C C . ASP A 1 299 ? -17.469 7.156 2.033 1.00 87.31 299 ASP A C 1
ATOM 2436 O O . ASP A 1 299 ? -17.775 6.090 1.489 1.00 87.31 299 ASP A O 1
ATOM 2440 N N . PRO A 1 300 ? -18.344 7.810 2.823 1.00 87.50 300 PRO A N 1
ATOM 2441 C CA . PRO A 1 300 ? -19.680 7.293 3.117 1.00 87.50 300 PRO A CA 1
ATOM 2442 C C . PRO A 1 300 ? -20.642 7.358 1.920 1.00 87.50 300 PRO A C 1
ATOM 2444 O O . PRO A 1 300 ? -21.669 6.674 1.937 1.00 87.50 300 PRO A O 1
ATOM 2447 N N . LEU A 1 301 ? -20.344 8.170 0.897 1.00 89.69 301 LEU A N 1
ATOM 2448 C CA . LEU A 1 301 ? -21.146 8.343 -0.320 1.00 89.69 301 LEU A CA 1
ATOM 2449 C C . LEU A 1 301 ? -20.236 8.469 -1.568 1.00 89.69 301 LEU A C 1
ATOM 2451 O O . LEU A 1 301 ? -20.227 9.521 -2.210 1.00 89.69 301 LEU A O 1
ATOM 2455 N N . PRO A 1 302 ? -19.482 7.416 -1.946 1.00 84.56 302 PRO A N 1
ATOM 2456 C CA . PRO A 1 302 ? -18.472 7.505 -3.008 1.00 84.56 302 PRO A CA 1
ATOM 2457 C C . PRO A 1 302 ? -19.081 7.647 -4.411 1.00 84.56 302 PRO A C 1
ATOM 2459 O O . PRO A 1 302 ? -18.487 8.258 -5.292 1.00 84.56 302 PRO A O 1
ATOM 2462 N N . GLU A 1 303 ? -20.291 7.120 -4.607 1.00 87.56 303 GLU A N 1
ATOM 2463 C CA . GLU A 1 303 ? -20.983 7.077 -5.905 1.00 87.56 303 GLU A CA 1
ATOM 2464 C C . GLU A 1 303 ? -22.058 8.164 -6.061 1.00 87.56 303 GLU A C 1
ATOM 2466 O O . GLU A 1 303 ? -22.837 8.120 -7.010 1.00 87.56 303 GLU A O 1
ATOM 2471 N N . VAL A 1 304 ? -22.170 9.096 -5.107 1.00 86.81 304 VAL A N 1
ATOM 2472 C CA . VAL A 1 304 ? -23.236 10.108 -5.101 1.00 86.81 304 VAL A CA 1
ATOM 2473 C C . VAL A 1 304 ? -22.626 11.499 -5.156 1.00 86.81 304 VAL A C 1
ATOM 2475 O O . VAL A 1 304 ? -21.940 11.941 -4.233 1.00 86.81 304 VAL A O 1
ATOM 2478 N N . SER A 1 305 ? -22.913 12.216 -6.237 1.00 91.56 305 SER A N 1
ATOM 2479 C CA . SER A 1 305 ? -22.532 13.618 -6.376 1.00 91.56 305 SER A CA 1
ATOM 2480 C C . SER A 1 305 ? -23.408 14.533 -5.514 1.00 91.56 305 SER A C 1
ATOM 2482 O O . SER A 1 305 ? -24.550 14.216 -5.171 1.00 91.56 305 SER A O 1
ATOM 2484 N N . LEU A 1 306 ? -22.899 15.727 -5.204 1.00 92.44 306 LEU A N 1
ATOM 2485 C CA . LEU A 1 306 ? -23.665 16.731 -4.464 1.00 92.44 306 LEU A CA 1
ATOM 2486 C C . LEU A 1 306 ? -24.947 17.152 -5.215 1.00 92.44 306 LEU A C 1
ATOM 2488 O O . LEU A 1 306 ? -25.979 17.382 -4.588 1.00 92.44 306 LEU A O 1
ATOM 2492 N N . GLU A 1 307 ? -24.907 17.224 -6.551 1.00 94.50 307 GLU A N 1
ATOM 2493 C CA . GLU A 1 307 ? -26.079 17.557 -7.378 1.00 94.50 307 GLU A CA 1
ATOM 2494 C C . GLU A 1 307 ? -27.177 16.493 -7.251 1.00 94.50 307 GLU A C 1
ATOM 2496 O O . GLU A 1 307 ? -28.342 16.826 -7.022 1.00 94.50 307 GLU A O 1
ATOM 2501 N N . GLU A 1 308 ? -26.806 15.213 -7.327 1.00 94.25 308 GLU A N 1
ATOM 2502 C CA . GLU A 1 308 ? -27.736 14.100 -7.113 1.00 94.25 308 GLU A CA 1
ATOM 2503 C C . GLU A 1 308 ? -28.318 14.127 -5.700 1.00 94.25 308 GLU A C 1
ATOM 2505 O O . GLU A 1 308 ? -29.517 13.909 -5.517 1.00 94.25 308 GLU A O 1
ATOM 2510 N N . MET A 1 309 ? -27.501 14.453 -4.697 1.00 95.06 309 MET A N 1
ATOM 2511 C CA . MET A 1 309 ? -27.966 14.518 -3.316 1.00 95.06 309 MET A CA 1
ATOM 2512 C C . MET A 1 309 ? -28.939 15.683 -3.075 1.00 95.06 309 MET A C 1
ATOM 2514 O O . MET A 1 309 ? -29.925 15.524 -2.351 1.00 95.06 309 MET A O 1
ATOM 2518 N N . TRP A 1 310 ? -28.738 16.829 -3.733 1.00 97.06 310 TRP A N 1
ATOM 2519 C CA . TRP A 1 310 ? -29.719 17.918 -3.743 1.00 97.06 310 TRP A CA 1
ATOM 2520 C C . TRP A 1 310 ? -31.026 17.523 -4.435 1.00 97.06 310 TRP A C 1
ATOM 2522 O O . TRP A 1 310 ? -32.103 17.887 -3.953 1.00 97.06 310 TRP A O 1
ATOM 2532 N N . ASP A 1 311 ? -30.976 16.772 -5.538 1.00 95.38 311 ASP A N 1
ATOM 2533 C CA . ASP A 1 311 ? -32.192 16.260 -6.184 1.00 95.38 311 ASP A CA 1
ATOM 2534 C C . ASP A 1 311 ? -32.956 15.311 -5.248 1.00 95.38 311 ASP A C 1
ATOM 2536 O O . ASP A 1 311 ? -34.171 15.454 -5.074 1.00 95.38 311 ASP A O 1
ATOM 2540 N N . VAL A 1 312 ? -32.247 14.415 -4.552 1.00 94.06 312 VAL A N 1
ATOM 2541 C CA . VAL A 1 312 ? -32.834 13.568 -3.502 1.00 94.06 312 VAL A CA 1
ATOM 2542 C C . VAL A 1 312 ? -33.480 14.432 -2.419 1.00 94.06 312 VAL A C 1
ATOM 2544 O O . VAL A 1 312 ? -34.673 14.269 -2.152 1.00 94.06 312 VAL A O 1
ATOM 2547 N N . ALA A 1 313 ? -32.744 15.392 -1.849 1.00 94.50 313 ALA A N 1
ATOM 2548 C CA . ALA A 1 313 ? -33.212 16.272 -0.778 1.00 94.50 313 ALA A CA 1
ATOM 2549 C C . ALA A 1 313 ? -34.481 17.059 -1.156 1.00 94.50 313 ALA A C 1
ATOM 2551 O O . ALA A 1 313 ? -35.386 17.231 -0.326 1.00 94.50 313 ALA A O 1
ATOM 2552 N N . ASN A 1 314 ? -34.583 17.501 -2.410 1.00 95.19 314 ASN A N 1
ATOM 2553 C CA . ASN A 1 314 ? -35.724 18.257 -2.924 1.00 95.19 314 ASN A CA 1
ATOM 2554 C C . ASN A 1 314 ? -36.963 17.391 -3.209 1.00 95.19 314 ASN A C 1
ATOM 2556 O O . ASN A 1 314 ? -38.079 17.915 -3.230 1.00 95.19 314 ASN A O 1
ATOM 2560 N N . ASN A 1 315 ? -36.795 16.078 -3.389 1.00 95.69 315 ASN A N 1
ATOM 2561 C CA . ASN A 1 315 ? -37.865 15.160 -3.794 1.00 95.69 315 ASN A CA 1
ATOM 2562 C C . ASN A 1 315 ? -38.266 14.129 -2.719 1.00 95.69 315 ASN A C 1
ATOM 2564 O O . ASN A 1 315 ? -39.006 13.186 -3.020 1.00 95.69 315 ASN A O 1
ATOM 2568 N N . LEU A 1 316 ? -37.824 14.317 -1.471 1.00 95.12 316 LEU A N 1
ATOM 2569 C CA . LEU A 1 316 ? -38.152 13.449 -0.333 1.00 95.12 316 LEU A CA 1
ATOM 2570 C C . LEU A 1 316 ? -39.669 13.348 -0.088 1.00 95.12 316 LEU A C 1
ATOM 2572 O O . LEU A 1 316 ? -40.380 14.355 -0.024 1.00 95.12 316 LEU A O 1
ATOM 2576 N N . LYS A 1 317 ? -40.168 12.125 0.114 1.00 93.19 317 LYS A N 1
ATOM 2577 C CA . LYS A 1 317 ? -41.601 11.802 0.265 1.00 93.19 317 LYS A CA 1
ATOM 2578 C C . LYS A 1 317 ? -42.025 11.494 1.697 1.00 93.19 317 LYS A C 1
ATOM 2580 O O . LYS A 1 317 ? -43.225 11.389 1.962 1.00 93.19 317 LYS A O 1
ATOM 2585 N N . GLY A 1 318 ? -41.079 11.340 2.620 1.00 94.88 318 GLY A N 1
ATOM 2586 C CA . GLY A 1 318 ? -41.375 11.024 4.014 1.00 94.88 318 GLY A CA 1
ATOM 2587 C C . GLY A 1 318 ? -40.183 11.200 4.946 1.00 94.88 318 GLY A C 1
ATOM 2588 O O . GLY A 1 318 ? -39.058 11.420 4.505 1.00 94.88 318 GLY A O 1
ATOM 2589 N N . THR A 1 319 ? -40.443 11.082 6.249 1.00 96.50 319 THR A N 1
ATOM 2590 C CA . THR A 1 319 ? -39.436 11.308 7.295 1.00 96.50 319 THR A CA 1
ATOM 2591 C C . THR A 1 319 ? -38.281 10.311 7.237 1.00 96.50 319 THR A C 1
ATOM 2593 O O . THR A 1 319 ? -37.150 10.716 7.453 1.00 9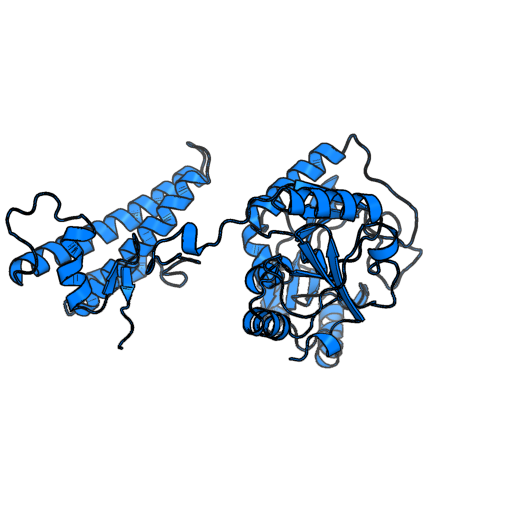6.50 319 THR A O 1
ATOM 2596 N N . GLN A 1 320 ? -38.529 9.041 6.890 1.00 96.88 320 GLN A N 1
ATOM 2597 C CA . GLN A 1 320 ? -37.444 8.061 6.734 1.00 96.88 320 GLN A CA 1
ATOM 2598 C C . GLN A 1 320 ? -36.461 8.489 5.639 1.00 96.88 320 GLN A C 1
ATOM 2600 O O . GLN A 1 320 ? -35.263 8.475 5.870 1.00 96.88 320 GLN A O 1
ATOM 2605 N N . GLU A 1 321 ? -36.957 8.911 4.471 1.00 97.31 321 GLU A N 1
ATOM 2606 C CA . GLU A 1 321 ? -36.087 9.364 3.378 1.00 97.31 321 GLU A CA 1
ATOM 2607 C C . GLU A 1 321 ? -35.294 10.617 3.791 1.00 97.31 321 GLU A C 1
ATOM 2609 O O . GLU A 1 321 ? -34.131 10.747 3.429 1.00 97.31 321 GLU A O 1
ATOM 2614 N N . LEU A 1 322 ? -35.895 11.516 4.584 1.00 97.94 322 LEU A N 1
ATOM 2615 C CA . LEU A 1 322 ? -35.196 12.677 5.146 1.00 97.94 322 LEU A CA 1
ATOM 2616 C C . LEU A 1 322 ? -34.090 12.278 6.127 1.00 97.94 322 LEU A C 1
ATOM 2618 O O . LEU A 1 322 ? -33.000 12.833 6.045 1.00 97.94 322 LEU A O 1
ATOM 2622 N N . VAL A 1 323 ? -34.362 11.343 7.039 1.00 97.69 323 VAL A N 1
ATOM 2623 C CA . VAL A 1 323 ? -33.371 10.848 8.004 1.00 97.69 323 VAL A CA 1
ATOM 2624 C C . VAL A 1 323 ? -32.221 10.145 7.287 1.00 97.69 323 VAL A C 1
ATOM 2626 O O . VAL A 1 323 ? -31.065 10.419 7.596 1.00 97.69 323 VAL A O 1
ATOM 2629 N N . ASP A 1 324 ? -32.525 9.296 6.304 1.00 96.50 324 ASP A N 1
ATOM 2630 C CA . ASP A 1 324 ? -31.515 8.604 5.501 1.00 96.50 324 ASP A CA 1
ATOM 2631 C C . ASP A 1 324 ? -30.637 9.615 4.742 1.00 96.50 324 ASP A C 1
ATOM 2633 O O . ASP A 1 324 ? -29.410 9.499 4.746 1.00 96.50 324 ASP A O 1
ATOM 2637 N N . ALA A 1 325 ? -31.259 10.637 4.138 1.00 97.06 325 ALA A N 1
ATOM 2638 C CA . ALA A 1 325 ? -30.550 11.697 3.431 1.00 97.06 325 ALA A CA 1
ATOM 2639 C C . ALA A 1 325 ? -29.676 12.542 4.370 1.00 97.06 325 ALA A C 1
ATOM 2641 O O . ALA A 1 325 ? -28.523 12.821 4.047 1.00 97.06 325 ALA A O 1
ATOM 2642 N N . PHE A 1 326 ? -30.202 12.915 5.540 1.00 98.06 326 PHE A N 1
ATOM 2643 C CA . PHE A 1 326 ? -29.459 13.659 6.554 1.00 98.06 326 PHE A CA 1
ATOM 2644 C C . PHE A 1 326 ? -28.266 12.858 7.080 1.00 98.06 326 PHE A C 1
ATOM 2646 O O . PHE A 1 326 ? -27.163 13.388 7.109 1.00 98.06 326 PHE A O 1
ATOM 2653 N N . ALA A 1 327 ? -28.445 11.579 7.432 1.00 97.19 327 ALA A N 1
ATOM 2654 C CA . ALA A 1 327 ? -27.350 10.729 7.900 1.00 97.19 327 ALA A CA 1
ATOM 2655 C C . ALA A 1 327 ? -26.212 10.643 6.870 1.00 97.19 327 ALA A C 1
ATOM 2657 O O . ALA A 1 327 ? -25.041 10.752 7.230 1.00 97.19 327 ALA A O 1
ATOM 2658 N N . GLY A 1 328 ? -26.561 10.476 5.588 1.00 95.94 328 GLY A N 1
ATOM 2659 C CA . GLY A 1 328 ? -25.595 10.459 4.492 1.00 95.94 328 GLY A CA 1
ATOM 2660 C C . GLY A 1 328 ? -24.862 11.792 4.334 1.00 95.94 328 GLY A C 1
ATOM 2661 O O . GLY A 1 328 ? -23.635 11.804 4.311 1.00 95.94 328 GLY A O 1
ATOM 2662 N N . ALA A 1 329 ? -25.598 12.907 4.279 1.00 96.88 329 ALA A N 1
ATOM 2663 C CA . ALA A 1 329 ? -25.016 14.242 4.138 1.00 96.88 329 ALA A CA 1
ATOM 2664 C C . ALA A 1 329 ? -24.144 14.633 5.342 1.00 96.88 329 ALA A C 1
ATOM 2666 O O . ALA A 1 329 ? -23.054 15.156 5.145 1.00 96.88 329 ALA A O 1
ATOM 2667 N N . PHE A 1 330 ? -24.577 14.320 6.566 1.00 96.69 330 PHE A N 1
ATOM 2668 C CA . PHE A 1 330 ? -23.821 14.560 7.796 1.00 96.69 330 PHE A CA 1
ATOM 2669 C C . PHE A 1 330 ? -22.496 13.797 7.794 1.00 96.69 330 PHE A C 1
ATOM 2671 O O . PHE A 1 330 ? -21.438 14.388 7.987 1.00 96.69 330 PHE A O 1
ATOM 2678 N N . ASN A 1 331 ? -22.535 12.486 7.529 1.00 95.81 331 ASN A N 1
ATOM 2679 C CA . ASN A 1 331 ? -21.313 11.688 7.477 1.00 95.81 331 ASN A CA 1
ATOM 2680 C C . ASN A 1 331 ? -20.395 12.159 6.337 1.00 95.81 331 ASN A C 1
ATOM 2682 O O . ASN A 1 331 ? -19.181 12.192 6.495 1.00 95.81 331 ASN A O 1
ATOM 2686 N N . LYS A 1 332 ? -20.954 12.538 5.184 1.00 95.44 332 LYS A N 1
ATOM 2687 C CA . LYS A 1 332 ? -20.165 13.039 4.057 1.00 95.44 332 LYS A CA 1
ATOM 2688 C C . LYS A 1 332 ? -19.523 14.392 4.353 1.00 95.44 332 LYS A C 1
ATOM 2690 O O . LYS A 1 332 ? -18.364 14.566 4.008 1.00 95.44 332 LYS A O 1
ATOM 2695 N N . PHE A 1 333 ? -20.235 15.305 5.014 1.00 95.19 333 PHE A N 1
ATOM 2696 C CA . PHE A 1 333 ? -19.706 16.601 5.441 1.00 95.19 333 PHE A CA 1
ATOM 2697 C C . PHE A 1 333 ? -18.484 16.430 6.347 1.00 95.19 333 PHE A C 1
ATOM 2699 O O . PHE A 1 333 ? -17.417 16.928 6.015 1.00 95.19 333 PHE A O 1
ATOM 2706 N N . TRP A 1 334 ? -18.610 15.663 7.433 1.00 92.88 334 TRP A N 1
ATOM 2707 C CA . TRP A 1 334 ? -17.490 15.438 8.354 1.00 92.88 334 TRP A CA 1
ATOM 2708 C C . TRP A 1 334 ? -16.349 14.624 7.738 1.00 92.88 334 TRP A C 1
ATOM 2710 O O . TRP A 1 334 ? -15.224 14.711 8.208 1.00 92.88 334 TRP A O 1
ATOM 2720 N N . TRP A 1 335 ? -16.622 13.842 6.689 1.00 91.12 335 TRP A N 1
ATOM 2721 C CA . TRP A 1 335 ? -15.577 13.182 5.909 1.00 91.12 335 TRP A CA 1
ATOM 2722 C C . TRP A 1 335 ? -14.774 14.181 5.066 1.00 91.12 335 TRP A C 1
ATOM 2724 O O . TRP A 1 335 ? -13.553 14.149 5.096 1.00 91.12 335 TRP A O 1
ATOM 2734 N N . VAL A 1 336 ? -15.440 15.070 4.318 1.00 91.88 336 VAL A N 1
ATOM 2735 C CA . VAL A 1 336 ? -14.749 16.026 3.428 1.00 91.88 336 VAL A CA 1
ATOM 2736 C C . VAL A 1 336 ? -14.175 17.235 4.167 1.00 91.88 336 VAL A C 1
ATOM 2738 O O . VAL A 1 336 ? -13.257 17.868 3.660 1.00 91.88 336 VAL A O 1
ATOM 2741 N N . GLU A 1 337 ? -14.696 17.567 5.351 1.00 92.56 337 GLU A N 1
ATOM 2742 C CA . GLU A 1 337 ? -14.129 18.627 6.192 1.00 92.56 337 GLU A CA 1
ATOM 2743 C C . GLU A 1 337 ? -12.714 18.272 6.657 1.00 92.56 337 GLU A C 1
ATOM 2745 O O . GLU A 1 337 ? -11.865 19.159 6.733 1.00 92.56 337 GLU A O 1
ATOM 2750 N N . ASP A 1 338 ? -12.434 16.980 6.864 1.00 85.44 338 ASP A N 1
ATOM 2751 C CA . ASP A 1 338 ? -11.100 16.498 7.235 1.00 85.44 338 ASP A CA 1
ATOM 2752 C C . ASP A 1 338 ? -10.066 16.771 6.119 1.00 85.44 338 ASP A C 1
ATOM 2754 O O . ASP A 1 338 ? -8.938 17.175 6.407 1.00 85.44 338 ASP A O 1
ATOM 2758 N N . ASP A 1 339 ? -10.473 16.692 4.840 1.00 83.75 339 ASP A N 1
ATOM 2759 C CA . ASP A 1 339 ? -9.603 16.971 3.682 1.00 83.75 339 ASP A CA 1
ATOM 2760 C C . ASP A 1 339 ? -9.055 18.413 3.693 1.00 83.75 339 ASP A C 1
ATOM 2762 O O . ASP A 1 339 ? -8.006 18.691 3.110 1.00 83.75 339 ASP A O 1
ATOM 2766 N N . VAL A 1 340 ? -9.731 19.367 4.349 1.00 85.56 340 VAL A N 1
ATOM 2767 C CA . VAL A 1 340 ? -9.262 20.764 4.424 1.00 85.56 340 VAL A CA 1
ATOM 2768 C C . VAL A 1 340 ? -7.921 20.856 5.158 1.00 85.56 340 VAL A C 1
ATOM 2770 O O . VAL A 1 340 ? -7.091 21.705 4.819 1.00 85.56 340 VAL A O 1
ATOM 2773 N N . TYR A 1 341 ? -7.675 19.972 6.129 1.00 81.38 341 TYR A N 1
ATOM 2774 C CA . TYR A 1 341 ? -6.438 19.959 6.913 1.00 81.38 341 TYR A CA 1
ATOM 2775 C C . TYR A 1 341 ? -5.247 19.344 6.159 1.00 81.38 341 TYR A C 1
ATOM 2777 O O . TYR A 1 341 ? -4.100 19.542 6.577 1.00 81.38 341 TYR A O 1
ATOM 2785 N N . ASP A 1 342 ? -5.491 18.657 5.040 1.00 81.62 342 ASP A N 1
ATOM 2786 C CA . ASP A 1 342 ? -4.449 18.028 4.221 1.00 81.62 342 ASP A CA 1
ATOM 2787 C C . ASP A 1 342 ? -3.702 19.018 3.313 1.00 81.62 342 ASP A C 1
ATOM 2789 O O . ASP A 1 342 ? -2.614 18.707 2.807 1.00 81.62 342 ASP A O 1
ATOM 2793 N N . PHE A 1 343 ? -4.251 20.221 3.116 1.00 83.50 343 PHE A N 1
ATOM 2794 C CA . PHE A 1 343 ? -3.716 21.222 2.195 1.00 83.50 343 PHE A CA 1
ATOM 2795 C C . PHE A 1 343 ? -3.259 22.496 2.915 1.00 83.50 343 PHE A C 1
ATOM 2797 O O . PHE A 1 343 ? -3.827 22.932 3.913 1.00 83.50 343 PHE A O 1
ATOM 2804 N N . GLU A 1 344 ? -2.206 23.129 2.393 1.00 84.81 344 GLU A N 1
ATOM 2805 C CA . GLU A 1 344 ? -1.703 24.392 2.939 1.00 84.81 344 GLU A CA 1
ATOM 2806 C C . GLU A 1 344 ? -2.654 25.548 2.586 1.00 84.81 344 GLU A C 1
ATOM 2808 O O . GLU A 1 344 ? -3.043 25.714 1.426 1.00 84.81 344 GLU A O 1
ATOM 2813 N N . GLU A 1 345 ? -3.009 26.368 3.580 1.00 91.62 345 GLU A N 1
ATOM 2814 C CA . GLU A 1 345 ? -3.932 27.496 3.416 1.00 91.62 345 GLU A CA 1
ATOM 2815 C C . GLU A 1 345 ? -3.476 28.452 2.296 1.00 91.62 345 GLU A C 1
ATOM 2817 O O . GLU A 1 345 ? -2.339 28.931 2.271 1.00 91.62 345 GLU A O 1
ATOM 2822 N N . GLY A 1 346 ? -4.391 28.755 1.369 1.00 88.81 346 GLY A N 1
ATOM 2823 C CA . GLY A 1 346 ? -4.145 29.636 0.220 1.00 88.81 346 GLY A CA 1
ATOM 2824 C C . GLY A 1 346 ? -3.608 28.943 -1.039 1.00 88.81 346 GLY A C 1
ATOM 2825 O O . GLY A 1 346 ? -3.262 29.632 -2.001 1.00 88.81 346 GLY A O 1
ATOM 2826 N N . THR A 1 347 ? -3.524 27.610 -1.047 1.00 89.06 347 THR A N 1
ATOM 2827 C CA . THR A 1 347 ? -3.318 26.807 -2.266 1.00 89.06 347 THR A CA 1
ATOM 2828 C C . THR A 1 347 ? -4.631 26.598 -3.032 1.00 89.06 347 THR A C 1
ATOM 2830 O O . THR A 1 347 ? -5.713 26.736 -2.463 1.00 89.06 347 THR A O 1
ATOM 2833 N N . GLU A 1 348 ? -4.551 26.266 -4.326 1.00 92.12 348 GLU A N 1
ATOM 2834 C CA . GLU A 1 348 ? -5.741 25.962 -5.144 1.00 92.12 348 GLU A CA 1
ATOM 2835 C C . GLU A 1 348 ? -6.456 24.708 -4.616 1.00 92.12 348 GLU A C 1
ATOM 2837 O O . GLU A 1 348 ? -7.684 24.650 -4.575 1.00 92.12 348 GLU A O 1
ATOM 2842 N N . GLU A 1 349 ? -5.684 23.732 -4.141 1.00 88.75 349 GLU A N 1
ATOM 2843 C CA . GLU A 1 349 ? -6.176 22.507 -3.521 1.00 88.75 349 GLU A CA 1
ATOM 2844 C C . GLU A 1 349 ? -6.941 22.794 -2.221 1.00 88.75 349 GLU A C 1
ATOM 2846 O O . GLU A 1 349 ? -8.044 22.277 -2.043 1.00 88.75 349 GLU A O 1
ATOM 2851 N N . TYR A 1 350 ? -6.412 23.677 -1.364 1.00 90.56 350 TYR A N 1
ATOM 2852 C CA . TYR A 1 350 ? -7.100 24.135 -0.154 1.00 90.56 350 TYR A CA 1
ATOM 2853 C C . TYR A 1 350 ? -8.408 24.865 -0.481 1.00 90.56 350 TYR A C 1
ATOM 2855 O O . TYR A 1 350 ? -9.451 24.558 0.093 1.00 90.56 350 TYR A O 1
ATOM 2863 N N . GLU A 1 351 ? -8.385 25.800 -1.438 1.00 93.69 351 GLU A N 1
ATOM 2864 C CA . GLU A 1 351 ? -9.593 26.524 -1.857 1.00 93.69 351 GLU A CA 1
ATOM 2865 C C . GLU A 1 351 ? -10.670 25.569 -2.398 1.00 93.69 351 GLU A C 1
ATOM 2867 O O . GLU A 1 351 ? -11.856 25.738 -2.104 1.00 93.69 351 GLU A O 1
ATOM 2872 N N . ASN A 1 352 ? -10.264 24.538 -3.145 1.00 92.12 352 ASN A N 1
ATOM 2873 C CA . ASN A 1 352 ? -11.172 23.512 -3.644 1.00 92.12 352 ASN A CA 1
ATOM 2874 C C . ASN A 1 352 ? -11.738 22.628 -2.516 1.00 92.12 352 ASN A C 1
ATOM 2876 O O . ASN A 1 352 ? -12.941 22.366 -2.506 1.00 92.12 352 ASN A O 1
ATOM 2880 N N . ALA A 1 353 ? -10.913 22.208 -1.551 1.00 90.62 353 ALA A N 1
ATOM 2881 C CA . ALA A 1 353 ? -11.363 21.440 -0.386 1.00 90.62 353 ALA A CA 1
ATOM 2882 C C . ALA A 1 353 ? -12.377 22.232 0.463 1.00 90.62 353 ALA A C 1
ATOM 2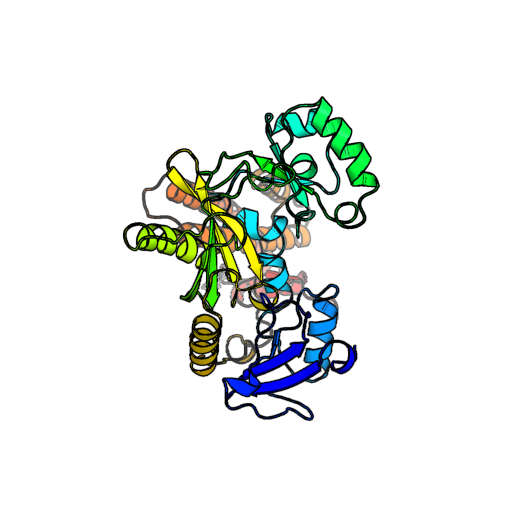884 O O . ALA A 1 353 ? -13.439 21.708 0.817 1.00 90.62 353 ALA A O 1
ATOM 2885 N N . CYS A 1 354 ? -12.119 23.524 0.705 1.00 93.62 354 CYS A N 1
ATOM 2886 C CA . CYS A 1 354 ? -13.074 24.412 1.372 1.00 93.62 354 CYS A CA 1
ATOM 2887 C C . CYS A 1 354 ? -14.387 24.529 0.589 1.00 93.62 354 CYS A C 1
ATOM 2889 O O . CYS A 1 354 ? -15.457 24.397 1.173 1.00 93.62 354 CYS A O 1
ATOM 2891 N N . ALA A 1 355 ? -14.323 24.723 -0.733 1.00 95.06 355 ALA A N 1
ATOM 2892 C CA . ALA A 1 355 ? -15.523 24.852 -1.559 1.00 95.06 355 ALA A CA 1
ATOM 2893 C C . ALA A 1 355 ? -16.397 23.586 -1.535 1.00 95.06 355 ALA A C 1
ATOM 2895 O O . ALA A 1 355 ? -17.624 23.686 -1.502 1.00 95.06 355 ALA A O 1
ATOM 2896 N N . ILE A 1 356 ? -15.782 22.398 -1.535 1.00 93.94 356 ILE A N 1
ATOM 2897 C CA . ILE A 1 356 ? -16.494 21.120 -1.396 1.00 93.94 356 ILE A CA 1
ATOM 2898 C C . ILE A 1 356 ? -17.152 21.026 -0.014 1.00 93.94 356 ILE A C 1
ATOM 2900 O O . ILE A 1 356 ? -18.333 20.681 0.076 1.00 93.94 356 ILE A O 1
ATOM 2904 N N . THR A 1 357 ? -16.411 21.363 1.042 1.00 95.50 357 THR A N 1
ATOM 2905 C CA . THR A 1 357 ? -16.888 21.321 2.431 1.00 95.50 357 THR A CA 1
ATOM 2906 C C . THR A 1 357 ? -18.070 22.261 2.655 1.00 95.50 357 THR A C 1
ATOM 2908 O O . THR A 1 357 ? -19.112 21.824 3.145 1.00 95.50 357 THR A O 1
ATOM 2911 N N . ASP A 1 358 ? -17.963 23.517 2.215 1.00 96.94 358 ASP A N 1
ATOM 2912 C CA . ASP A 1 358 ? -19.030 24.521 2.317 1.00 96.94 358 ASP A CA 1
ATOM 2913 C C . ASP A 1 358 ? -20.309 24.064 1.598 1.00 96.94 358 ASP A C 1
ATOM 2915 O O . ASP A 1 358 ? -21.424 24.247 2.093 1.00 96.94 358 ASP A O 1
ATOM 2919 N N . ALA A 1 359 ? -20.161 23.430 0.434 1.00 96.56 359 ALA A N 1
ATOM 2920 C CA . ALA A 1 359 ? -21.295 22.976 -0.359 1.00 96.56 359 ALA A CA 1
ATOM 2921 C C . ALA A 1 359 ? -22.026 21.777 0.283 1.00 96.56 359 ALA A C 1
ATOM 2923 O O . ALA A 1 359 ? -23.256 21.691 0.215 1.00 96.56 359 ALA A O 1
ATOM 2924 N N . TRP A 1 360 ? -21.294 20.867 0.940 1.00 97.31 360 TRP A N 1
ATOM 2925 C CA . TRP A 1 360 ? -21.896 19.799 1.749 1.00 97.31 360 TRP A CA 1
ATOM 2926 C C . TRP A 1 360 ? -22.508 20.327 3.051 1.00 97.31 360 TRP A C 1
ATOM 2928 O O . TRP A 1 360 ? -23.564 19.830 3.450 1.00 97.31 360 TRP A O 1
ATOM 2938 N N . ALA A 1 361 ? -21.911 21.352 3.667 1.00 97.00 361 ALA A N 1
ATOM 2939 C CA . ALA A 1 361 ? -22.469 22.021 4.841 1.00 97.00 361 ALA A CA 1
ATOM 2940 C C . ALA A 1 361 ? -23.851 22.622 4.539 1.00 97.00 361 ALA A C 1
ATOM 2942 O O . ALA A 1 361 ? -24.801 22.373 5.273 1.00 97.00 361 ALA A O 1
ATOM 2943 N N . GLU A 1 362 ? -24.003 23.325 3.409 1.00 97.81 362 GLU A N 1
ATOM 2944 C CA . GLU A 1 362 ? -25.283 23.935 3.013 1.00 97.81 362 GLU A CA 1
ATOM 2945 C C . GLU A 1 362 ? -26.404 22.891 2.850 1.00 97.81 362 GLU A C 1
ATOM 2947 O O . GLU A 1 362 ? -27.543 23.093 3.288 1.00 97.81 362 GLU A O 1
ATOM 2952 N N . LEU A 1 363 ? -26.086 21.748 2.235 1.00 97.62 363 LEU A N 1
ATOM 2953 C CA . LEU A 1 363 ? -27.025 20.637 2.096 1.00 97.62 363 LEU A CA 1
ATOM 2954 C C . LEU A 1 363 ? -27.378 20.020 3.457 1.00 97.62 363 LEU A C 1
ATOM 2956 O O . LEU A 1 363 ? -28.557 19.760 3.724 1.00 97.62 363 LEU A O 1
ATOM 2960 N N . MET A 1 364 ? -26.369 19.774 4.297 1.00 97.38 364 MET A N 1
ATOM 2961 C CA . MET A 1 364 ? -26.548 19.220 5.637 1.00 97.38 364 MET A CA 1
ATOM 2962 C C . MET A 1 364 ? -27.453 20.124 6.478 1.00 97.38 364 MET A C 1
ATOM 2964 O O . MET A 1 364 ? -28.457 19.631 6.992 1.00 97.38 364 MET A O 1
ATOM 2968 N N . ASP A 1 365 ? -27.170 21.428 6.535 1.00 97.25 365 ASP A N 1
ATOM 2969 C CA . ASP A 1 365 ? -27.954 22.422 7.276 1.00 97.25 365 ASP A CA 1
ATOM 2970 C C . ASP A 1 365 ? -29.419 22.430 6.811 1.00 97.25 365 ASP A C 1
ATOM 2972 O O . ASP A 1 365 ? -30.349 22.397 7.621 1.00 97.25 365 ASP A O 1
ATOM 2976 N N . SER A 1 366 ? -29.655 22.386 5.493 1.00 97.38 366 SER A N 1
ATOM 2977 C CA . SER A 1 366 ? -31.012 22.350 4.929 1.00 97.38 366 SER A CA 1
ATOM 2978 C C . SER A 1 366 ? -31.809 21.111 5.362 1.00 97.38 366 SER A C 1
ATOM 2980 O O . SER A 1 366 ? -33.008 21.191 5.666 1.00 97.38 366 SER A O 1
ATOM 2982 N N . LEU A 1 367 ? -31.162 19.942 5.379 1.00 98.00 367 LEU A N 1
ATOM 2983 C CA . LEU A 1 367 ? -31.772 18.688 5.822 1.00 98.00 367 LEU A CA 1
ATOM 2984 C C . LEU A 1 367 ? -31.980 18.677 7.342 1.00 98.00 367 LEU A C 1
ATOM 2986 O O . LEU A 1 367 ? -33.043 18.257 7.811 1.00 98.00 367 LEU A O 1
ATOM 2990 N N . GLU A 1 368 ? -31.005 19.180 8.096 1.00 97.75 368 GLU A N 1
ATOM 2991 C CA . GLU A 1 368 ? -31.022 19.256 9.554 1.00 97.75 368 GLU A CA 1
ATOM 2992 C C . GLU A 1 368 ? -32.148 20.159 10.064 1.00 97.75 368 GLU A C 1
ATOM 2994 O O . GLU A 1 368 ? -32.923 19.750 10.930 1.00 97.75 368 GLU A O 1
ATOM 2999 N N . GLU A 1 369 ? -32.326 21.348 9.478 1.00 97.19 369 GLU A N 1
ATOM 3000 C CA . GLU A 1 369 ? -33.414 22.258 9.845 1.00 97.19 369 GLU A CA 1
ATOM 3001 C C . GLU A 1 369 ? -34.782 21.577 9.709 1.00 97.19 369 GLU A C 1
ATOM 3003 O O . GLU A 1 369 ? -35.628 21.653 10.607 1.00 97.19 369 GLU A O 1
ATOM 3008 N N . ARG A 1 370 ? -35.001 20.857 8.601 1.00 97.44 370 ARG A N 1
ATOM 3009 C CA . ARG A 1 370 ? -36.239 20.097 8.365 1.00 97.44 370 ARG A CA 1
ATOM 3010 C C . ARG A 1 370 ? -36.404 18.974 9.384 1.00 97.44 370 ARG A C 1
ATOM 3012 O O . ARG A 1 370 ? -37.522 18.742 9.851 1.00 97.44 370 ARG A O 1
ATOM 3019 N N . LEU A 1 371 ? -35.313 18.295 9.733 1.00 97.38 371 LEU A N 1
ATOM 3020 C CA . LEU A 1 371 ? -35.307 17.216 10.713 1.00 97.38 371 LEU A CA 1
ATOM 3021 C C . LEU A 1 371 ? -35.654 17.731 12.118 1.00 97.38 371 LEU A C 1
ATOM 3023 O O . LEU A 1 371 ? -36.519 17.150 12.775 1.00 97.38 371 LEU A O 1
ATOM 3027 N N . ILE A 1 372 ? -35.076 18.861 12.541 1.00 97.69 372 ILE A N 1
ATOM 3028 C CA . ILE A 1 372 ? -35.364 19.530 13.820 1.00 97.69 372 ILE A CA 1
ATOM 3029 C C . ILE A 1 372 ? -36.849 19.895 13.923 1.00 97.69 372 ILE A C 1
ATOM 3031 O O . ILE A 1 372 ? -37.479 19.643 14.954 1.00 97.69 372 ILE A O 1
ATOM 3035 N N . GLN A 1 373 ? -37.447 20.443 12.856 1.00 96.50 373 GLN A N 1
ATOM 3036 C CA . GLN A 1 373 ? -38.879 20.770 12.858 1.00 96.50 373 GLN A CA 1
ATOM 3037 C C . GLN A 1 373 ? -39.754 19.529 13.076 1.00 96.50 373 GLN A C 1
ATOM 3039 O O . GLN A 1 373 ? -40.727 19.579 13.832 1.00 96.50 373 GLN A O 1
ATOM 3044 N N . ILE A 1 374 ? -39.404 18.402 12.450 1.00 96.44 374 ILE A N 1
ATOM 3045 C CA . ILE A 1 374 ? -40.129 17.141 12.640 1.00 96.44 374 ILE A CA 1
ATOM 3046 C C . ILE A 1 374 ? -39.897 16.591 14.049 1.00 96.44 374 ILE A C 1
ATOM 3048 O O . ILE A 1 374 ? -40.859 16.178 14.694 1.00 96.44 374 ILE A O 1
ATOM 3052 N N . ALA A 1 375 ? -38.665 16.633 14.561 1.00 96.81 375 ALA A N 1
ATOM 3053 C CA . ALA A 1 375 ? -38.345 16.168 15.908 1.00 96.81 375 ALA A CA 1
ATOM 3054 C C . ALA A 1 375 ? -39.170 16.908 16.972 1.00 96.81 375 ALA A C 1
ATOM 3056 O O . ALA A 1 375 ? -39.751 16.271 17.854 1.00 96.81 375 ALA A O 1
ATOM 3057 N N . LYS A 1 376 ? -39.307 18.234 16.847 1.00 96.31 376 LYS A N 1
ATOM 3058 C CA . LYS A 1 376 ? -40.169 19.050 17.718 1.00 96.31 376 LYS A CA 1
ATOM 3059 C C . LYS A 1 376 ? -41.648 18.698 17.558 1.00 96.31 376 LYS A C 1
ATOM 3061 O O . LYS A 1 376 ? -42.329 18.421 18.546 1.00 96.31 376 LYS A O 1
ATOM 3066 N N . ALA A 1 377 ? -42.139 18.609 16.319 1.00 95.25 377 ALA A N 1
ATOM 3067 C CA . ALA A 1 377 ? -43.536 18.268 16.036 1.00 95.25 377 ALA A CA 1
ATOM 3068 C C . ALA A 1 377 ? -43.940 16.869 16.544 1.00 95.25 377 ALA A C 1
ATOM 3070 O O . ALA A 1 377 ? -45.087 16.656 16.940 1.00 95.25 377 ALA A O 1
ATOM 3071 N N . GLU A 1 378 ? -43.005 15.918 16.549 1.00 95.12 378 GLU A N 1
ATOM 3072 C CA . GLU A 1 378 ? -43.205 14.559 17.057 1.00 95.12 378 GLU A CA 1
ATOM 3073 C C . GLU A 1 378 ? -42.962 14.429 18.573 1.00 95.12 378 GLU A C 1
ATOM 3075 O O . GLU A 1 378 ? -43.163 13.348 19.130 1.00 95.12 378 GLU A O 1
ATOM 3080 N N . GLY A 1 379 ? -42.562 15.511 19.253 1.00 94.69 379 GLY A N 1
ATOM 3081 C CA . GLY A 1 379 ? -42.254 15.513 20.686 1.00 94.69 379 GLY A CA 1
ATOM 3082 C C . GLY A 1 379 ? -40.974 14.754 21.049 1.00 94.69 379 GLY A C 1
ATOM 3083 O O . GLY A 1 379 ? -40.826 14.325 22.192 1.00 94.69 379 GLY A O 1
ATOM 3084 N N . LEU A 1 380 ? -40.075 14.563 20.080 1.00 95.56 380 LEU A N 1
ATOM 3085 C CA . LEU A 1 380 ? -38.761 13.931 20.243 1.00 95.56 380 LEU A CA 1
ATOM 3086 C C . LEU A 1 380 ? -37.670 14.942 20.623 1.00 95.56 380 LEU A C 1
ATOM 3088 O O . LEU A 1 380 ? -36.603 14.541 21.071 1.00 95.56 380 LEU A O 1
ATOM 3092 N N . MET A 1 381 ? -37.953 16.237 20.476 1.00 96.50 381 MET A N 1
ATOM 3093 C CA . MET A 1 381 ? -37.095 17.350 20.879 1.00 96.50 381 MET A CA 1
ATOM 3094 C C . MET A 1 381 ? -37.940 18.430 21.560 1.00 96.50 381 MET A C 1
ATOM 3096 O O . MET A 1 381 ? -39.095 18.649 21.188 1.00 96.50 381 MET A O 1
ATOM 3100 N N . SER A 1 382 ? -37.380 19.102 22.568 1.00 91.69 382 SER A N 1
ATOM 3101 C CA . SER A 1 382 ? -38.066 20.206 23.243 1.00 91.69 382 SER A CA 1
ATOM 3102 C C . SER A 1 382 ? -38.091 21.477 22.379 1.00 91.69 382 SER A C 1
ATOM 3104 O O . SER A 1 382 ? -37.196 21.718 21.569 1.00 91.69 382 SER A O 1
ATOM 3106 N N . GLU A 1 383 ? -39.121 22.312 22.537 1.00 90.94 383 GLU A N 1
ATOM 3107 C CA . GLU A 1 383 ? -39.213 23.585 21.801 1.00 90.94 383 GLU A CA 1
ATOM 3108 C C . GLU A 1 383 ? -38.075 24.550 22.167 1.00 90.94 383 GLU A C 1
ATOM 3110 O O . GLU A 1 383 ? -37.551 25.234 21.285 1.00 90.94 383 GLU A O 1
ATOM 3115 N N . ASP A 1 384 ? -37.665 24.528 23.440 1.00 90.94 384 ASP A N 1
ATOM 3116 C CA . ASP A 1 384 ? -36.643 25.387 24.046 1.00 90.94 384 ASP A CA 1
ATOM 3117 C C . ASP A 1 384 ? -35.253 24.710 24.114 1.00 90.94 384 ASP A C 1
ATOM 3119 O O . ASP A 1 384 ? -34.441 25.063 24.968 1.00 90.94 384 ASP A O 1
ATOM 3123 N N . GLU A 1 385 ? -34.983 23.716 23.257 1.00 92.50 385 GLU A N 1
ATOM 3124 C CA . GLU A 1 385 ? -33.694 23.009 23.211 1.00 92.50 385 GLU A CA 1
ATOM 3125 C C . GLU A 1 385 ? -32.529 23.991 22.989 1.00 92.50 385 GLU A C 1
ATOM 3127 O O . GLU A 1 385 ? -32.534 24.752 22.019 1.00 92.50 385 GLU A O 1
ATOM 3132 N N . GLU A 1 386 ? -31.530 23.977 23.881 1.00 87.88 386 GLU A N 1
ATOM 3133 C CA . GLU A 1 386 ? -30.402 24.925 23.851 1.00 87.88 386 GLU A CA 1
ATOM 3134 C C . GLU A 1 386 ? -29.426 24.615 22.707 1.00 87.88 386 GLU A C 1
ATOM 3136 O O . GLU A 1 386 ? -28.806 25.529 22.155 1.00 87.88 386 GLU A O 1
ATOM 3141 N N . HIS A 1 387 ? -29.310 23.338 22.323 1.00 91.50 387 HIS A N 1
ATOM 3142 C CA . HIS A 1 387 ? -28.377 22.870 21.294 1.00 91.50 387 HIS A CA 1
ATOM 3143 C C . HIS A 1 387 ? -29.054 21.929 20.280 1.00 91.50 387 HIS A C 1
ATOM 3145 O O . HIS A 1 387 ? -28.691 20.752 20.197 1.00 91.50 387 HIS A O 1
ATOM 3151 N N . PRO A 1 388 ? -30.020 22.423 19.481 1.00 90.31 388 PRO A N 1
ATOM 3152 C CA . PRO A 1 388 ? -30.871 21.575 18.640 1.00 90.31 388 PRO A CA 1
ATOM 3153 C C . PRO A 1 388 ? -30.124 20.885 17.486 1.00 90.31 388 PRO A C 1
ATOM 3155 O O . PRO A 1 388 ? -30.596 19.869 16.992 1.00 90.31 388 PRO A O 1
ATOM 3158 N N . HIS A 1 389 ? -28.955 21.405 17.108 1.00 91.75 389 HIS A N 1
ATOM 3159 C CA . HIS A 1 389 ? -28.060 20.854 16.079 1.00 91.75 389 HIS A CA 1
ATOM 3160 C C . HIS A 1 389 ? -27.029 19.864 16.651 1.00 91.75 389 HIS A C 1
ATOM 3162 O O . HIS A 1 389 ? -26.194 19.317 15.941 1.00 91.75 389 HIS A O 1
ATOM 3168 N N . SER A 1 390 ? -27.008 19.656 17.974 1.00 90.94 390 SER A N 1
ATOM 3169 C CA . SER A 1 390 ? -26.069 18.699 18.560 1.00 90.94 390 SER A CA 1
ATOM 3170 C C . SER A 1 390 ? -26.489 17.268 18.240 1.00 90.94 390 SER A C 1
ATOM 3172 O O . SER A 1 390 ? -27.677 16.937 18.258 1.00 90.94 390 SER A O 1
ATOM 3174 N N . ILE A 1 391 ? -25.501 16.390 18.050 1.00 89.50 391 ILE A N 1
ATOM 3175 C CA . ILE A 1 391 ? -25.732 14.958 17.822 1.00 89.50 391 ILE A CA 1
ATOM 3176 C C . ILE A 1 391 ? -26.650 14.356 18.900 1.00 89.50 391 ILE A C 1
ATOM 3178 O O . ILE A 1 391 ? -27.593 13.639 18.587 1.00 89.50 391 ILE A O 1
ATOM 3182 N N . VAL A 1 392 ? -26.461 14.766 20.160 1.00 90.38 392 VAL A N 1
ATOM 3183 C CA . VAL A 1 392 ? -27.263 14.344 21.318 1.00 90.38 392 VAL A CA 1
ATOM 3184 C C . VAL A 1 392 ? -28.729 14.766 21.195 1.00 90.38 392 VAL A C 1
ATOM 3186 O O . VAL A 1 392 ? -29.617 13.981 21.528 1.00 90.38 392 VAL A O 1
ATOM 3189 N N . ALA A 1 393 ? -28.999 15.986 20.724 1.00 93.56 393 ALA A N 1
ATOM 3190 C CA . ALA A 1 393 ? -30.364 16.480 20.550 1.00 93.56 393 ALA A CA 1
ATOM 3191 C C . ALA A 1 393 ? -31.088 15.784 19.386 1.00 93.56 393 ALA A C 1
ATOM 3193 O O . ALA A 1 393 ? -32.306 15.601 19.436 1.00 93.56 393 ALA A O 1
ATOM 3194 N N . LEU A 1 394 ? -30.347 15.361 18.359 1.00 96.00 394 LEU A N 1
ATOM 3195 C CA . LEU A 1 394 ? -30.884 14.650 17.198 1.00 96.00 394 LEU A CA 1
ATOM 3196 C C . LEU A 1 394 ? -31.053 13.140 17.433 1.00 96.00 394 LEU A C 1
ATOM 3198 O O . LEU A 1 394 ? -31.895 12.521 16.779 1.00 96.00 394 LEU A O 1
ATOM 3202 N N . SER A 1 395 ? -30.334 12.538 18.389 1.00 95.19 395 SER A N 1
ATOM 3203 C CA . SER A 1 395 ? -30.393 11.091 18.658 1.00 95.19 395 SER A CA 1
ATOM 3204 C C . SER A 1 395 ? -31.811 10.513 18.759 1.00 95.19 395 SER A C 1
ATOM 3206 O O . SER A 1 395 ? -32.059 9.507 18.100 1.00 95.19 395 SER A O 1
ATOM 3208 N N . PRO A 1 396 ? -32.793 11.117 19.464 1.00 97.06 396 PRO A N 1
ATOM 3209 C CA . PRO A 1 396 ? -34.127 10.523 19.590 1.00 97.06 396 PRO A CA 1
ATOM 3210 C C . PRO A 1 396 ? -34.873 10.338 18.260 1.00 97.06 396 PRO A C 1
ATOM 3212 O O . PRO A 1 396 ? -35.580 9.342 18.080 1.00 97.06 396 PRO A O 1
ATOM 3215 N N . ILE A 1 397 ? -34.740 11.283 17.318 1.00 97.25 397 ILE A N 1
ATOM 3216 C CA . ILE A 1 397 ? -35.342 11.136 15.987 1.00 97.25 397 ILE A CA 1
ATOM 3217 C C . ILE A 1 397 ? -34.538 10.153 15.135 1.00 97.25 397 ILE A C 1
ATOM 3219 O O . ILE A 1 397 ? -35.133 9.291 14.496 1.00 97.25 397 ILE A O 1
ATOM 3223 N N . MET A 1 398 ? -33.208 10.193 15.197 1.00 97.62 398 MET A N 1
ATOM 3224 C CA . MET A 1 398 ? -32.353 9.254 14.464 1.00 97.62 398 MET A CA 1
ATOM 3225 C C . MET A 1 398 ? -32.607 7.798 14.897 1.00 97.62 398 MET A C 1
ATOM 3227 O O . MET A 1 398 ? -32.844 6.931 14.054 1.00 97.62 398 MET A O 1
ATOM 3231 N N . GLU A 1 399 ? -32.686 7.541 16.204 1.00 96.44 399 GLU A N 1
ATOM 3232 C CA . GLU A 1 399 ? -33.000 6.231 16.793 1.00 96.44 399 GLU A CA 1
ATOM 3233 C C . GLU A 1 399 ? -34.367 5.708 16.364 1.00 96.44 399 GLU A C 1
ATOM 3235 O O . GLU A 1 399 ? -34.500 4.542 15.978 1.00 96.44 399 GLU A O 1
ATOM 3240 N N . LYS A 1 400 ? -35.388 6.573 16.360 1.00 96.25 400 LYS A N 1
ATOM 3241 C CA . LYS A 1 400 ? -36.734 6.204 15.905 1.00 96.25 400 LYS A CA 1
ATOM 3242 C C . LYS A 1 400 ? -36.742 5.685 14.463 1.00 96.25 400 LYS A C 1
ATOM 3244 O O . LYS A 1 400 ? -37.557 4.818 14.143 1.00 96.25 400 LYS A O 1
ATOM 3249 N N . TYR A 1 401 ? -35.862 6.210 13.616 1.00 96.25 401 TYR A N 1
ATOM 3250 C CA . TYR A 1 401 ? -35.765 5.867 12.196 1.00 96.25 401 TYR A CA 1
ATOM 3251 C C . TYR A 1 401 ? -34.578 4.938 11.882 1.00 96.25 401 TYR A C 1
ATOM 3253 O O . TYR A 1 401 ? -34.181 4.806 10.725 1.00 96.25 401 TYR A O 1
ATOM 3261 N N . GLY A 1 402 ? -34.065 4.227 12.893 1.00 95.94 402 GLY A N 1
ATOM 3262 C CA . GLY A 1 402 ? -33.143 3.106 12.705 1.00 95.94 402 GLY A CA 1
ATOM 3263 C C . GLY A 1 402 ? -31.669 3.490 12.622 1.00 95.94 402 GLY A C 1
ATOM 3264 O O . GLY A 1 402 ? -30.892 2.738 12.040 1.00 95.94 402 GLY A O 1
ATOM 3265 N N . TYR A 1 403 ? -31.274 4.623 13.197 1.00 96.62 403 TYR A N 1
ATOM 3266 C CA . TYR A 1 403 ? -29.877 5.036 13.314 1.00 96.62 403 TYR A CA 1
ATOM 3267 C C . TYR A 1 403 ? -29.417 5.060 14.770 1.00 96.62 403 TYR A C 1
ATOM 3269 O O . TYR A 1 403 ? -30.213 5.179 15.692 1.00 96.62 403 TYR A O 1
ATOM 3277 N N . ARG A 1 404 ? -28.112 4.958 14.987 1.00 94.81 404 ARG A N 1
ATOM 3278 C CA . ARG A 1 404 ? -27.468 5.192 16.281 1.00 94.81 404 ARG A CA 1
ATOM 3279 C C . ARG A 1 404 ? -26.275 6.117 16.099 1.00 94.81 404 ARG A C 1
ATOM 3281 O O . ARG A 1 404 ? -25.688 6.156 15.016 1.00 94.81 404 ARG A O 1
ATOM 3288 N N . ASP A 1 405 ? -25.893 6.787 17.176 1.00 92.56 405 ASP A N 1
ATOM 3289 C CA . ASP A 1 405 ? -24.623 7.499 17.241 1.00 92.56 405 ASP A CA 1
ATOM 3290 C C . ASP A 1 405 ? -23.464 6.485 17.342 1.00 92.56 405 ASP A C 1
ATOM 3292 O O . ASP A 1 405 ? -23.398 5.654 18.255 1.00 92.56 405 ASP A O 1
ATOM 3296 N N . GLY A 1 406 ? -22.572 6.517 16.355 1.00 90.56 406 GLY A N 1
ATOM 3297 C CA . GLY A 1 406 ? -21.301 5.793 16.298 1.00 90.56 406 GLY A CA 1
ATOM 3298 C C . GLY A 1 406 ? -20.139 6.544 16.952 1.00 90.56 406 GLY A C 1
ATOM 3299 O O . GLY A 1 406 ? -18.992 6.183 16.703 1.00 90.56 406 GLY A O 1
ATOM 3300 N N . ARG A 1 407 ? -20.444 7.554 17.778 1.00 87.06 407 ARG A N 1
ATOM 3301 C CA . ARG A 1 407 ? -19.548 8.560 18.369 1.00 87.06 407 ARG A CA 1
ATOM 3302 C C . ARG A 1 407 ? -19.013 9.565 17.360 1.00 87.06 407 ARG A C 1
ATOM 3304 O O . ARG A 1 407 ? -17.807 9.738 17.226 1.00 87.06 407 ARG A O 1
ATOM 3311 N N . GLY A 1 408 ? -19.938 10.230 16.678 1.00 87.25 408 GLY A N 1
ATOM 3312 C CA . GLY A 1 408 ? -19.630 11.230 15.650 1.00 87.25 408 GLY A CA 1
ATOM 3313 C C . GLY A 1 408 ? -20.048 10.817 14.242 1.00 87.25 408 GLY A C 1
ATOM 3314 O O . GLY A 1 408 ? -19.913 11.609 13.322 1.00 87.25 408 GLY A O 1
ATOM 3315 N N . TRP A 1 409 ? -20.614 9.618 14.080 1.00 92.69 409 TRP A N 1
ATOM 3316 C CA . TRP A 1 409 ? -21.143 9.124 12.807 1.00 92.69 409 TRP A CA 1
ATOM 3317 C C . TRP A 1 409 ? -22.559 8.591 12.990 1.00 92.69 409 TRP A C 1
ATOM 3319 O O . TRP A 1 409 ? -22.823 7.851 13.940 1.00 92.69 409 TRP A O 1
ATOM 3329 N N . TRP A 1 410 ? -23.466 8.884 12.059 1.00 95.75 410 TRP A N 1
ATOM 3330 C CA . TRP A 1 410 ? -24.782 8.248 12.038 1.00 95.75 410 TRP A CA 1
ATOM 3331 C C . TRP A 1 410 ? -24.702 6.900 11.338 1.00 95.75 410 TRP A C 1
ATOM 3333 O O . TRP A 1 410 ? -24.429 6.818 10.141 1.00 95.75 410 TRP A O 1
ATOM 3343 N N . VAL A 1 411 ? -24.973 5.828 12.081 1.00 93.81 411 VAL A N 1
ATOM 3344 C CA . VAL A 1 411 ? -24.836 4.453 11.586 1.00 93.81 411 VAL A CA 1
ATOM 3345 C C . VAL A 1 411 ? -26.176 3.748 11.677 1.00 93.81 411 VAL A C 1
ATOM 3347 O O . VAL A 1 411 ? -26.867 3.877 12.689 1.00 93.81 411 VAL A O 1
ATOM 3350 N N . LYS A 1 412 ? -26.558 2.992 10.640 1.00 92.81 412 LYS A N 1
ATOM 3351 C CA . LYS A 1 412 ? -27.777 2.178 10.702 1.00 92.81 412 LYS A CA 1
ATOM 3352 C C . LYS A 1 412 ? -27.667 1.189 11.860 1.00 92.81 412 LYS A C 1
ATOM 3354 O O . LYS A 1 412 ? -26.675 0.477 11.995 1.00 92.81 412 LYS A O 1
ATOM 3359 N N . ALA A 1 413 ? -28.680 1.171 12.712 1.00 86.81 413 ALA A N 1
ATOM 3360 C CA . ALA A 1 413 ? -28.794 0.186 13.766 1.00 86.81 413 ALA A CA 1
ATOM 3361 C C . ALA A 1 413 ? -29.087 -1.174 13.121 1.00 86.81 413 ALA A C 1
ATOM 3363 O O . ALA A 1 413 ? -30.044 -1.310 12.356 1.00 86.81 413 ALA A O 1
ATOM 3364 N N . ASP A 1 414 ? -28.270 -2.183 13.423 1.00 76.75 414 ASP A N 1
ATOM 3365 C CA . ASP A 1 414 ? -28.563 -3.551 13.009 1.00 76.75 414 ASP A CA 1
ATOM 3366 C C . ASP A 1 414 ? -29.929 -3.962 13.570 1.00 76.75 414 ASP A C 1
ATOM 3368 O O . ASP A 1 414 ? -30.195 -3.802 14.767 1.00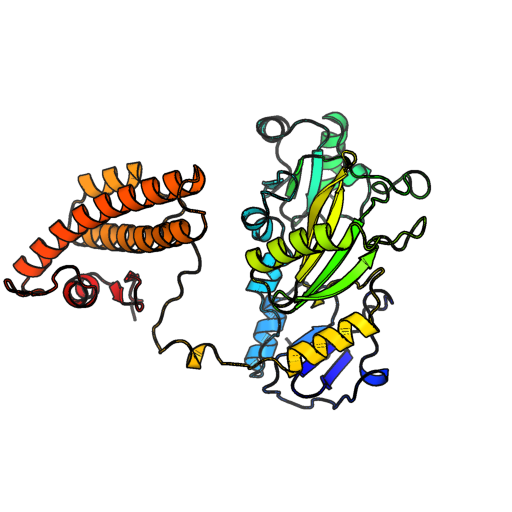 76.75 414 ASP A O 1
ATOM 3372 N N . ASN A 1 415 ? -30.797 -4.513 12.717 1.00 45.44 415 ASN A N 1
ATOM 3373 C CA . ASN A 1 415 ? -32.000 -5.199 13.180 1.00 45.44 415 ASN A CA 1
ATOM 3374 C C . ASN A 1 415 ? -31.551 -6.404 14.020 1.00 45.44 415 ASN A C 1
ATOM 3376 O O . ASN A 1 415 ? -31.223 -7.451 13.461 1.00 45.44 415 ASN A O 1
ATOM 3380 N N . ARG A 1 416 ? -31.489 -6.250 15.345 1.00 35.97 416 ARG A N 1
ATOM 3381 C CA . ARG A 1 416 ? -31.311 -7.379 16.265 1.00 35.97 416 ARG A CA 1
ATOM 3382 C C . ARG A 1 416 ? -32.545 -8.270 16.300 1.00 35.97 416 ARG A C 1
ATOM 3384 O O . ARG A 1 416 ? -33.672 -7.722 16.335 1.00 35.97 416 ARG A O 1
#

Radius of gyration: 25.75 Å; chains: 1; bounding box: 70×56×58 Å

Foldseek 3Di:
DDLVVQAPFWWDFQLAIEGHADPVDPLLDDDCVVQGDIGGDDAAHQHAYQYSRADDPCQVVVQVVNVVSVHHHPFHPVLQCLAQFCVNLCVLAVVFEFHKDWAQALDDPVVCVVPADPQKFKAFRRGRPVQFCLQGTRGDPVSSVVNNVVQCVDPVRVRGIMMIGYDFAAAAPACDPCVRGDGQHQKKKFKDAPLHTQKMFRPDPDDDDDTDDPVCVVVVSVSVSSSCVSSVTRIKMWMWTATPVGDIGTHHMGRPSNDRCPGIDVSSNVVSNVVVSNPDDDDPVCNVDPPLADDDPDQLCPPDDLVNLVVQVVPDDDDLSLLVSLLNLQSNLVVLQVQLVVDDPPDPSNVVSVVVNVSSVVSNVSSLVVLLVVCCVVVVAPPVDPCCPDPVRSQSSLVVSQWHDSPRHTDGHPPD

Secondary structure (DSSP, 8-state):
--GGGT-SEEEEETTEEEEE---S-TTT---HHHHS-EEE-SS--SS-EEEESSS-S-HHHHHHHHHHTT--BSS-HHHHHHHH-HHHHHHHHGGGS--EEEESSPPPHHHHHHH--SSEEEEESS--STTBHHHHEE-SHHHHHHHHHHHTT-TTTTTSPEEEEE-PPB-EEESSS-TTBPPEESEEEEEEETTEEEEEEES--SSS-----HHHHHHHHHHHHHHHHHHT-SSEEEEEEEBTTS-EEEEEEEEGGG---TTS-HHHHHHHHHHHHHH-----HHHHS-TT-----S-SSTT--HHHHHHHHHT--SHHHHHHHHHHHHHHHHHHHHGGGGS-TTSHHHHHHHHHHHHHHHHHHHHHHHHHHHHHHTTSS-TT-S-TTSHHHHHHHHHHTTEEE-SSSEEEPP--

pLDDT: mean 90.45, std 8.47, range [35.97, 98.5]

Organism: NCBI:txid2652293

Sequence (416 aa):
MDIRTISDDFFTIGNIAVLLRKTGNDVYDFDFRNNFECRSVVSEVEAPVLLHIGAVEDYAGVEATLEDMGMKLLVHEGEHLRCSTIEEWYPSLKDKTPFTKIYDELPQVEELLIDFSFPVFIKGNRQTNRHKKSQCIIENIDQYNALRKEWERDSILSWQKVAVREYVPLQVIDADSYPDMVPISYEFRFFYFEGKCMAYGPYWYMGHQYSLPESELQEVLKLTDWAAQRLAVSFPAIDVAKTASGEWIIIEVNDAQESGFVGANPLVLWNNTIEAMQERTWIPVEDFFEEGTVIMAGDPLPEVSLEEMWDVANNLKGTQELVDAFAGAFNKFWWVEDDVYDFEEGTEEYENACAITDAWAELMDSLEERLIQIAKAEGLMSEDEEHPHSIVALSPIMEKYGYRDGRGWWVKADNR

InterPro domains:
  IPR025643 ATP-grasp domain, R2K clade family 3 [PF14243] (156-270)

=== Feature glossary ===
Key to the feature types in this record:

pLDDT. pLDDT is the predicted lDDT-Cα score: AlphaFold's confidence that the local environment of each residue (all inter-atomic distances within 15 Å) is correctly placed. It is a per-residue number between 0 and 100, with higher meaning more reliable.

Radius of gyration, Cα contacts, bounding box. The geometric summary reports three shape descriptors. Rg (radius of gyration) measures how spread out the Cα atoms are about their centre of mass; compact globular proteins have small Rg, elongated or unfolded ones large. Cα contacts (<8 Å, |i−j|>4) count long-range residue pairs in spatial proximity — high for tightly packed folds, near zero for rods or random coil. The bounding-box extents give the protein's footprint along x, y, z in Å.

Backbone torsions (φ/ψ). Backbone dihedral angles. Every residue except chain termini has a φ (preceding-C → N → Cα → C) and a ψ (N → Cα → C → next-N). They are reported in degrees following the IUPAC sign convention. Secondary structure is essentially a statement about which (φ, ψ) basin each residue occupies.

Contact-map, Ramachandran, and PAE plots. Plot images: a contact map (which residues are close in 3D, as an N×N binary image), a Ramachandran scatter (backbone torsion angles, revealing secondary-structure composition at a glance), and — for AlphaFold structures — a PAE heatmap (pairwise prediction confidence).

Predicted aligned error. Predicted Aligned Error (PAE) is an AlphaFold confidence matrix: entry (i, j) is the expected error in the position of residue j, in ångströms, when the prediction is superimposed on the true structure at residue i. Low PAE within a block of residues means that block is internally rigid and well-predicted; high PAE between two blocks means their relative placement is uncertain even if each block individually is confident.

Secondary structure (3-state, P-SEA). Three-state secondary structure (P-SEA) collapses the eight DSSP classes into helix (a), strand (b), and coil (c). P-SEA assigns these from Cα geometry alone — distances and angles — without requiring backbone oxygens, so it works on any Cα trace.

Solvent-accessible surface area. Solvent-accessible surface area (SASA) is the area in Å² traced out by the centre of a 1.4 Å probe sphere (a water molecule) rolled over the protein's van der Waals surface (Shrake–Rupley / Lee–Richards construction). Buried residues have near-zero SASA; fully exposed residues can exceed 200 Å². The total SASA scales roughly with the number of surface residues.

Foldseek 3Di. The Foldseek 3Di string encodes local tertiary geometry as a 20-letter alphabet — one character per residue — derived from the relative positions of nearby Cα atoms. Unlike the amino-acid sequence, 3Di is a direct function of the 3D structure, so two proteins with the same fold have similar 3Di strings even at low sequence identity.

B-factor. For experimental (PDB) structures, the B-factor (temperature factor) quantifies the positional spread of each atom in the crystal — a combination of thermal vibration and static disorder — in units of Å². High B-factors mark flexible loops or poorly resolved regions; low B-factors mark the rigid, well-ordered core.

mmCIF coordinates. The mmCIF block holds the 3D Cartesian coordinates of each backbone atom (N, Cα, C, O) in ångströms. mmCIF is the PDB's canonical archive format — a tagged-loop text representation of the atomic model.

InterPro / GO / CATH / organism. Functional annotations link the protein to curated databases. InterPro entries identify conserved domains and families by matching the sequence against member-database signatures (Pfam, PROSITE, CDD, …). Gene Ontology (GO) terms describe molecular function, biological process, and cellular component in a controlled vocabulary. CATH places the structure in a hierarchical fold classification (Class/Architecture/Topology/Homologous-superfamily). The organism is the source species.

Rendered structure images. Structure images are PyMOL renders from six orthogonal camera directions. Cartoon representation draws helices as coils and strands as arrows; sticks shows the backbone as bonds; surface shows the solvent-excluded envelope. Rainbow coloring maps sequence position to hue (blue→red, N→C); chain coloring assigns a distinct color per polypeptide.

Sequence. This is the polypeptide sequence — one letter per residue, N-terminus first. Length ranges from a few dozen residues for small domains to over a thousand for large multi-domain proteins.

Secondary structure (8-state, DSSP). The SS8 string is DSSP's per-residue secondary-structure call. α-helix (H) means an i→i+4 H-bond ladder; β-strand (E) means the residue participates in a β-sheet; 3₁₀ (G) and π (I) are tighter and wider helices; T/S are turns/bends; '-' is loop.

Nearest PDB structures. Structural nearest neighbors (via Foldseek easy-search vs the PDB). Reported per hit: target PDB id, E-value, and alignment TM-score. A TM-score above ~0.5 is the conventional threshold for 'same fold'.